Protein AF-A0A538UDP9-F1 (afdb_monomer)

Organism: Eiseniibacteriota bacterium (NCBI:txid2212470)

Solvent-accessible surface area (backbone atoms only — not comparable to full-atom values): 21640 Å² total; per-residue (Å²): 136,89,91,62,64,68,68,59,42,50,49,54,20,50,38,19,46,53,28,27,52,46,38,51,58,52,48,55,60,61,65,73,40,82,54,79,54,72,43,54,51,26,48,47,52,33,45,49,43,52,31,53,30,26,50,36,42,22,50,22,53,76,67,64,45,66,67,33,50,34,51,27,45,33,38,55,26,47,40,62,50,31,50,50,51,28,50,29,45,70,68,74,43,84,74,59,67,66,60,53,50,51,43,51,52,49,27,52,52,42,30,53,34,14,76,69,57,46,30,88,75,33,88,63,50,37,54,53,48,44,49,51,55,50,52,50,50,50,54,53,41,45,55,54,64,71,50,76,66,85,86,42,55,79,62,54,43,34,28,47,42,18,41,26,51,33,51,57,67,23,49,66,26,47,47,26,38,44,40,34,74,69,68,45,97,50,68,68,38,31,48,43,29,55,40,46,43,51,42,21,55,58,40,36,66,39,86,76,36,44,35,66,59,47,51,54,49,53,51,48,38,52,53,52,11,46,50,52,6,44,52,50,15,56,76,74,70,41,80,48,68,65,47,21,52,53,38,13,42,45,44,31,38,53,52,49,41,52,53,42,49,54,50,54,48,52,53,50,55,61,72,66,43,63,61,59,57,53,48,59,72,69,42,62,64,87,38,70,67,52,38,50,52,52,50,72,70,40,79,86,40,69,41,52,47,80,38,44,56,82,77,33,68,92,51,78,51,90,52,51,59,51,68,32,59,82,62,81,33,66,61,48,42,45,69,57,39,56,57,53,72,72,44,82,87,51,97,59,44,66,61,44,49,53,51,37,49,51,28,59,75,70,63,29,41,32,43,30,63,56,41,74,83,74,39,28,39,41,32,31,45,68,90,45,68,52,48,42,67,62,48,51,51,49,51,49,49,56,28,54,52,44,49,50,45,53,54,56,61,77,76,107

Foldseek 3Di:
DDPDDLVLLLLLLLLLVLLLVLLVLLLVVLVLFPDDDQLSVLSNVLSVLSNQLSVLSSCCSVVVDLVSVLSNQLSVLCNLVSLQSNLCSLLVDDDPPVLVCLSVVSSVVSNVCSVVSNQLPPLPNVLVNLVSSLVSLVVSLCCLQVDDPVSDFPLSNFLSLLLSLLSVVLSVLSVQLSCVSNVHPGRRLSSLSSLLNSLSNLLSLDSPRGNVVSNVLLVVLQVVLLVQQCVVCVVVVHNDPNSSVSSSSSSSSVSSSVSSVVSSVVVVVLLVPPQLVVLCVVFPLLDLVSLVVSVCVGPNCSFKDKAFPVNCVVDPQLCLVVVCVVVVHQKDFLVNLVVVCPDDDDPCNRVSVVVNVVCSVSVFTMWGFQDNVRTMIMTGHPSGPSSVVVVSVSSVVSNVSSVVSVVVVVVD

Radius of gyration: 25.78 Å; Cα contacts (8 Å, |Δi|>4): 517; chains: 1; bounding box: 64×38×85 Å

Structure (mmCIF, N/CA/C/O backbone):
data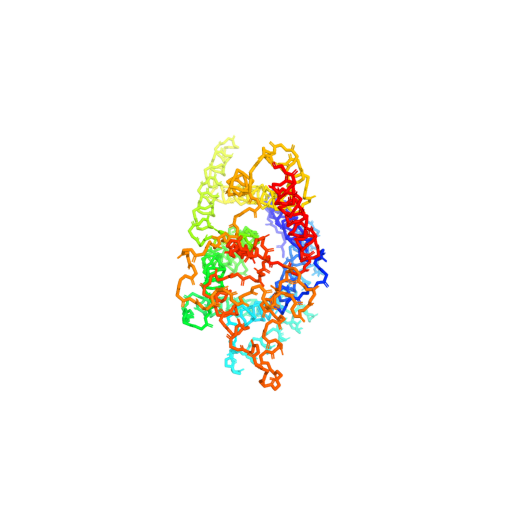_AF-A0A538UDP9-F1
#
_entry.id   AF-A0A538UDP9-F1
#
loop_
_atom_site.group_PDB
_atom_site.id
_atom_site.type_symbol
_atom_site.label_atom_id
_atom_site.label_alt_id
_atom_site.label_comp_id
_atom_site.label_asym_id
_atom_site.label_entity_id
_atom_site.label_seq_id
_atom_site.pdbx_PDB_ins_code
_atom_site.Cartn_x
_atom_site.Cartn_y
_atom_site.Cartn_z
_atom_site.occupancy
_atom_site.B_iso_or_equiv
_atom_site.auth_seq_id
_atom_site.auth_comp_id
_atom_site.auth_asym_id
_atom_site.auth_atom_id
_atom_site.pdbx_PDB_model_num
ATOM 1 N N . MET A 1 1 ? 18.503 -4.674 -22.414 1.00 38.19 1 MET A N 1
ATOM 2 C CA . MET A 1 1 ? 19.867 -4.126 -22.584 1.00 38.19 1 MET A CA 1
ATOM 3 C C . MET A 1 1 ? 20.167 -3.204 -21.410 1.00 38.19 1 MET A C 1
ATOM 5 O O . MET A 1 1 ? 19.435 -2.230 -21.273 1.00 38.19 1 MET A O 1
ATOM 9 N N . PRO A 1 2 ? 21.197 -3.448 -20.584 1.00 38.19 2 PRO A N 1
ATOM 10 C CA . PRO A 1 2 ? 21.795 -2.391 -19.789 1.00 38.19 2 PRO A CA 1
ATOM 11 C C . PRO A 1 2 ? 23.003 -1.814 -20.548 1.00 38.19 2 PRO A C 1
ATOM 13 O O . PRO A 1 2 ? 24.062 -2.432 -20.569 1.00 38.19 2 PRO A O 1
ATOM 16 N N . PRO A 1 3 ? 22.883 -0.621 -21.152 1.00 42.12 3 PRO A N 1
ATOM 17 C CA . PRO A 1 3 ? 24.003 0.284 -21.306 1.00 42.12 3 PRO A CA 1
ATOM 18 C C . PRO A 1 3 ? 23.587 1.573 -20.595 1.00 42.12 3 PRO A C 1
ATOM 20 O O . PRO A 1 3 ? 23.246 2.580 -21.209 1.00 42.12 3 PRO A O 1
ATOM 23 N N . GLY A 1 4 ? 23.458 1.480 -19.275 1.00 55.09 4 GLY A N 1
ATOM 24 C CA . GLY A 1 4 ? 23.165 2.608 -18.406 1.00 55.09 4 GLY A CA 1
ATOM 25 C C . GLY A 1 4 ? 24.388 2.879 -17.551 1.00 55.09 4 GLY A C 1
ATOM 26 O O . GLY A 1 4 ? 25.032 1.935 -17.104 1.00 55.09 4 GLY A O 1
ATOM 27 N N . ASP A 1 5 ? 24.696 4.158 -17.349 1.00 66.81 5 ASP A N 1
ATOM 28 C CA . ASP A 1 5 ? 25.641 4.651 -16.345 1.00 66.81 5 ASP A CA 1
ATOM 29 C C . ASP A 1 5 ? 25.662 3.725 -15.104 1.00 66.81 5 ASP A C 1
ATOM 31 O O . ASP A 1 5 ? 24.623 3.590 -14.443 1.00 66.81 5 ASP A O 1
ATOM 35 N N . PRO A 1 6 ? 26.797 3.062 -14.791 1.00 70.69 6 PRO A N 1
ATOM 36 C CA . PRO A 1 6 ? 26.872 2.048 -13.736 1.00 70.69 6 PRO A CA 1
ATOM 37 C C . PRO A 1 6 ? 26.436 2.593 -12.370 1.00 70.69 6 PRO A C 1
ATOM 39 O O . PRO A 1 6 ? 25.937 1.846 -11.528 1.00 70.69 6 PRO A O 1
ATOM 42 N N . ARG A 1 7 ? 26.552 3.911 -12.163 1.00 73.00 7 ARG A N 1
ATOM 43 C CA . ARG A 1 7 ? 26.085 4.590 -10.948 1.00 73.00 7 ARG A CA 1
ATOM 44 C C . ARG A 1 7 ? 24.559 4.613 -10.851 1.00 73.00 7 ARG A C 1
ATOM 46 O O . ARG A 1 7 ? 24.016 4.434 -9.765 1.00 73.00 7 ARG A O 1
ATOM 53 N N . GLY A 1 8 ? 23.865 4.788 -11.976 1.00 78.19 8 GLY A N 1
ATOM 54 C CA . GLY A 1 8 ? 22.403 4.757 -12.040 1.00 78.19 8 GLY A CA 1
ATOM 55 C C . GLY A 1 8 ? 21.837 3.370 -11.742 1.00 78.19 8 GLY A C 1
ATOM 56 O O . GLY A 1 8 ? 20.902 3.247 -10.956 1.00 78.19 8 GLY A O 1
ATOM 57 N N . VAL A 1 9 ? 22.462 2.328 -12.296 1.00 83.69 9 VAL A N 1
ATOM 58 C CA . VAL A 1 9 ? 22.063 0.929 -12.068 1.00 83.69 9 VAL A CA 1
ATOM 59 C C . VAL A 1 9 ? 22.186 0.550 -10.590 1.00 83.69 9 VAL A C 1
ATOM 61 O O . VAL A 1 9 ? 21.263 -0.026 -10.013 1.00 83.69 9 VAL A O 1
ATOM 64 N N . LEU A 1 10 ? 23.301 0.922 -9.952 1.00 86.00 10 LEU A N 1
ATOM 65 C CA . LEU A 1 10 ? 23.509 0.666 -8.527 1.00 86.00 10 LEU A CA 1
ATOM 66 C C . LEU A 1 10 ? 22.491 1.418 -7.657 1.00 86.00 10 LEU A C 1
ATOM 68 O O . LEU A 1 10 ? 21.955 0.841 -6.713 1.00 86.00 10 LEU A O 1
ATOM 72 N N . ALA A 1 11 ? 22.198 2.682 -7.977 1.00 85.94 11 ALA A N 1
ATOM 73 C CA . ALA A 1 11 ? 21.221 3.475 -7.234 1.00 85.94 11 ALA A CA 1
ATOM 74 C C . ALA A 1 11 ? 19.815 2.850 -7.284 1.00 85.94 11 ALA A C 1
ATOM 76 O O . ALA A 1 11 ? 19.174 2.705 -6.245 1.00 85.94 11 ALA A O 1
ATOM 77 N N . GLU A 1 12 ? 19.355 2.411 -8.459 1.00 85.69 12 GLU A N 1
ATOM 78 C CA . GLU A 1 12 ? 18.045 1.760 -8.621 1.00 85.69 12 GLU A CA 1
ATOM 79 C C . GLU A 1 12 ? 17.958 0.414 -7.875 1.00 85.69 12 GLU A C 1
ATOM 81 O O . GLU A 1 12 ? 16.922 0.086 -7.276 1.00 85.69 12 GLU A O 1
ATOM 86 N N . ALA A 1 13 ? 19.055 -0.350 -7.851 1.00 89.00 13 ALA A N 1
ATOM 87 C CA . ALA A 1 13 ? 19.148 -1.588 -7.081 1.00 89.00 13 ALA A CA 1
ATOM 88 C C . ALA A 1 13 ? 19.089 -1.327 -5.566 1.00 89.00 13 ALA A C 1
ATOM 90 O O . ALA A 1 13 ? 18.281 -1.943 -4.868 1.00 89.00 13 ALA A O 1
ATOM 91 N N . LEU A 1 14 ? 19.876 -0.366 -5.065 1.00 91.12 14 LEU A N 1
ATOM 92 C CA . LEU A 1 14 ? 19.887 0.024 -3.650 1.00 91.12 14 LEU A CA 1
ATOM 93 C C . LEU A 1 14 ? 18.515 0.516 -3.188 1.00 91.12 14 LEU A C 1
ATOM 95 O O . LEU A 1 14 ? 18.021 0.081 -2.151 1.00 91.12 14 LEU A O 1
ATOM 99 N N . VAL A 1 15 ? 17.874 1.376 -3.979 1.00 91.69 15 VAL A N 1
ATOM 100 C CA . VAL A 1 15 ? 16.521 1.873 -3.712 1.00 91.69 15 VAL A CA 1
ATOM 101 C C . VAL A 1 15 ? 15.516 0.714 -3.650 1.00 91.69 15 VAL A C 1
ATOM 103 O O . VAL A 1 15 ? 14.686 0.669 -2.742 1.00 91.69 15 VAL A O 1
ATOM 106 N N . SER A 1 16 ? 15.616 -0.271 -4.550 1.00 92.81 16 SER A N 1
ATOM 107 C CA . SER A 1 16 ? 14.743 -1.456 -4.524 1.00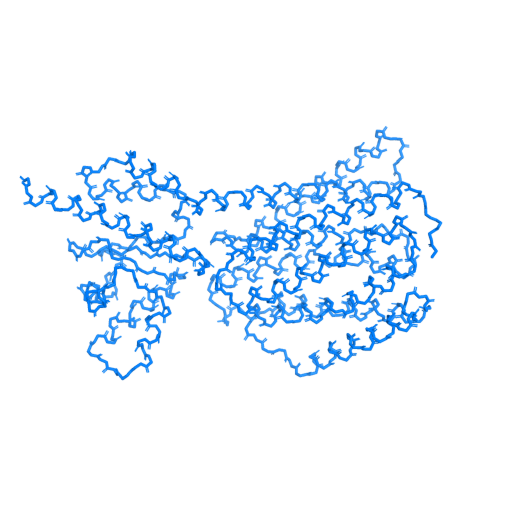 92.81 16 SER A CA 1
ATOM 108 C C . SER A 1 16 ? 14.934 -2.297 -3.256 1.00 92.81 16 SER A C 1
ATOM 110 O O . SER A 1 16 ? 13.953 -2.717 -2.641 1.00 92.81 16 SER A O 1
ATOM 112 N N . TRP A 1 17 ? 16.176 -2.506 -2.816 1.00 94.19 17 TRP A N 1
ATOM 113 C CA . TRP A 1 17 ? 16.473 -3.273 -1.603 1.00 94.19 17 TRP A CA 1
ATOM 114 C C . TRP A 1 17 ? 16.127 -2.539 -0.306 1.00 94.19 17 TRP A C 1
ATOM 116 O O . TRP A 1 17 ? 15.652 -3.165 0.643 1.00 94.19 17 TRP A O 1
ATOM 126 N N . LEU A 1 18 ? 16.304 -1.218 -0.259 1.00 94.06 18 LEU A N 1
ATOM 127 C CA . LEU A 1 18 ? 15.843 -0.408 0.869 1.00 94.06 18 LEU A CA 1
ATOM 128 C C . LEU A 1 18 ? 14.318 -0.486 0.996 1.00 94.06 18 LEU A C 1
ATOM 130 O O . LEU A 1 18 ? 13.804 -0.745 2.085 1.00 94.06 18 LEU A O 1
ATOM 134 N N . SER A 1 19 ? 13.588 -0.358 -0.115 1.00 93.75 19 SER A N 1
ATOM 135 C CA . SER A 1 19 ? 12.134 -0.537 -0.099 1.00 93.75 19 SER A CA 1
ATOM 136 C C . SER A 1 19 ? 11.731 -1.959 0.304 1.00 93.75 19 SER A C 1
ATOM 138 O O . SER A 1 19 ? 10.790 -2.124 1.080 1.00 93.75 19 SER A O 1
ATOM 140 N N . LEU A 1 20 ? 12.470 -2.985 -0.140 1.00 95.62 20 LEU A N 1
ATOM 141 C CA . LEU A 1 20 ? 12.244 -4.374 0.271 1.00 95.62 20 LEU A CA 1
ATOM 142 C C . LEU A 1 20 ? 12.366 -4.538 1.789 1.00 95.62 20 LEU A C 1
ATOM 144 O O . LEU A 1 20 ? 11.521 -5.184 2.405 1.00 95.62 20 LEU A O 1
ATOM 148 N N . TYR A 1 21 ? 13.383 -3.934 2.406 1.00 94.44 21 TYR A N 1
ATOM 149 C CA . TYR A 1 21 ? 13.548 -3.979 3.858 1.00 94.44 21 TYR A CA 1
ATOM 150 C C . TYR A 1 21 ? 12.327 -3.395 4.589 1.00 94.44 21 TYR A C 1
ATOM 152 O O . TYR A 1 21 ? 11.862 -3.972 5.575 1.00 94.44 21 TYR A O 1
ATOM 160 N N . GLY A 1 22 ? 11.750 -2.305 4.076 1.00 91.25 22 GLY A N 1
ATOM 161 C CA . GLY A 1 22 ? 10.522 -1.718 4.616 1.00 91.25 22 GLY A CA 1
ATOM 162 C C . GLY A 1 22 ? 9.303 -2.629 4.472 1.00 91.25 22 GLY A C 1
ATOM 163 O O . GLY A 1 22 ? 8.554 -2.812 5.433 1.00 91.25 22 GLY A O 1
ATOM 164 N N . VAL A 1 23 ? 9.145 -3.266 3.309 1.00 93.62 23 VAL A N 1
ATOM 165 C CA . VAL A 1 23 ? 8.089 -4.264 3.067 1.00 93.62 23 VAL A CA 1
ATOM 166 C C . VAL A 1 23 ? 8.226 -5.451 4.026 1.00 93.62 23 VAL A C 1
ATOM 168 O O . VAL A 1 23 ? 7.244 -5.841 4.653 1.00 93.62 23 VAL A O 1
ATOM 171 N N . ILE A 1 24 ? 9.437 -5.986 4.218 1.00 93.19 24 ILE A N 1
ATOM 172 C CA . ILE A 1 24 ? 9.705 -7.082 5.166 1.00 93.19 24 ILE A CA 1
ATOM 173 C C . ILE A 1 24 ? 9.381 -6.656 6.602 1.00 93.19 24 ILE A C 1
ATOM 175 O O . ILE A 1 24 ? 8.793 -7.429 7.363 1.00 93.19 24 ILE A O 1
ATOM 179 N N . ALA A 1 25 ? 9.743 -5.429 6.991 1.00 87.81 25 ALA A N 1
ATOM 180 C CA . ALA A 1 25 ? 9.435 -4.904 8.317 1.00 87.81 25 ALA A CA 1
ATOM 181 C C . ALA A 1 25 ? 7.920 -4.873 8.574 1.00 87.81 25 ALA A C 1
ATOM 183 O O . ALA A 1 25 ? 7.488 -5.287 9.653 1.00 87.81 25 ALA A O 1
ATOM 184 N N . ALA A 1 26 ? 7.126 -4.456 7.583 1.00 85.94 26 ALA A N 1
ATOM 185 C CA . ALA A 1 26 ? 5.668 -4.452 7.664 1.00 85.94 26 ALA A CA 1
ATOM 186 C C . ALA A 1 26 ? 5.071 -5.867 7.626 1.00 85.94 26 ALA A C 1
ATOM 188 O O . ALA A 1 26 ? 4.262 -6.200 8.488 1.00 85.94 26 ALA A O 1
ATOM 189 N N . LEU A 1 27 ? 5.528 -6.741 6.722 1.00 88.69 27 LEU A N 1
ATOM 190 C CA . LEU A 1 27 ? 5.116 -8.152 6.675 1.00 88.69 27 LEU A CA 1
ATOM 191 C C . LEU A 1 27 ? 5.314 -8.844 8.019 1.00 88.69 27 LEU A C 1
ATOM 193 O O . LEU A 1 27 ? 4.438 -9.567 8.484 1.00 88.69 27 LEU A O 1
ATOM 197 N N . ARG A 1 28 ? 6.437 -8.578 8.691 1.00 85.88 28 ARG A N 1
ATOM 198 C CA . ARG A 1 28 ? 6.724 -9.143 10.011 1.00 85.88 28 ARG A CA 1
ATOM 199 C C . ARG A 1 28 ? 5.704 -8.720 11.070 1.00 85.88 28 ARG A C 1
ATOM 201 O O . ARG A 1 28 ? 5.492 -9.480 12.009 1.00 85.88 28 ARG A O 1
ATOM 208 N N . VAL A 1 29 ? 5.099 -7.535 10.959 1.00 78.81 29 VAL A N 1
ATOM 209 C CA . VAL A 1 29 ? 4.033 -7.094 11.876 1.00 78.81 29 VAL A CA 1
ATOM 210 C C . VAL A 1 29 ? 2.790 -7.966 11.700 1.00 78.81 29 VAL A C 1
ATOM 212 O O . VAL A 1 29 ? 2.277 -8.471 12.695 1.00 78.81 29 VAL A O 1
ATOM 215 N N . TYR A 1 30 ? 2.370 -8.216 10.458 1.00 78.75 30 TYR A N 1
ATOM 216 C CA . TYR A 1 30 ? 1.208 -9.061 10.156 1.00 78.75 30 TYR A CA 1
ATOM 217 C C . TYR A 1 30 ? 1.470 -10.554 10.405 1.00 78.75 30 TYR A C 1
ATOM 219 O O . TYR A 1 30 ? 0.597 -11.281 10.871 1.00 78.75 30 TYR A O 1
ATOM 227 N N . TRP A 1 31 ? 2.695 -11.030 10.163 1.00 81.12 31 TRP A N 1
ATOM 228 C CA . TRP A 1 31 ? 3.034 -12.447 10.320 1.00 81.12 31 TRP A CA 1
ATOM 229 C C . TRP A 1 31 ? 2.915 -12.935 11.767 1.00 81.12 31 TRP A C 1
ATOM 231 O O . TRP A 1 31 ? 2.523 -14.076 12.001 1.00 81.12 31 TRP A O 1
ATOM 241 N N . ILE A 1 32 ? 3.242 -12.069 12.732 1.00 71.75 32 ILE A N 1
ATOM 242 C CA . ILE A 1 32 ? 3.238 -12.387 14.169 1.00 71.75 32 ILE A CA 1
ATOM 243 C C . ILE A 1 32 ? 1.804 -12.521 14.728 1.00 71.75 32 ILE A C 1
ATOM 245 O O . ILE A 1 32 ? 1.622 -13.025 15.832 1.00 71.75 32 ILE A O 1
ATOM 249 N N . GLN A 1 33 ? 0.775 -12.117 13.979 1.00 64.56 33 GLN A N 1
ATOM 250 C CA . GLN A 1 33 ? -0.619 -12.196 14.417 1.00 64.56 33 GLN A CA 1
ATOM 251 C C . GLN A 1 33 ? -1.162 -13.636 14.324 1.00 64.56 33 GLN A C 1
ATOM 253 O O . GLN A 1 33 ? -0.983 -14.315 13.310 1.00 64.56 33 GLN A O 1
ATOM 258 N N . THR A 1 34 ? -1.833 -14.094 15.386 1.00 53.53 34 THR A N 1
ATOM 259 C CA . THR A 1 34 ? -2.376 -15.461 15.542 1.00 53.53 34 THR A CA 1
ATOM 260 C C . THR A 1 34 ? -3.717 -15.675 14.839 1.00 53.53 34 THR A C 1
ATOM 262 O O . THR A 1 34 ? -4.041 -16.795 14.451 1.00 53.53 34 THR A O 1
ATOM 265 N N . THR A 1 35 ? -4.481 -14.610 14.629 1.00 56.66 35 THR A N 1
ATOM 266 C CA . THR A 1 35 ? -5.790 -14.606 13.968 1.00 56.66 35 THR A CA 1
ATOM 267 C C . THR A 1 35 ? -5.783 -13.498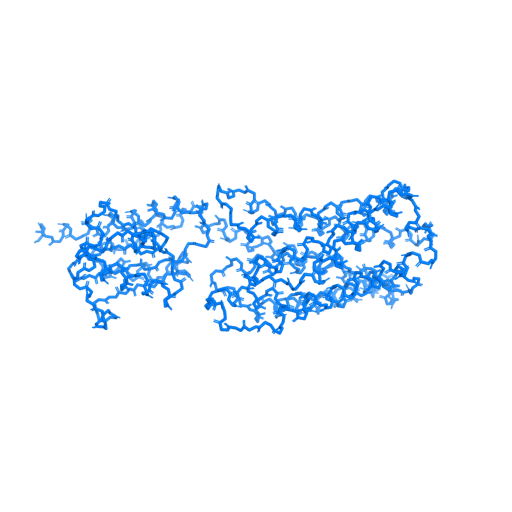 12.924 1.00 56.66 35 THR A C 1
ATOM 269 O O . THR A 1 35 ? -5.415 -12.365 13.223 1.00 56.66 35 THR A O 1
ATOM 272 N N . ARG A 1 36 ? -6.122 -13.847 11.678 1.00 72.00 36 ARG A N 1
ATOM 273 C CA . ARG A 1 36 ? -6.003 -12.948 10.524 1.00 72.00 36 ARG A CA 1
ATOM 274 C C . ARG A 1 36 ? -7.367 -12.700 9.911 1.00 72.00 36 ARG A C 1
ATOM 276 O O . ARG A 1 36 ? -8.080 -13.635 9.548 1.00 72.00 36 ARG A O 1
ATOM 283 N N . THR A 1 37 ? -7.717 -11.434 9.779 1.00 80.00 37 THR A N 1
ATOM 284 C CA . THR A 1 37 ? -8.881 -10.990 9.022 1.00 80.00 37 THR A CA 1
ATOM 285 C C . THR A 1 37 ? -8.642 -11.165 7.520 1.00 80.00 37 THR A C 1
ATOM 287 O O . THR A 1 37 ? -7.506 -11.249 7.045 1.00 80.00 37 THR A O 1
ATOM 290 N N . ARG A 1 38 ? -9.724 -11.183 6.730 1.00 85.38 38 ARG A N 1
ATOM 291 C CA . ARG A 1 38 ? -9.627 -11.237 5.260 1.00 85.38 38 ARG A CA 1
ATOM 292 C C . ARG A 1 38 ? -8.800 -10.073 4.697 1.00 85.38 38 ARG A C 1
ATOM 294 O O . ARG A 1 38 ? -8.037 -10.280 3.761 1.00 85.38 38 ARG A O 1
ATOM 301 N N . LEU A 1 39 ? -8.932 -8.877 5.277 1.00 85.50 39 LEU A N 1
ATOM 302 C CA . LEU A 1 39 ? -8.158 -7.701 4.879 1.00 85.50 39 LEU A CA 1
ATOM 303 C C . LEU A 1 39 ? -6.661 -7.902 5.124 1.00 85.50 39 LEU A C 1
ATOM 305 O O . LEU A 1 39 ? -5.873 -7.665 4.215 1.00 85.50 39 LEU A O 1
ATOM 309 N N . GLU A 1 40 ? -6.273 -8.387 6.305 1.00 85.56 40 GLU A N 1
ATOM 310 C CA . GLU A 1 40 ? -4.866 -8.647 6.638 1.00 85.56 40 GLU A CA 1
ATOM 311 C C . GLU A 1 40 ? -4.245 -9.691 5.707 1.00 85.56 40 GLU A C 1
ATOM 313 O O . GLU A 1 40 ? -3.129 -9.491 5.236 1.00 85.56 40 GLU A O 1
ATOM 318 N N . LEU A 1 41 ? -4.975 -10.757 5.357 1.00 89.56 41 LEU A N 1
ATOM 319 C CA . LEU A 1 41 ? -4.508 -11.739 4.372 1.00 89.56 41 LEU A CA 1
ATOM 320 C C . LEU A 1 41 ? -4.279 -11.108 2.992 1.00 89.56 41 LEU A C 1
ATOM 322 O O . LEU A 1 41 ? -3.265 -11.380 2.353 1.00 89.56 41 LEU A O 1
ATOM 326 N N . CYS A 1 42 ? -5.188 -10.242 2.536 1.00 92.12 42 CYS A N 1
ATOM 327 C CA . CYS A 1 42 ? -5.018 -9.536 1.267 1.00 92.12 42 CYS A CA 1
ATOM 328 C C . CYS A 1 42 ? -3.852 -8.534 1.308 1.00 92.12 42 CYS A C 1
ATOM 330 O O . CYS A 1 42 ? -3.110 -8.433 0.333 1.00 92.12 42 CYS A O 1
ATOM 332 N N . VAL A 1 43 ? -3.654 -7.828 2.428 1.00 91.12 43 VAL A N 1
ATOM 333 C CA . VAL A 1 43 ? -2.493 -6.946 2.638 1.00 91.12 43 VAL A CA 1
ATOM 334 C C . VAL A 1 43 ? -1.198 -7.750 2.610 1.00 91.12 43 VAL A C 1
ATOM 336 O O . VAL A 1 43 ? -0.268 -7.357 1.915 1.00 91.12 43 VAL A O 1
ATOM 339 N N . MET A 1 44 ? -1.134 -8.883 3.314 1.00 92.31 44 MET A N 1
ATOM 340 C CA . MET A 1 44 ? 0.031 -9.769 3.302 1.00 92.31 44 MET A CA 1
ATOM 341 C C . MET A 1 44 ? 0.340 -10.251 1.888 1.00 92.31 44 MET A C 1
ATOM 343 O O . MET A 1 44 ? 1.468 -10.093 1.440 1.00 92.31 44 MET A O 1
ATOM 347 N N . PHE A 1 45 ? -0.664 -10.743 1.159 1.00 95.19 45 PHE A N 1
ATOM 348 C CA . PHE A 1 45 ? -0.490 -11.193 -0.220 1.00 95.19 45 PHE A CA 1
ATOM 349 C C . PHE A 1 45 ? 0.029 -10.075 -1.140 1.00 95.19 45 PHE A C 1
ATOM 351 O O . PHE A 1 45 ? 0.944 -10.289 -1.937 1.00 95.19 45 PHE A O 1
ATOM 358 N N . LEU A 1 46 ? -0.506 -8.857 -1.003 1.00 95.12 46 LEU A N 1
ATOM 359 C CA . LEU A 1 46 ? -0.027 -7.692 -1.747 1.00 95.12 46 LEU A CA 1
ATOM 360 C C . LEU A 1 46 ? 1.420 -7.337 -1.376 1.00 95.12 46 LEU A C 1
ATOM 362 O O . LEU A 1 46 ? 2.247 -7.137 -2.264 1.00 95.12 46 LEU A O 1
ATOM 366 N N . LEU A 1 47 ? 1.747 -7.292 -0.084 1.00 94.31 47 LEU A N 1
ATOM 367 C CA . LEU A 1 47 ? 3.101 -7.016 0.395 1.00 94.31 47 LEU A CA 1
ATOM 368 C C . LEU A 1 47 ? 4.099 -8.104 -0.027 1.00 94.31 47 LEU A C 1
ATOM 370 O O . LEU A 1 47 ? 5.232 -7.778 -0.360 1.00 94.31 47 LEU A O 1
ATOM 374 N N . GLU A 1 48 ? 3.697 -9.372 -0.066 1.00 95.62 48 GLU A N 1
ATOM 375 C CA . GLU A 1 48 ? 4.511 -10.476 -0.583 1.00 95.62 48 GLU A CA 1
ATOM 376 C C . GLU A 1 48 ? 4.802 -10.287 -2.073 1.00 95.62 48 GLU A C 1
ATOM 378 O O . GLU A 1 48 ? 5.966 -10.334 -2.471 1.00 95.62 48 GLU A O 1
ATOM 383 N N . CYS A 1 49 ? 3.788 -9.974 -2.888 1.00 96.06 49 CYS A N 1
ATOM 384 C CA . CYS A 1 49 ? 3.985 -9.676 -4.310 1.00 96.06 49 CYS A CA 1
ATOM 385 C C . CYS A 1 49 ? 4.945 -8.491 -4.512 1.00 96.06 49 CYS A C 1
ATOM 387 O O . CYS A 1 49 ? 5.871 -8.568 -5.320 1.00 96.06 49 CYS A O 1
ATOM 389 N N . LEU A 1 50 ? 4.768 -7.408 -3.747 1.00 95.69 50 LEU A N 1
ATOM 390 C CA . LEU A 1 50 ? 5.646 -6.234 -3.795 1.00 95.69 50 LEU A CA 1
ATOM 391 C C . LEU A 1 50 ? 7.070 -6.557 -3.318 1.00 95.69 50 LEU A C 1
ATOM 393 O O . LEU A 1 50 ? 8.039 -6.092 -3.914 1.00 95.69 50 LEU A O 1
ATOM 397 N N . GLY A 1 51 ? 7.211 -7.380 -2.278 1.00 96.00 51 GLY A N 1
ATOM 398 C CA . GLY A 1 51 ? 8.498 -7.836 -1.763 1.00 96.00 51 GLY A CA 1
ATOM 399 C C . GLY A 1 51 ? 9.255 -8.683 -2.783 1.00 96.00 51 GLY A C 1
ATOM 400 O O . GLY A 1 51 ? 10.416 -8.402 -3.077 1.00 96.00 51 GLY A O 1
ATOM 401 N N . VAL A 1 52 ? 8.593 -9.671 -3.392 1.00 96.31 52 VAL A N 1
ATOM 402 C CA . VAL A 1 52 ? 9.200 -10.496 -4.447 1.00 96.31 52 VAL A CA 1
ATOM 403 C C . VAL A 1 52 ? 9.581 -9.632 -5.651 1.00 96.31 52 VAL A C 1
ATOM 405 O O . VAL A 1 52 ? 10.692 -9.777 -6.163 1.00 96.31 52 VAL A O 1
ATOM 408 N N . LEU A 1 53 ? 8.726 -8.687 -6.064 1.00 95.31 53 LEU A N 1
ATOM 409 C CA . LEU A 1 53 ? 9.039 -7.756 -7.152 1.00 95.31 53 LEU A CA 1
ATOM 410 C C . LEU A 1 53 ? 10.321 -6.970 -6.849 1.00 95.31 53 LEU A C 1
ATOM 412 O O . LEU A 1 53 ? 11.235 -6.954 -7.669 1.00 95.31 53 LEU A O 1
ATOM 416 N N . LEU A 1 54 ? 10.401 -6.332 -5.678 1.00 94.56 54 LEU A N 1
ATOM 417 C CA . LEU A 1 54 ? 11.548 -5.513 -5.279 1.00 94.56 54 LEU A CA 1
ATOM 418 C C . LEU A 1 54 ? 12.838 -6.332 -5.155 1.00 94.56 54 LEU A C 1
ATOM 420 O O . LEU A 1 54 ? 13.902 -5.865 -5.565 1.00 94.56 54 LEU A O 1
ATOM 424 N N . PHE A 1 55 ? 12.740 -7.557 -4.634 1.00 95.31 55 PHE A N 1
ATOM 425 C CA . PHE A 1 55 ? 13.860 -8.487 -4.528 1.00 95.31 55 PHE A CA 1
ATOM 426 C C . PHE A 1 55 ? 14.414 -8.853 -5.907 1.00 95.31 55 PHE A C 1
ATOM 428 O O . PHE A 1 55 ? 15.580 -8.585 -6.203 1.00 95.31 55 PHE A O 1
ATOM 435 N N . VAL A 1 56 ? 13.564 -9.412 -6.773 1.00 94.06 56 VAL A N 1
ATOM 436 C CA . VAL A 1 56 ? 13.945 -9.875 -8.114 1.00 94.06 56 VAL A CA 1
ATOM 437 C C . VAL A 1 56 ? 14.448 -8.709 -8.963 1.00 94.06 56 VAL A C 1
ATOM 439 O O . VAL A 1 56 ? 15.478 -8.832 -9.624 1.00 94.06 56 VAL A O 1
ATOM 442 N N . ARG A 1 57 ? 13.772 -7.557 -8.894 1.00 89.81 57 ARG A N 1
ATOM 443 C CA . ARG A 1 57 ? 14.160 -6.346 -9.621 1.00 89.81 57 ARG A CA 1
ATOM 444 C C . ARG A 1 57 ? 15.537 -5.838 -9.198 1.00 89.81 57 ARG A C 1
ATOM 446 O O . ARG A 1 57 ? 16.345 -5.513 -10.061 1.00 89.81 57 ARG A O 1
ATOM 453 N N . GLY A 1 58 ? 15.838 -5.809 -7.897 1.00 89.56 58 GLY A N 1
ATOM 454 C CA . GLY A 1 58 ? 17.162 -5.411 -7.407 1.00 89.56 58 GLY A CA 1
ATOM 455 C C . GLY A 1 58 ? 18.286 -6.295 -7.962 1.00 89.56 58 GLY A C 1
ATOM 456 O O . GLY A 1 58 ? 19.306 -5.783 -8.423 1.00 89.56 58 GLY A O 1
ATOM 457 N N . PHE A 1 59 ? 18.074 -7.616 -8.010 1.00 91.00 59 PHE A N 1
ATOM 458 C CA . PHE A 1 59 ? 19.036 -8.553 -8.605 1.00 91.00 59 PHE A CA 1
ATOM 459 C C . PHE A 1 59 ? 19.128 -8.452 -10.128 1.00 91.00 59 PHE A C 1
ATOM 461 O O . PHE A 1 59 ? 20.226 -8.589 -10.673 1.00 91.00 59 PHE A O 1
ATOM 468 N N . TYR A 1 60 ? 18.015 -8.196 -10.819 1.00 88.69 60 TYR A N 1
ATOM 469 C CA . TYR A 1 60 ? 18.010 -7.988 -12.267 1.00 88.69 60 TYR A CA 1
ATOM 470 C C . TYR A 1 60 ? 18.947 -6.849 -12.670 1.00 88.69 60 TYR A C 1
ATOM 472 O O . TYR A 1 60 ? 19.731 -7.010 -13.601 1.00 88.69 60 TYR A O 1
ATOM 480 N N . TRP A 1 61 ? 18.920 -5.733 -11.939 1.00 84.69 61 TRP A N 1
ATOM 481 C CA . TRP A 1 61 ? 19.749 -4.573 -12.261 1.00 84.69 61 TRP A CA 1
ATOM 482 C C . TRP A 1 61 ? 21.245 -4.853 -12.153 1.00 84.69 61 TRP A C 1
ATOM 484 O O . TRP A 1 61 ? 22.007 -4.434 -13.017 1.00 84.69 61 TRP A O 1
ATOM 494 N N . ILE A 1 62 ? 21.664 -5.598 -11.134 1.00 86.81 62 ILE A N 1
ATOM 495 C CA . ILE A 1 62 ? 23.087 -5.876 -10.905 1.00 86.81 62 ILE A CA 1
ATOM 496 C C . ILE A 1 62 ? 23.596 -6.987 -11.819 1.00 86.81 62 ILE A C 1
ATOM 498 O O . ILE A 1 62 ? 24.687 -6.887 -12.369 1.00 86.81 62 ILE A O 1
ATOM 502 N N . SER A 1 63 ? 22.821 -8.061 -11.960 1.00 87.06 63 SER A N 1
ATOM 503 C CA . SER A 1 63 ? 23.262 -9.253 -12.691 1.00 87.06 63 SER A CA 1
ATOM 504 C C . SER A 1 63 ? 23.001 -9.174 -14.194 1.00 87.06 63 SER A C 1
ATOM 506 O O . SER A 1 63 ? 23.670 -9.856 -14.965 1.00 87.06 63 SER A O 1
ATOM 508 N N . GLY A 1 64 ? 21.999 -8.399 -14.622 1.00 82.81 64 GLY A N 1
ATOM 509 C CA . GLY A 1 64 ? 21.542 -8.345 -16.010 1.00 82.81 64 GLY A CA 1
ATOM 510 C C . GLY A 1 64 ? 20.973 -9.665 -16.544 1.00 82.81 64 GLY A C 1
ATOM 511 O O . GLY A 1 64 ? 20.716 -9.765 -17.745 1.00 82.81 64 GLY A O 1
ATOM 512 N N . LEU A 1 65 ? 20.782 -10.687 -15.697 1.00 86.75 65 LEU A N 1
ATOM 513 C CA . LEU A 1 65 ? 20.366 -12.012 -16.153 1.00 86.75 65 LEU A CA 1
ATOM 514 C C . LEU A 1 65 ? 18.905 -11.988 -16.645 1.00 86.75 65 LEU A C 1
ATOM 516 O O . LEU A 1 65 ? 18.021 -11.537 -15.907 1.00 86.75 65 LEU A O 1
ATOM 520 N N . PRO A 1 66 ? 18.608 -12.542 -17.840 1.00 85.44 66 PRO A N 1
ATOM 521 C CA . PRO A 1 66 ? 17.258 -12.533 -18.414 1.00 85.44 66 PRO A CA 1
ATOM 522 C C . PRO A 1 66 ? 16.198 -13.182 -17.518 1.00 85.44 66 PRO A C 1
ATOM 524 O O . PRO A 1 66 ? 15.051 -12.741 -17.503 1.00 85.44 66 PRO A O 1
ATOM 527 N N . VAL A 1 67 ? 16.591 -14.193 -16.735 1.00 88.75 67 VAL A N 1
ATOM 528 C CA . VAL A 1 67 ? 15.705 -14.899 -15.798 1.00 88.75 67 VAL A CA 1
ATOM 529 C C . VAL A 1 67 ? 15.087 -13.931 -14.787 1.00 88.75 67 VAL A C 1
ATOM 531 O O . VAL A 1 67 ? 13.879 -13.969 -14.578 1.00 88.75 67 VAL A O 1
ATOM 534 N N . PHE A 1 68 ? 15.864 -13.008 -14.210 1.00 89.00 68 PHE A N 1
ATOM 535 C CA . PHE A 1 68 ? 15.307 -12.021 -13.281 1.00 89.00 68 PHE A CA 1
ATOM 536 C C . PHE A 1 68 ? 14.402 -11.008 -13.989 1.00 89.00 68 PHE A C 1
ATOM 538 O O . PHE A 1 68 ? 13.426 -10.552 -13.399 1.00 89.00 68 PHE A O 1
ATOM 545 N N . GLY A 1 69 ? 14.667 -10.693 -15.260 1.00 86.38 69 GLY A N 1
ATOM 546 C CA . GLY A 1 69 ? 13.777 -9.862 -16.073 1.00 86.38 69 GLY A CA 1
ATOM 547 C C . GLY A 1 69 ? 12.411 -10.525 -16.260 1.00 86.38 69 GLY A C 1
ATOM 548 O O . GLY A 1 69 ? 11.386 -9.924 -15.944 1.00 86.38 69 GLY A O 1
ATOM 549 N N . ILE A 1 70 ? 12.397 -11.793 -16.683 1.00 90.06 70 ILE A N 1
ATOM 550 C CA . ILE A 1 70 ? 11.173 -12.599 -16.831 1.00 90.06 70 ILE A CA 1
ATOM 551 C C . ILE A 1 70 ? 10.402 -12.662 -15.510 1.00 90.06 70 ILE A C 1
ATOM 553 O O . ILE A 1 70 ? 9.211 -12.354 -15.476 1.00 90.06 70 ILE A O 1
ATOM 557 N N . THR A 1 71 ? 11.086 -12.988 -14.412 1.00 92.00 71 THR A N 1
ATOM 558 C CA . THR A 1 71 ? 10.462 -13.087 -13.088 1.00 92.00 71 THR A CA 1
ATOM 559 C C . THR A 1 71 ? 9.926 -11.736 -12.600 1.00 92.00 71 THR A C 1
ATOM 561 O O . THR A 1 71 ? 8.870 -11.696 -11.975 1.00 92.00 71 THR A O 1
ATOM 564 N N . THR A 1 72 ? 10.588 -10.618 -12.919 1.00 91.75 72 THR A N 1
ATOM 565 C CA . THR A 1 72 ? 10.104 -9.269 -12.564 1.00 91.75 72 THR A CA 1
ATOM 566 C C . THR A 1 72 ? 8.732 -9.011 -13.184 1.00 91.75 72 THR A C 1
ATOM 568 O O . THR A 1 72 ? 7.798 -8.636 -12.478 1.00 91.75 72 THR A O 1
ATOM 571 N N . TYR A 1 73 ? 8.582 -9.268 -14.486 1.00 91.88 73 TYR A N 1
ATOM 572 C CA . TYR A 1 73 ? 7.306 -9.075 -15.177 1.00 91.88 73 TYR A CA 1
ATOM 573 C C . TYR A 1 73 ? 6.249 -10.110 -14.784 1.00 91.88 73 TYR A C 1
ATOM 575 O O . TYR A 1 73 ? 5.070 -9.773 -14.714 1.00 91.88 73 TYR A O 1
ATOM 583 N N . LEU A 1 74 ? 6.661 -11.345 -14.478 1.00 94.19 74 LEU A N 1
ATOM 584 C CA . LEU A 1 74 ? 5.771 -12.380 -13.957 1.00 94.19 74 LEU A CA 1
ATOM 585 C C . LEU A 1 74 ? 5.089 -11.914 -12.665 1.00 94.19 74 LEU A C 1
ATOM 587 O O . LEU A 1 74 ? 3.868 -11.967 -12.550 1.00 94.19 74 LEU A O 1
ATOM 591 N N . VAL A 1 75 ? 5.878 -11.412 -11.714 1.00 94.62 75 VAL A N 1
ATOM 592 C CA . VAL A 1 75 ? 5.365 -10.909 -10.434 1.00 94.62 75 VAL A CA 1
ATOM 593 C C . VAL A 1 75 ? 4.554 -9.634 -10.651 1.00 94.62 75 VAL A C 1
ATOM 595 O O . VAL A 1 75 ? 3.463 -9.500 -10.099 1.00 94.62 75 VAL A O 1
ATOM 598 N N . ALA A 1 76 ? 5.027 -8.725 -11.510 1.00 93.06 76 ALA A N 1
ATOM 599 C CA . ALA A 1 76 ? 4.305 -7.499 -11.839 1.00 93.06 76 ALA A CA 1
ATOM 600 C C . ALA A 1 76 ? 2.915 -7.768 -12.445 1.00 93.06 76 ALA A C 1
ATOM 602 O O . ALA A 1 76 ? 1.977 -7.029 -12.159 1.00 93.06 76 ALA A O 1
ATOM 603 N N . ALA A 1 77 ? 2.746 -8.845 -13.219 1.00 94.62 77 ALA A N 1
ATOM 604 C CA . ALA A 1 77 ? 1.453 -9.241 -13.776 1.00 94.62 77 ALA A CA 1
ATOM 605 C C . ALA A 1 77 ? 0.455 -9.751 -12.718 1.00 94.62 77 ALA A C 1
ATOM 607 O O . ALA A 1 77 ? -0.756 -9.648 -12.922 1.00 94.62 77 ALA A O 1
ATOM 608 N N . VAL A 1 78 ? 0.936 -10.248 -11.574 1.00 95.94 78 VAL A N 1
ATOM 609 C CA . VAL A 1 78 ? 0.099 -10.707 -10.449 1.00 95.94 78 VAL A CA 1
ATOM 610 C C . VAL A 1 78 ? -0.333 -9.546 -9.543 1.00 95.94 78 VAL A C 1
ATOM 612 O O . VAL A 1 78 ? -1.397 -9.609 -8.927 1.00 95.94 78 VAL A O 1
ATOM 615 N N . ILE A 1 79 ? 0.432 -8.449 -9.493 1.00 94.88 79 ILE A N 1
ATOM 616 C CA . ILE A 1 79 ? 0.148 -7.301 -8.613 1.00 94.88 79 ILE A CA 1
ATOM 617 C C . ILE A 1 79 ? -1.261 -6.710 -8.811 1.00 94.88 79 ILE A C 1
ATOM 619 O O . ILE A 1 79 ? -1.936 -6.513 -7.801 1.00 94.88 79 ILE A O 1
ATOM 623 N N . PRO A 1 80 ? -1.774 -6.467 -10.036 1.00 95.00 80 PRO A N 1
ATOM 624 C CA . PRO A 1 80 ? -3.134 -5.954 -10.223 1.00 95.00 80 PRO A CA 1
ATOM 625 C C . PRO A 1 80 ? -4.213 -6.824 -9.566 1.00 95.00 80 PRO A C 1
ATOM 627 O O . PRO A 1 80 ? -5.166 -6.294 -8.993 1.00 95.00 80 PRO A O 1
ATOM 630 N N . LEU A 1 81 ? -4.039 -8.150 -9.584 1.00 95.56 81 LEU A N 1
ATOM 631 C CA . LEU A 1 81 ? -4.931 -9.081 -8.896 1.00 95.56 81 LEU A CA 1
ATOM 632 C C . LEU A 1 81 ? -4.830 -8.926 -7.372 1.00 95.56 81 LEU A C 1
ATOM 634 O O . LEU A 1 81 ? -5.855 -8.872 -6.694 1.00 95.56 81 LEU A O 1
ATOM 638 N N . ALA A 1 82 ? -3.614 -8.808 -6.833 1.00 95.69 82 ALA A N 1
ATOM 639 C CA . ALA A 1 82 ? -3.401 -8.577 -5.406 1.00 95.69 82 ALA A CA 1
ATOM 640 C C . ALA A 1 82 ? -4.032 -7.255 -4.933 1.00 95.69 82 ALA A C 1
ATOM 642 O O . ALA A 1 82 ? -4.696 -7.228 -3.896 1.00 95.69 82 ALA A O 1
ATOM 643 N N . ILE A 1 83 ? -3.893 -6.180 -5.719 1.00 94.50 83 ILE A N 1
ATOM 644 C CA . ILE A 1 83 ? -4.522 -4.885 -5.428 1.00 94.50 83 ILE A CA 1
ATOM 645 C C . ILE A 1 83 ? -6.048 -5.013 -5.495 1.00 94.50 83 ILE A C 1
ATOM 647 O O . ILE A 1 83 ? -6.719 -4.543 -4.583 1.00 94.50 83 ILE A O 1
ATOM 651 N N . LEU A 1 84 ? -6.616 -5.680 -6.507 1.00 95.19 84 LEU A N 1
ATOM 652 C CA . LEU A 1 84 ? -8.067 -5.890 -6.593 1.00 95.19 84 LEU A CA 1
ATOM 653 C C . LEU A 1 84 ? -8.612 -6.592 -5.339 1.00 95.19 84 LEU A C 1
ATOM 655 O O . LEU A 1 84 ? -9.587 -6.126 -4.750 1.00 95.19 84 LEU A O 1
ATOM 659 N N . LEU A 1 85 ? -7.970 -7.685 -4.909 1.00 94.62 85 LEU A N 1
ATOM 660 C CA . LEU A 1 85 ? -8.359 -8.421 -3.701 1.00 94.62 85 LEU A CA 1
ATOM 661 C C . LEU A 1 85 ? -8.256 -7.549 -2.445 1.00 94.62 85 LEU A C 1
ATOM 663 O O . LEU A 1 85 ? -9.155 -7.572 -1.604 1.00 94.62 85 LEU A O 1
ATOM 667 N N . PHE A 1 86 ? -7.188 -6.757 -2.340 1.00 93.50 86 PHE A N 1
ATOM 668 C CA . PHE A 1 86 ? -7.007 -5.796 -1.259 1.00 93.50 86 PHE A CA 1
ATOM 669 C C . PHE A 1 86 ? -8.118 -4.741 -1.232 1.00 93.50 86 PHE A C 1
ATOM 671 O O . PHE A 1 86 ? -8.699 -4.511 -0.175 1.00 93.50 86 PHE A O 1
ATOM 678 N N . VAL A 1 87 ? -8.470 -4.146 -2.375 1.00 92.50 87 VAL A N 1
ATOM 679 C CA . VAL A 1 87 ? -9.522 -3.120 -2.440 1.00 92.50 87 VAL A CA 1
ATOM 680 C C . VAL A 1 87 ? -10.900 -3.702 -2.128 1.00 92.50 87 VAL A C 1
ATOM 682 O O . VAL A 1 87 ? -11.664 -3.073 -1.400 1.00 92.50 87 VAL A O 1
ATOM 685 N N . GLU A 1 88 ? -11.214 -4.916 -2.593 1.00 92.19 88 GLU A N 1
ATOM 686 C CA . GLU A 1 88 ? -12.456 -5.599 -2.198 1.00 92.19 88 GLU A CA 1
ATOM 687 C C . GLU A 1 88 ? -12.537 -5.839 -0.695 1.00 92.19 88 GLU A C 1
ATOM 689 O O . GLU A 1 88 ? -13.582 -5.622 -0.081 1.00 92.19 88 GLU A O 1
ATOM 694 N N . ALA A 1 89 ? -11.440 -6.307 -0.098 1.00 90.00 89 ALA A N 1
ATOM 695 C CA . ALA A 1 89 ? -11.394 -6.558 1.332 1.00 90.00 89 ALA A CA 1
ATOM 696 C C . ALA A 1 89 ? -11.485 -5.252 2.137 1.00 90.00 89 ALA A C 1
ATOM 698 O O . ALA A 1 89 ? -12.136 -5.233 3.180 1.00 90.00 89 ALA A O 1
ATOM 699 N N . LEU A 1 90 ? -10.875 -4.172 1.637 1.00 88.25 90 LEU A N 1
ATOM 700 C CA . LEU A 1 90 ? -10.870 -2.857 2.274 1.00 88.25 90 LEU A CA 1
ATOM 701 C C . LEU A 1 90 ? -12.254 -2.204 2.247 1.00 88.25 90 LEU A C 1
ATOM 703 O O . LEU A 1 90 ? -12.709 -1.697 3.266 1.00 88.25 90 LEU A O 1
ATOM 707 N N . LEU A 1 91 ? -12.922 -2.221 1.092 1.00 87.62 91 LEU A N 1
ATOM 708 C CA . LEU A 1 91 ? -14.222 -1.570 0.908 1.00 87.62 91 LEU A CA 1
ATOM 709 C C . LEU A 1 91 ? -15.407 -2.468 1.280 1.00 87.62 91 LEU A C 1
ATOM 711 O O . LEU A 1 91 ? -16.545 -2.020 1.199 1.00 87.62 91 LEU A O 1
ATOM 715 N N . ARG A 1 92 ? -15.168 -3.746 1.620 1.00 83.81 92 ARG A N 1
ATOM 716 C CA . ARG A 1 92 ? -16.202 -4.782 1.846 1.00 83.81 92 ARG A CA 1
ATOM 717 C C . ARG A 1 92 ? -17.218 -4.913 0.709 1.00 83.81 92 ARG A C 1
ATOM 719 O O . ARG A 1 92 ? -18.289 -5.492 0.878 1.00 83.81 92 ARG A O 1
ATOM 726 N N . ARG A 1 93 ? -16.860 -4.411 -0.469 1.00 83.50 93 ARG A N 1
ATOM 727 C CA . ARG A 1 93 ? -17.714 -4.344 -1.644 1.00 83.50 93 ARG A CA 1
ATOM 728 C C . ARG A 1 93 ? -17.127 -5.216 -2.732 1.00 83.50 93 ARG A C 1
ATOM 730 O O . ARG A 1 93 ? -15.929 -5.184 -3.004 1.00 83.50 93 ARG A O 1
ATOM 737 N N . HIS A 1 94 ? -17.996 -5.975 -3.382 1.00 85.81 94 HIS A N 1
ATOM 738 C CA . HIS A 1 94 ? -17.613 -6.723 -4.564 1.00 85.81 94 HIS A CA 1
ATOM 739 C C . HIS A 1 94 ? -17.605 -5.810 -5.788 1.00 85.81 94 HIS A C 1
ATOM 741 O O . HIS A 1 94 ? -18.593 -5.129 -6.073 1.00 85.81 94 HIS A O 1
ATOM 747 N N . PHE A 1 95 ? -16.499 -5.821 -6.531 1.00 86.38 95 PHE A N 1
ATOM 748 C CA . PHE A 1 95 ? -16.456 -5.188 -7.845 1.00 86.38 95 PHE A CA 1
ATOM 749 C C . PHE A 1 95 ? -17.379 -5.925 -8.823 1.00 86.38 95 PHE A C 1
ATOM 751 O O . PHE A 1 95 ? -17.586 -7.139 -8.682 1.00 86.38 95 PHE A O 1
ATOM 758 N N . PRO A 1 96 ? -17.917 -5.224 -9.839 1.00 90.81 96 PRO A N 1
ATOM 759 C CA . PRO A 1 96 ? -18.695 -5.863 -10.888 1.00 90.81 96 PRO A CA 1
ATOM 760 C C . PRO A 1 96 ? -17.873 -6.958 -11.574 1.00 90.81 96 PRO A C 1
ATOM 762 O O . PRO A 1 96 ? -16.654 -6.839 -11.735 1.00 90.81 96 PRO A O 1
ATOM 765 N N . LEU A 1 97 ? -18.559 -8.016 -12.015 1.00 91.56 97 LEU A N 1
ATOM 766 C CA . LEU A 1 97 ? -17.936 -9.191 -12.630 1.00 91.56 97 LEU A CA 1
ATOM 767 C C . LEU A 1 97 ? -17.013 -8.815 -13.800 1.00 91.56 97 LEU A C 1
ATOM 769 O O . LEU A 1 97 ? -15.949 -9.407 -13.946 1.00 91.56 97 LEU A O 1
ATOM 773 N N . GLY A 1 98 ? -17.380 -7.791 -14.578 1.00 91.81 98 GLY A N 1
ATOM 774 C CA . GLY A 1 98 ? -16.569 -7.296 -15.692 1.00 91.81 98 GLY A CA 1
ATOM 775 C C . GLY A 1 98 ? -15.173 -6.829 -15.270 1.00 91.81 98 GLY A C 1
ATOM 776 O O . GLY A 1 98 ? -14.196 -7.206 -15.907 1.00 91.81 98 GLY A O 1
ATOM 777 N N . VAL A 1 99 ? -15.051 -6.090 -14.160 1.00 92.25 99 VAL A N 1
ATOM 778 C CA . VAL A 1 99 ? -13.744 -5.634 -13.646 1.00 92.25 99 VAL A CA 1
ATOM 779 C C . VAL A 1 99 ? -12.920 -6.823 -13.157 1.00 92.25 99 VAL A C 1
ATOM 781 O O . VAL A 1 99 ? -11.735 -6.913 -13.460 1.00 92.25 99 VAL A O 1
ATOM 784 N N . LYS A 1 100 ? -13.545 -7.782 -12.464 1.00 94.25 100 LYS A N 1
ATOM 785 C CA . LYS A 1 100 ? -12.865 -9.006 -12.004 1.00 94.25 100 LYS A CA 1
ATOM 786 C C . LYS A 1 100 ? -12.326 -9.828 -13.159 1.00 94.25 100 LYS A C 1
ATOM 788 O O . LYS A 1 100 ? -11.177 -10.255 -13.121 1.00 94.25 100 LYS A O 1
ATOM 793 N N . LEU A 1 101 ? -13.161 -10.044 -14.173 1.00 94.88 101 LEU A N 1
ATOM 794 C CA . LEU A 1 101 ? -12.797 -10.828 -15.341 1.00 94.88 101 LEU A CA 1
ATOM 795 C C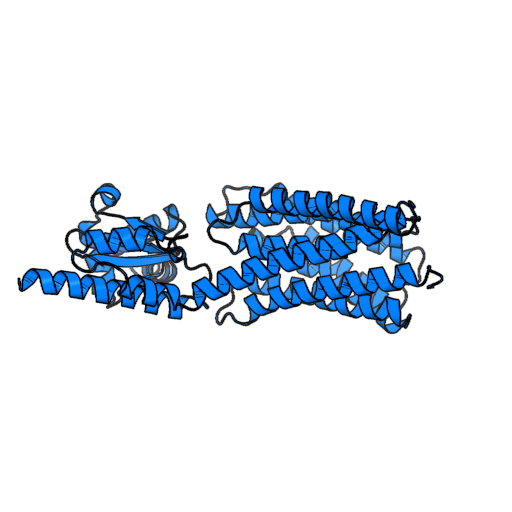 . LEU A 1 101 ? -11.709 -10.120 -16.144 1.00 94.88 101 LEU A C 1
ATOM 797 O O . LEU A 1 101 ? -10.766 -10.773 -16.571 1.00 94.88 101 LEU A O 1
ATOM 801 N N . PHE A 1 102 ? -11.794 -8.796 -16.286 1.00 94.56 102 PHE A N 1
ATOM 802 C CA . PHE A 1 102 ? -10.763 -7.998 -16.941 1.00 94.56 102 PHE A CA 1
ATOM 803 C C . PHE A 1 102 ? -9.410 -8.107 -16.225 1.00 94.56 102 PHE A C 1
ATOM 805 O O . PHE A 1 102 ? -8.405 -8.390 -16.873 1.00 94.56 102 PHE A O 1
ATOM 812 N N . VAL A 1 103 ? -9.384 -7.965 -14.894 1.00 95.31 103 VAL A N 1
ATOM 813 C CA . VAL A 1 103 ? -8.156 -8.123 -14.096 1.00 95.31 103 VAL A CA 1
ATOM 814 C C . VAL A 1 103 ? -7.613 -9.540 -14.189 1.00 95.31 103 VAL A C 1
ATOM 816 O O . VAL A 1 103 ? -6.428 -9.741 -14.429 1.00 95.31 103 VAL A O 1
ATOM 819 N N . LEU A 1 104 ? -8.470 -10.545 -14.023 1.00 95.94 104 LEU A N 1
ATOM 820 C CA . LEU A 1 104 ? -8.044 -11.938 -14.053 1.00 95.94 104 LEU A CA 1
ATOM 821 C C . LEU A 1 104 ? -7.506 -12.330 -15.435 1.00 95.94 104 LEU A C 1
ATOM 823 O O . LEU A 1 104 ? -6.426 -12.909 -15.526 1.00 95.94 104 LEU A O 1
ATOM 827 N N . ALA A 1 105 ? -8.233 -11.994 -16.502 1.00 95.88 105 ALA A N 1
ATOM 828 C CA . ALA A 1 105 ? -7.841 -12.299 -17.873 1.00 95.88 105 ALA A CA 1
ATOM 829 C C . ALA A 1 105 ? -6.571 -11.541 -18.277 1.00 95.88 105 ALA A C 1
ATOM 831 O O . ALA A 1 105 ? -5.674 -12.141 -18.863 1.00 95.88 105 ALA A O 1
ATOM 832 N N . GLY A 1 106 ? -6.464 -10.255 -17.923 1.00 95.31 106 GLY A N 1
ATOM 833 C CA . GLY A 1 106 ? -5.270 -9.450 -18.169 1.00 95.31 106 GLY A CA 1
ATOM 834 C C . GLY A 1 106 ? -4.051 -10.008 -17.438 1.00 95.31 106 GLY A C 1
ATOM 835 O O . GLY A 1 106 ? -3.034 -10.297 -18.065 1.00 95.31 106 GLY A O 1
ATOM 836 N N . SER A 1 107 ? -4.164 -10.248 -16.130 1.00 95.56 107 SER A N 1
ATOM 837 C CA . SER A 1 107 ? -3.090 -10.854 -15.338 1.00 95.56 107 SER A CA 1
ATOM 838 C C . SER A 1 107 ? -2.681 -12.226 -15.876 1.00 95.56 107 SER A C 1
ATOM 840 O O . SER A 1 107 ? -1.489 -12.471 -16.036 1.00 95.56 107 SER A O 1
ATOM 842 N N . LEU A 1 108 ? -3.632 -13.097 -16.233 1.00 96.75 108 LEU A N 1
ATOM 843 C CA . LEU A 1 108 ? -3.330 -14.412 -16.805 1.00 96.75 108 LEU A CA 1
ATOM 844 C C . LEU A 1 108 ? -2.615 -14.302 -18.159 1.00 96.75 108 LEU A C 1
ATOM 846 O O . LEU A 1 108 ? -1.597 -14.961 -18.371 1.00 96.75 108 LEU A O 1
ATOM 850 N N . LEU A 1 109 ? -3.109 -13.445 -19.057 1.00 96.25 109 LEU A N 1
ATOM 851 C CA . LEU A 1 109 ? -2.499 -13.199 -20.363 1.00 96.25 109 LEU A CA 1
ATOM 852 C C . LEU A 1 109 ? -1.045 -12.734 -20.214 1.00 96.25 109 LEU A C 1
ATOM 854 O O . LEU A 1 109 ? -0.147 -13.296 -20.842 1.00 96.25 109 LEU A O 1
ATOM 858 N N . PHE A 1 110 ? -0.795 -11.741 -19.359 1.00 95.94 110 PHE A N 1
ATOM 859 C CA . PHE A 1 110 ? 0.550 -11.199 -19.168 1.00 95.94 110 PHE A CA 1
ATOM 860 C C . PHE A 1 110 ? 1.477 -12.142 -18.399 1.00 95.94 110 PHE A C 1
ATOM 862 O O . PHE A 1 110 ? 2.666 -12.173 -18.704 1.00 95.94 110 PHE A O 1
ATOM 869 N N . VAL A 1 111 ? 0.957 -12.976 -17.493 1.00 95.62 111 VAL A N 1
ATOM 870 C CA . VAL A 1 111 ? 1.719 -14.078 -16.881 1.00 95.62 111 VAL A CA 1
ATOM 871 C C . VAL A 1 111 ? 2.194 -15.065 -17.950 1.00 95.62 111 VAL A C 1
ATOM 873 O O . VAL A 1 111 ? 3.381 -15.383 -18.003 1.00 95.62 111 VAL A O 1
ATOM 876 N N . VAL A 1 112 ? 1.306 -15.506 -18.847 1.00 95.75 112 VAL A N 1
ATOM 877 C CA . VAL A 1 112 ? 1.665 -16.430 -19.938 1.00 95.75 112 VAL A CA 1
ATOM 878 C C . VAL A 1 112 ? 2.691 -15.790 -20.880 1.00 95.75 112 VAL A C 1
ATOM 880 O O . VAL A 1 112 ? 3.679 -16.427 -21.246 1.00 95.75 112 VAL A O 1
ATOM 883 N N . LEU A 1 113 ? 2.512 -14.514 -21.232 1.00 93.31 113 LEU A N 1
ATOM 884 C CA . LEU A 1 113 ? 3.462 -13.777 -22.073 1.00 93.31 113 LEU A CA 1
ATOM 885 C C . LEU A 1 113 ? 4.820 -13.551 -21.390 1.00 93.31 113 LEU A C 1
ATOM 887 O O . LEU A 1 113 ? 5.850 -13.569 -22.073 1.00 93.31 113 LEU A O 1
ATOM 891 N N . ALA A 1 114 ? 4.836 -13.342 -20.070 1.00 91.81 114 ALA A N 1
ATOM 892 C CA . ALA A 1 114 ? 6.058 -13.236 -19.280 1.00 91.81 114 ALA A CA 1
ATOM 893 C C . ALA A 1 114 ? 6.819 -14.566 -19.284 1.00 91.81 114 ALA A C 1
ATOM 895 O O . ALA A 1 114 ? 7.996 -14.578 -19.638 1.00 91.81 114 ALA A O 1
ATOM 896 N N . LEU A 1 115 ? 6.140 -15.683 -18.989 1.00 92.44 115 LEU A N 1
ATOM 897 C CA . LEU A 1 115 ? 6.727 -17.031 -19.002 1.00 92.44 115 LEU A CA 1
ATOM 898 C C . LEU A 1 115 ? 7.259 -17.427 -20.381 1.00 92.44 115 LEU A C 1
ATOM 900 O O . LEU A 1 115 ? 8.321 -18.032 -20.483 1.00 92.44 115 LEU A O 1
ATOM 904 N N . ALA A 1 116 ? 6.565 -17.027 -21.448 1.00 91.12 116 ALA A N 1
ATOM 905 C CA . ALA A 1 116 ? 7.028 -17.221 -22.819 1.00 91.12 116 ALA A CA 1
ATOM 906 C C . ALA A 1 116 ? 8.233 -16.331 -23.194 1.00 91.12 116 ALA A C 1
ATOM 908 O O . ALA A 1 116 ? 8.694 -16.375 -24.334 1.00 91.12 116 ALA A O 1
ATOM 909 N N . GLY A 1 117 ? 8.704 -15.463 -22.290 1.00 84.8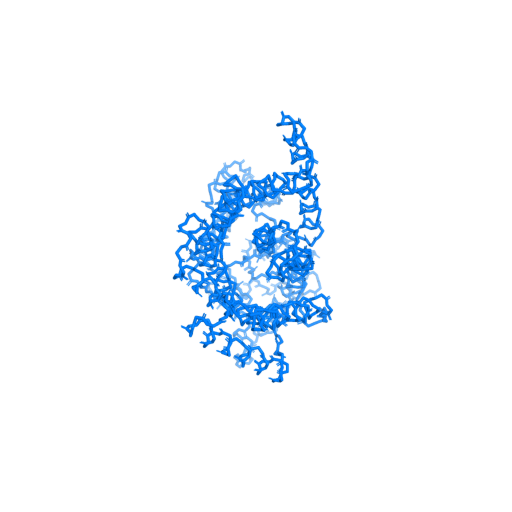1 117 GLY A N 1
ATOM 910 C CA . GLY A 1 117 ? 9.796 -14.523 -22.535 1.00 84.81 117 GLY A CA 1
ATOM 911 C C . GLY A 1 117 ? 9.449 -13.412 -23.530 1.00 84.81 117 GLY A C 1
ATOM 912 O O . GLY A 1 117 ? 10.320 -12.636 -23.906 1.00 84.81 117 GLY A O 1
ATOM 913 N N . ARG A 1 118 ? 8.189 -13.289 -23.957 1.00 87.00 118 ARG A N 1
ATOM 914 C CA . ARG A 1 118 ? 7.773 -12.327 -24.991 1.00 87.00 118 ARG A CA 1
ATOM 915 C C . ARG A 1 118 ? 7.477 -10.943 -24.434 1.00 87.00 118 ARG A C 1
ATOM 917 O O . ARG A 1 118 ? 7.560 -9.968 -25.172 1.00 87.00 118 ARG A O 1
ATOM 924 N N . LEU A 1 119 ? 7.154 -10.851 -23.146 1.00 84.19 119 LEU A N 1
ATOM 925 C CA . LEU A 1 119 ? 6.725 -9.594 -22.542 1.00 84.19 119 LEU A CA 1
ATOM 926 C C . LEU A 1 119 ? 7.860 -8.567 -22.418 1.00 84.19 119 LEU A C 1
ATOM 928 O O . LEU A 1 119 ? 7.683 -7.412 -22.781 1.00 84.19 119 LEU A O 1
ATOM 932 N N . HIS A 1 120 ? 9.041 -8.998 -21.968 1.00 75.56 120 HIS A N 1
ATOM 933 C CA . HIS A 1 120 ? 10.156 -8.093 -21.659 1.00 75.56 120 HIS A CA 1
ATOM 934 C C . HIS A 1 120 ? 10.867 -7.497 -22.889 1.00 75.56 120 HIS A C 1
ATOM 936 O O . HIS A 1 120 ? 11.573 -6.501 -22.757 1.00 75.56 120 HIS A O 1
ATOM 942 N N . ALA A 1 121 ? 10.723 -8.120 -24.063 1.00 74.31 121 ALA A N 1
ATOM 943 C CA . ALA A 1 121 ? 11.474 -7.769 -25.272 1.00 74.31 121 ALA A CA 1
ATOM 944 C C . ALA A 1 121 ? 10.586 -7.345 -26.452 1.00 74.31 121 ALA A C 1
ATOM 946 O O . ALA A 1 121 ? 11.101 -6.912 -27.481 1.00 74.31 121 ALA A O 1
ATOM 947 N N . SER A 1 122 ? 9.260 -7.480 -26.339 1.00 84.69 122 SER A N 1
ATOM 948 C CA . SER A 1 122 ? 8.363 -7.143 -27.441 1.00 84.69 122 SER A CA 1
ATOM 949 C C . SER A 1 122 ? 7.993 -5.656 -27.433 1.00 84.69 122 SER A C 1
ATOM 951 O O . SER A 1 122 ? 7.437 -5.179 -26.441 1.00 84.69 122 SER A O 1
ATOM 953 N N . PRO A 1 123 ? 8.182 -4.943 -28.558 1.00 85.00 123 PRO A N 1
ATOM 954 C CA . PRO A 1 123 ? 7.801 -3.537 -28.684 1.00 85.00 123 PRO A CA 1
ATOM 955 C C . PRO A 1 123 ? 6.283 -3.310 -28.640 1.00 85.00 123 PRO A C 1
ATOM 957 O O . PRO A 1 123 ? 5.848 -2.185 -28.435 1.00 85.00 123 PRO A O 1
ATOM 960 N N . PHE A 1 124 ? 5.473 -4.358 -28.817 1.00 89.69 124 PHE A N 1
ATOM 961 C CA . PHE A 1 124 ? 4.014 -4.271 -28.742 1.00 89.69 124 PHE A CA 1
ATOM 962 C C . PHE A 1 124 ? 3.476 -4.668 -27.361 1.00 89.69 124 PHE A C 1
ATOM 964 O O . PHE A 1 124 ? 2.668 -3.948 -26.774 1.00 89.69 124 PHE A O 1
ATOM 971 N N . TRP A 1 125 ? 3.932 -5.803 -26.815 1.00 91.75 125 TRP A N 1
ATOM 972 C CA . TRP A 1 125 ? 3.375 -6.332 -25.565 1.00 91.75 125 TRP A CA 1
ATOM 973 C C . TRP A 1 125 ? 3.775 -5.529 -24.332 1.00 91.75 125 TRP A C 1
ATOM 975 O O . TRP A 1 125 ? 2.984 -5.451 -23.394 1.00 91.75 125 TRP A O 1
ATOM 985 N N . LEU A 1 126 ? 4.962 -4.914 -24.331 1.00 89.19 126 LEU A N 1
ATOM 986 C CA . LEU A 1 126 ? 5.412 -4.101 -23.206 1.00 89.19 126 LEU A CA 1
ATOM 987 C C . LEU A 1 126 ? 4.530 -2.845 -23.023 1.00 89.19 126 LEU A C 1
ATOM 989 O O . LEU A 1 126 ? 3.966 -2.701 -21.939 1.00 89.19 126 LEU A O 1
ATOM 993 N N . PRO A 1 127 ? 4.272 -2.005 -24.052 1.00 91.50 127 PRO A N 1
ATOM 994 C CA . PRO A 1 127 ? 3.306 -0.911 -23.933 1.00 91.50 127 PRO A CA 1
ATOM 995 C C . PRO A 1 127 ? 1.888 -1.357 -23.571 1.00 91.50 127 PRO A C 1
ATOM 997 O O . PRO A 1 127 ? 1.229 -0.697 -22.769 1.00 91.50 127 PRO A O 1
ATOM 1000 N N . ALA A 1 128 ? 1.417 -2.483 -24.121 1.00 93.50 128 ALA A N 1
ATOM 1001 C CA . ALA A 1 128 ? 0.098 -3.021 -23.792 1.00 93.50 128 ALA A CA 1
ATOM 1002 C C . ALA A 1 128 ? -0.011 -3.394 -22.303 1.00 93.50 128 ALA A C 1
ATOM 1004 O O . ALA A 1 128 ? -1.011 -3.081 -21.655 1.00 93.50 128 ALA A O 1
ATOM 1005 N N . PHE A 1 129 ? 1.033 -4.010 -21.743 1.00 93.62 129 PHE A N 1
ATOM 1006 C CA . PHE A 1 129 ? 1.123 -4.311 -20.316 1.00 93.62 129 PHE A CA 1
ATOM 1007 C C . PHE A 1 129 ? 1.186 -3.049 -19.462 1.00 93.62 129 PHE A C 1
ATOM 1009 O O . PHE A 1 129 ? 0.445 -2.929 -18.488 1.00 93.62 129 PHE A O 1
ATOM 1016 N N . THR A 1 130 ? 2.014 -2.083 -19.854 1.00 91.94 130 THR A N 1
ATOM 1017 C CA . THR A 1 130 ? 2.112 -0.787 -19.184 1.00 91.94 130 THR A CA 1
ATOM 1018 C C . THR A 1 130 ? 0.759 -0.075 -19.134 1.00 91.94 130 THR A C 1
ATOM 1020 O O . THR A 1 130 ? 0.346 0.385 -18.070 1.00 91.94 130 THR A O 1
ATOM 1023 N N . PHE A 1 131 ? 0.032 -0.031 -20.254 1.00 93.50 131 PHE A N 1
ATOM 1024 C CA . PHE A 1 131 ? -1.305 0.555 -20.310 1.00 93.50 131 PHE A CA 1
ATOM 1025 C C . PHE A 1 131 ? -2.300 -0.207 -19.428 1.00 93.50 131 PHE A C 1
ATOM 1027 O O . PHE A 1 131 ? -3.059 0.418 -18.691 1.00 93.50 131 PHE A O 1
ATOM 1034 N N . TYR A 1 132 ? -2.267 -1.543 -19.450 1.00 94.88 132 TYR A N 1
ATOM 1035 C CA . TYR A 1 132 ? -3.100 -2.380 -18.586 1.00 94.88 132 TYR A CA 1
ATOM 1036 C C . TYR A 1 132 ? -2.867 -2.082 -17.097 1.00 94.88 132 TYR A C 1
ATOM 1038 O O . TYR A 1 132 ? -3.824 -1.811 -16.370 1.00 94.88 132 TYR A O 1
ATOM 1046 N N . VAL A 1 133 ? -1.608 -2.068 -16.647 1.00 93.56 133 VAL A N 1
ATOM 1047 C CA . VAL A 1 133 ? -1.253 -1.762 -15.251 1.00 93.56 133 VAL A CA 1
ATOM 1048 C C . VAL A 1 133 ? -1.682 -0.343 -14.882 1.00 93.56 133 VAL A C 1
ATOM 1050 O O . VAL A 1 133 ? -2.267 -0.143 -13.819 1.00 93.56 133 VAL A O 1
ATOM 1053 N N . PHE A 1 134 ? -1.449 0.634 -15.762 1.00 92.94 134 PHE A N 1
ATOM 1054 C CA . PHE A 1 134 ? -1.839 2.022 -15.524 1.00 92.94 134 PHE A CA 1
ATOM 1055 C C . PHE A 1 134 ? -3.356 2.196 -15.406 1.00 92.94 134 PHE A C 1
ATOM 1057 O O . PHE A 1 134 ? -3.839 2.788 -14.441 1.00 92.94 134 PHE A O 1
ATOM 1064 N N . ALA A 1 135 ? -4.115 1.646 -16.356 1.00 93.50 135 ALA A N 1
ATOM 1065 C CA . ALA A 1 135 ? -5.571 1.697 -16.346 1.00 93.50 135 ALA A CA 1
ATOM 1066 C C . ALA A 1 135 ? -6.130 1.045 -15.075 1.00 93.50 135 ALA A C 1
ATOM 1068 O O . ALA A 1 135 ? -6.998 1.617 -14.415 1.00 93.50 135 ALA A O 1
ATOM 1069 N N . MET A 1 136 ? -5.580 -0.107 -14.680 1.00 93.00 136 MET A N 1
ATOM 1070 C CA . MET A 1 136 ? -5.981 -0.777 -13.447 1.00 93.00 136 MET A CA 1
ATOM 1071 C C . MET A 1 136 ? -5.658 0.040 -12.201 1.00 93.00 136 MET A C 1
ATOM 1073 O O . MET A 1 136 ? -6.507 0.155 -11.317 1.00 93.00 136 MET A O 1
ATOM 1077 N N . GLN A 1 137 ? -4.472 0.647 -12.143 1.00 91.94 137 GLN A N 1
ATOM 1078 C CA . GLN A 1 137 ? -4.105 1.533 -11.046 1.00 91.94 137 GLN A CA 1
ATOM 1079 C C . GLN A 1 137 ? -5.098 2.696 -10.934 1.00 91.94 137 GLN A C 1
ATOM 1081 O O . GLN A 1 137 ? -5.562 2.984 -9.836 1.00 91.94 137 GLN A O 1
ATOM 1086 N N . LEU A 1 138 ? -5.475 3.339 -12.043 1.00 92.81 138 LEU A N 1
ATOM 1087 C CA . LEU A 1 138 ? -6.443 4.439 -12.026 1.00 92.81 138 LEU A CA 1
ATOM 1088 C C . LEU A 1 138 ? -7.835 3.997 -11.567 1.00 92.81 138 LEU A C 1
ATOM 1090 O O . LEU A 1 138 ? -8.428 4.656 -10.714 1.00 92.81 138 LEU A O 1
ATOM 1094 N N . VAL A 1 139 ? -8.345 2.878 -12.090 1.00 92.75 139 VAL A N 1
ATOM 1095 C CA . VAL A 1 139 ? -9.669 2.350 -11.723 1.00 92.75 139 VAL A CA 1
ATOM 1096 C C . VAL A 1 139 ? -9.723 1.996 -10.236 1.00 92.75 139 VAL A C 1
ATOM 1098 O O . VAL A 1 139 ? -10.666 2.383 -9.545 1.00 92.75 139 VAL A O 1
ATOM 1101 N N . LEU A 1 140 ? -8.706 1.299 -9.722 1.00 92.06 140 LEU A N 1
ATOM 1102 C CA . LEU A 1 140 ? -8.664 0.870 -8.323 1.00 92.06 140 LEU A CA 1
ATOM 1103 C C . LEU A 1 140 ? -8.434 2.051 -7.374 1.00 92.06 140 LEU A C 1
ATOM 1105 O O . LEU A 1 140 ? -9.135 2.153 -6.370 1.00 92.06 140 LEU A O 1
ATOM 1109 N N . THR A 1 141 ? -7.540 2.989 -7.708 1.00 92.56 141 THR A N 1
ATOM 1110 C CA . THR A 1 141 ? -7.383 4.244 -6.952 1.00 92.56 141 THR A CA 1
ATOM 1111 C C . THR A 1 141 ? -8.699 5.020 -6.912 1.00 92.56 141 THR A C 1
ATOM 1113 O O . THR A 1 141 ? -9.134 5.437 -5.839 1.00 92.56 141 THR A O 1
ATOM 1116 N N . GLY A 1 142 ? -9.364 5.180 -8.061 1.00 91.75 142 GLY A N 1
ATOM 1117 C CA . GLY A 1 142 ? -10.648 5.869 -8.163 1.00 91.75 142 GLY A CA 1
ATOM 1118 C C . GLY A 1 142 ? -11.717 5.225 -7.284 1.00 91.75 142 GLY A C 1
ATOM 1119 O O . GLY A 1 142 ? -12.407 5.927 -6.552 1.00 91.75 142 GLY A O 1
ATOM 1120 N N . ALA A 1 143 ? -11.796 3.894 -7.268 1.00 91.25 143 ALA A N 1
ATOM 1121 C CA . ALA A 1 143 ? -12.738 3.172 -6.418 1.00 91.25 143 ALA A CA 1
ATOM 1122 C C . ALA A 1 143 ? -12.513 3.417 -4.914 1.00 91.25 143 ALA A C 1
ATOM 1124 O O . ALA A 1 143 ? -13.480 3.521 -4.164 1.00 91.25 143 ALA A O 1
ATOM 1125 N N . ILE A 1 144 ? -11.259 3.540 -4.464 1.00 90.88 144 ILE A N 1
ATOM 1126 C CA . ILE A 1 144 ? -10.943 3.830 -3.055 1.00 90.88 144 ILE A CA 1
ATOM 1127 C C . ILE A 1 144 ? -11.246 5.300 -2.712 1.00 90.88 144 ILE A C 1
ATOM 1129 O O . ILE A 1 144 ? -11.750 5.592 -1.622 1.00 90.88 144 ILE A O 1
ATOM 1133 N N . VAL A 1 145 ? -10.918 6.230 -3.617 1.00 90.69 145 VAL A N 1
ATOM 1134 C CA . VAL A 1 145 ? -11.065 7.683 -3.408 1.00 90.69 145 VAL A CA 1
ATOM 1135 C C . VAL A 1 145 ? -12.531 8.117 -3.451 1.00 90.69 145 VAL A C 1
ATOM 1137 O O . VAL A 1 145 ? -12.962 8.871 -2.582 1.00 90.69 145 VAL A O 1
ATOM 1140 N N . PHE A 1 146 ? -13.300 7.615 -4.419 1.00 89.38 146 PHE A N 1
ATOM 1141 C CA . PHE A 1 146 ? -14.716 7.944 -4.625 1.00 89.38 146 PHE A CA 1
ATOM 1142 C C . PHE A 1 146 ? -15.672 6.958 -3.940 1.00 89.38 146 PHE A C 1
ATOM 1144 O O . PHE A 1 146 ? -16.823 6.819 -4.353 1.00 89.38 146 PHE A O 1
ATOM 1151 N N . ARG A 1 147 ? -15.202 6.243 -2.912 1.00 88.31 147 ARG A N 1
ATOM 1152 C CA . ARG A 1 147 ? -16.044 5.323 -2.141 1.00 88.31 147 ARG A CA 1
ATOM 1153 C C . ARG A 1 147 ? -17.196 6.060 -1.456 1.00 88.31 147 ARG A C 1
ATOM 1155 O O . ARG A 1 147 ? -17.047 7.216 -1.049 1.00 88.31 147 ARG A O 1
ATOM 1162 N N . ASP A 1 148 ? -18.296 5.346 -1.246 1.00 81.94 148 ASP A N 1
ATOM 1163 C CA . ASP A 1 148 ? -19.336 5.801 -0.332 1.00 81.94 148 ASP A CA 1
ATOM 1164 C C . ASP A 1 148 ? -18.846 5.634 1.113 1.00 81.94 148 ASP A C 1
ATOM 1166 O O . ASP A 1 148 ? -18.304 4.591 1.484 1.00 81.94 148 ASP A O 1
ATOM 1170 N N . ARG A 1 149 ? -18.983 6.688 1.918 1.00 81.06 149 ARG A N 1
ATOM 1171 C CA . ARG A 1 149 ? -18.554 6.683 3.323 1.00 81.06 149 ARG A CA 1
ATOM 1172 C C . ARG A 1 149 ? -19.621 6.105 4.247 1.00 81.06 149 ARG A C 1
ATOM 1174 O O . ARG A 1 149 ? -19.290 5.755 5.373 1.00 81.06 149 ARG A O 1
ATOM 1181 N N . ALA A 1 150 ? -20.871 6.011 3.790 1.00 76.56 150 ALA A N 1
ATOM 1182 C CA . ALA A 1 150 ? -21.981 5.512 4.596 1.00 76.56 150 ALA A CA 1
ATOM 1183 C C . ALA A 1 150 ? -21.900 3.996 4.864 1.00 76.56 150 ALA A C 1
ATOM 1185 O O . ALA A 1 150 ? -22.411 3.529 5.878 1.00 76.56 150 ALA A O 1
ATOM 1186 N N . ASP A 1 151 ? -21.220 3.243 3.995 1.00 76.25 151 ASP A N 1
ATOM 1187 C CA . ASP A 1 151 ? -21.123 1.778 4.070 1.00 76.25 151 ASP A CA 1
ATOM 1188 C C . ASP A 1 151 ? -20.094 1.270 5.102 1.00 76.25 151 ASP A C 1
ATOM 1190 O O . ASP A 1 151 ? -20.014 0.068 5.370 1.00 76.25 151 ASP A O 1
ATOM 1194 N N . LEU A 1 152 ? -19.270 2.161 5.665 1.00 75.19 152 LEU A N 1
ATOM 1195 C CA . LEU A 1 152 ? -18.148 1.812 6.539 1.00 75.19 152 LEU A CA 1
ATOM 1196 C C . LEU A 1 152 ? -18.327 2.393 7.940 1.00 75.19 152 LEU A C 1
ATOM 1198 O O . LEU A 1 152 ? -18.850 3.491 8.126 1.00 75.19 152 LEU A O 1
ATOM 1202 N N . THR A 1 153 ? -17.816 1.683 8.948 1.00 74.62 153 THR A N 1
ATOM 1203 C CA . THR A 1 153 ? -17.752 2.252 10.302 1.00 74.62 153 THR A CA 1
ATOM 1204 C C . THR A 1 153 ? -16.779 3.444 10.337 1.00 74.62 153 THR A C 1
ATOM 1206 O O . THR A 1 153 ? -15.838 3.489 9.539 1.00 74.62 153 THR A O 1
ATOM 1209 N N . PRO A 1 154 ? -16.906 4.395 11.283 1.00 74.88 154 PRO A N 1
ATOM 1210 C CA . PRO A 1 154 ? -16.027 5.571 11.342 1.00 74.88 154 PRO A CA 1
ATOM 1211 C C . PRO A 1 154 ? -14.526 5.249 11.443 1.00 74.88 154 PRO A C 1
ATOM 1213 O O . PRO A 1 154 ? -13.683 6.021 10.984 1.00 74.88 154 PRO A O 1
ATOM 1216 N N . VAL A 1 155 ? -14.180 4.112 12.055 1.00 69.00 155 VAL A N 1
ATOM 1217 C CA . VAL A 1 155 ? -12.794 3.630 12.167 1.00 69.00 155 VAL A CA 1
ATOM 1218 C C . VAL A 1 155 ? -12.306 3.078 10.826 1.00 69.00 155 VAL A C 1
ATOM 1220 O O . VAL A 1 155 ? -11.210 3.416 10.377 1.00 69.00 155 VAL A O 1
ATOM 1223 N N . GLU A 1 156 ? -13.137 2.283 10.154 1.00 75.44 156 GLU A N 1
ATOM 1224 C CA . GLU A 1 156 ? -12.836 1.721 8.834 1.00 75.44 156 GLU A CA 1
ATOM 1225 C C . GLU A 1 156 ? -12.730 2.808 7.765 1.00 75.44 156 GLU A C 1
ATOM 1227 O O . GLU A 1 156 ? -11.790 2.784 6.973 1.00 75.44 156 GLU A O 1
ATOM 1232 N N . ASP A 1 157 ? -13.620 3.805 7.775 1.00 83.19 157 ASP A N 1
ATOM 1233 C CA . ASP A 1 157 ? -13.551 4.930 6.840 1.00 83.19 157 ASP A CA 1
ATOM 1234 C C . ASP A 1 157 ? -12.263 5.743 7.028 1.00 83.19 157 ASP A C 1
ATOM 1236 O O . ASP A 1 157 ? -11.650 6.192 6.056 1.00 83.19 157 ASP A O 1
ATOM 1240 N N . ARG A 1 158 ? -11.782 5.881 8.268 1.00 81.94 158 ARG A N 1
ATOM 1241 C CA . ARG A 1 158 ? -10.517 6.569 8.549 1.00 81.94 158 ARG A CA 1
ATOM 1242 C C . ARG A 1 158 ? -9.310 5.787 8.031 1.00 81.94 158 ARG A C 1
ATOM 1244 O O . ARG A 1 158 ? -8.426 6.380 7.402 1.00 81.94 158 ARG A O 1
ATOM 1251 N N . ALA A 1 159 ? -9.277 4.472 8.247 1.00 82.69 159 ALA A N 1
ATOM 1252 C CA . ALA A 1 159 ? -8.235 3.600 7.708 1.00 82.69 159 ALA A CA 1
ATOM 1253 C C . ALA A 1 159 ? -8.257 3.596 6.168 1.00 82.69 159 ALA A C 1
ATOM 1255 O O . ALA A 1 159 ? -7.232 3.841 5.527 1.00 82.69 159 ALA A O 1
ATOM 1256 N N . ALA A 1 160 ? -9.440 3.437 5.568 1.00 86.94 160 ALA A N 1
ATOM 1257 C CA . ALA A 1 160 ? -9.642 3.505 4.125 1.00 86.94 160 ALA A CA 1
ATOM 1258 C C . ALA A 1 160 ? -9.259 4.878 3.556 1.00 86.94 160 ALA A C 1
ATOM 1260 O O . ALA A 1 160 ? -8.637 4.952 2.503 1.00 86.94 160 ALA A O 1
ATOM 1261 N N . GLY A 1 161 ? -9.557 5.975 4.258 1.00 88.88 161 GLY A N 1
ATOM 1262 C CA . GLY A 1 161 ? -9.161 7.330 3.867 1.00 88.88 161 GLY A CA 1
ATOM 1263 C C . GLY A 1 161 ? -7.651 7.538 3.897 1.00 88.88 161 GLY A C 1
ATOM 1264 O O . GLY A 1 161 ? -7.099 8.176 3.003 1.00 88.88 161 GLY A O 1
ATOM 1265 N N . THR A 1 162 ? -6.980 6.950 4.884 1.00 89.50 162 THR A N 1
ATOM 1266 C CA . THR A 1 162 ? -5.519 6.970 5.000 1.00 89.50 162 THR A CA 1
ATOM 1267 C C . THR A 1 162 ? -4.865 6.233 3.830 1.00 89.50 162 THR A C 1
ATOM 1269 O O . THR A 1 162 ? -3.955 6.759 3.190 1.00 89.50 162 THR A O 1
ATOM 1272 N N . ILE A 1 163 ? -5.392 5.056 3.486 1.00 91.44 163 ILE A N 1
ATOM 1273 C CA . ILE A 1 163 ? -4.952 4.280 2.321 1.00 91.44 163 ILE A CA 1
ATOM 1274 C C . ILE A 1 163 ? -5.277 5.012 1.009 1.00 91.44 163 ILE A C 1
ATOM 1276 O O . ILE A 1 163 ? -4.439 5.038 0.112 1.00 91.44 163 ILE A O 1
ATOM 1280 N N . ALA A 1 164 ? -6.450 5.645 0.896 1.00 92.12 164 ALA A N 1
ATOM 1281 C CA . ALA A 1 164 ? -6.876 6.385 -0.296 1.00 92.12 164 ALA A CA 1
ATOM 1282 C C . ALA A 1 164 ? -5.887 7.492 -0.668 1.00 92.12 164 ALA A C 1
ATOM 1284 O O . ALA A 1 164 ? -5.489 7.610 -1.825 1.00 92.12 164 ALA A O 1
ATOM 1285 N N . VAL A 1 165 ? -5.475 8.280 0.329 1.00 92.56 165 VAL A N 1
ATOM 1286 C CA . VAL A 1 165 ? -4.492 9.354 0.154 1.00 92.56 165 VAL A CA 1
ATOM 1287 C C . VAL A 1 165 ? -3.161 8.799 -0.334 1.00 92.56 165 VAL A C 1
ATOM 1289 O O . VAL A 1 165 ? -2.606 9.321 -1.298 1.00 92.56 165 VAL A O 1
ATOM 1292 N N . ALA A 1 166 ? -2.668 7.732 0.292 1.00 92.38 166 ALA A N 1
ATOM 1293 C CA . ALA A 1 166 ? -1.398 7.134 -0.091 1.00 92.38 166 ALA A CA 1
ATOM 1294 C C . ALA A 1 166 ? -1.442 6.588 -1.518 1.00 92.38 166 ALA A C 1
ATOM 1296 O O . ALA A 1 166 ? -0.592 6.917 -2.336 1.00 92.38 166 ALA A O 1
ATOM 1297 N N . VAL A 1 167 ? -2.475 5.814 -1.855 1.00 92.44 167 VAL A N 1
ATOM 1298 C CA . VAL A 1 167 ? -2.638 5.238 -3.194 1.00 92.44 167 VAL A CA 1
ATOM 1299 C C . VAL A 1 167 ? -2.752 6.333 -4.261 1.00 92.44 167 VAL A C 1
ATOM 1301 O O . VAL A 1 167 ? -2.124 6.210 -5.310 1.00 92.44 167 VAL A O 1
ATOM 1304 N N . ALA A 1 168 ? -3.464 7.431 -3.985 1.00 93.56 168 ALA A N 1
ATOM 1305 C CA . ALA A 1 168 ? -3.518 8.585 -4.883 1.00 93.56 168 ALA A CA 1
ATOM 1306 C C . ALA A 1 168 ? -2.141 9.246 -5.069 1.00 93.56 168 ALA A C 1
ATOM 1308 O O . ALA A 1 168 ? -1.756 9.565 -6.194 1.00 93.56 168 ALA A O 1
ATOM 1309 N N . LEU A 1 169 ? -1.376 9.404 -3.985 1.00 93.50 169 LEU A N 1
ATOM 1310 C CA . LEU A 1 169 ? -0.046 10.012 -4.009 1.00 93.50 169 LEU A CA 1
ATOM 1311 C C . LEU A 1 169 ? 1.002 9.136 -4.717 1.00 93.50 169 LEU A C 1
ATOM 1313 O O . LEU A 1 169 ? 1.979 9.655 -5.248 1.00 93.50 169 LEU A O 1
ATOM 1317 N N . ILE A 1 170 ? 0.787 7.821 -4.775 1.00 93.44 170 ILE A N 1
ATOM 1318 C CA . ILE A 1 170 ? 1.690 6.853 -5.417 1.00 93.44 170 ILE A CA 1
ATOM 1319 C C . ILE A 1 170 ? 1.529 6.815 -6.941 1.00 93.44 170 ILE A C 1
ATOM 1321 O O . ILE A 1 170 ? 2.488 6.483 -7.638 1.00 93.44 170 ILE A O 1
ATOM 1325 N N . VAL A 1 171 ? 0.362 7.187 -7.482 1.00 92.62 171 VAL A N 1
ATOM 1326 C CA . VAL A 1 171 ? 0.102 7.218 -8.936 1.00 92.62 171 VAL A CA 1
ATOM 1327 C C . VAL A 1 171 ? 1.224 7.902 -9.737 1.00 92.62 171 VAL A C 1
ATOM 1329 O O . VAL A 1 171 ? 1.727 7.262 -10.661 1.00 92.62 171 VAL A O 1
ATOM 1332 N N . PRO A 1 172 ? 1.688 9.129 -9.411 1.00 92.62 172 PRO A N 1
ATOM 1333 C CA . PRO A 1 172 ? 2.792 9.755 -10.144 1.00 92.62 172 PRO A CA 1
ATOM 1334 C C . PRO A 1 172 ? 4.093 8.941 -10.103 1.00 92.62 172 PRO A C 1
ATOM 1336 O O . PRO A 1 172 ? 4.784 8.860 -11.114 1.00 92.62 172 PRO A O 1
ATOM 1339 N N . PHE A 1 173 ? 4.410 8.268 -8.992 1.00 92.69 173 PHE A N 1
ATOM 1340 C CA . PHE A 1 173 ? 5.597 7.409 -8.894 1.00 92.69 173 PHE A CA 1
ATOM 1341 C C . PHE A 1 173 ? 5.470 6.166 -9.777 1.00 92.69 173 PHE A C 1
ATOM 1343 O O . PHE A 1 173 ? 6.427 5.790 -10.450 1.00 92.69 173 PHE A O 1
ATOM 1350 N N . VAL A 1 174 ? 4.285 5.555 -9.838 1.00 90.50 174 VAL A N 1
ATOM 1351 C CA . VAL A 1 174 ? 4.018 4.432 -10.752 1.00 90.50 174 VAL A CA 1
ATOM 1352 C C . VAL A 1 174 ? 4.156 4.882 -12.206 1.00 90.50 174 VAL A C 1
ATOM 1354 O O . VAL A 1 174 ? 4.774 4.178 -13.001 1.00 90.50 174 VAL A O 1
ATOM 1357 N N . ILE A 1 175 ? 3.661 6.078 -12.546 1.00 90.88 175 ILE A N 1
ATOM 1358 C CA . ILE A 1 175 ? 3.822 6.655 -13.887 1.00 90.88 175 ILE A CA 1
ATOM 1359 C C . ILE A 1 175 ? 5.304 6.758 -14.263 1.00 90.88 175 ILE A C 1
ATOM 1361 O O . ILE A 1 175 ? 5.634 6.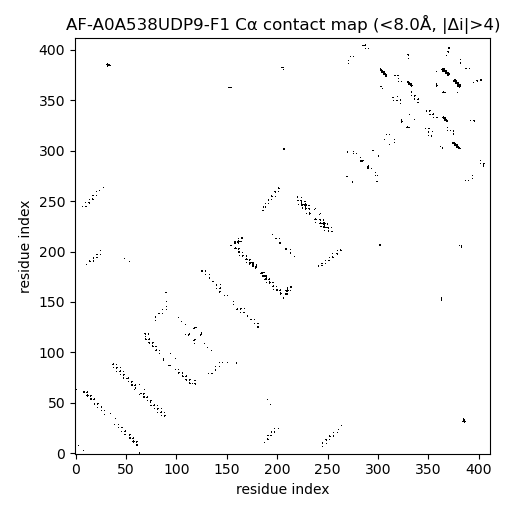459 -15.405 1.00 90.88 175 ILE A O 1
ATOM 1365 N N . THR A 1 176 ? 6.206 7.113 -13.340 1.00 91.50 176 THR A N 1
ATOM 1366 C CA . THR A 1 176 ? 7.648 7.180 -13.660 1.00 91.50 176 THR A CA 1
ATOM 1367 C C . THR A 1 176 ? 8.246 5.828 -14.060 1.00 91.50 176 THR A C 1
ATOM 1369 O O . THR A 1 176 ? 8.998 5.760 -15.035 1.00 91.50 176 THR A O 1
ATOM 1372 N N . ASP A 1 177 ? 7.874 4.741 -13.373 1.00 87.88 177 ASP A N 1
ATOM 1373 C CA . ASP A 1 177 ? 8.344 3.387 -13.695 1.00 87.88 177 ASP A CA 1
ATOM 1374 C C . ASP A 1 177 ? 7.821 2.955 -15.073 1.00 87.88 177 ASP A C 1
ATOM 1376 O O . ASP A 1 177 ? 8.588 2.500 -15.924 1.00 87.88 177 ASP A O 1
ATOM 1380 N N . LEU A 1 178 ? 6.529 3.189 -15.317 1.00 86.69 178 LEU A N 1
ATOM 1381 C CA . LEU A 1 178 ? 5.851 2.864 -16.570 1.00 86.69 178 LEU A CA 1
ATOM 1382 C C . LEU A 1 178 ? 6.359 3.698 -17.756 1.00 86.69 178 LEU A C 1
ATOM 1384 O O . LEU A 1 178 ? 6.574 3.168 -18.844 1.00 86.69 178 LEU A O 1
ATOM 1388 N N . ALA A 1 179 ? 6.604 4.993 -17.554 1.00 87.31 179 ALA A N 1
ATOM 1389 C CA . ALA A 1 179 ? 7.166 5.888 -18.561 1.00 87.31 179 ALA A CA 1
ATOM 1390 C C . ALA A 1 179 ? 8.543 5.402 -19.021 1.00 87.31 179 ALA A C 1
ATOM 1392 O O . ALA A 1 179 ? 8.846 5.408 -20.217 1.00 87.31 179 ALA A O 1
ATOM 1393 N N . ARG A 1 180 ? 9.369 4.927 -18.082 1.00 85.50 180 ARG A N 1
ATOM 1394 C CA . ARG A 1 180 ? 10.684 4.379 -18.406 1.00 85.50 180 ARG A CA 1
ATOM 1395 C C . ARG A 1 180 ? 10.597 3.060 -19.174 1.00 85.50 180 ARG A C 1
ATOM 1397 O O . ARG A 1 180 ? 11.457 2.818 -20.019 1.00 85.50 180 ARG A O 1
ATOM 1404 N N . ASP A 1 181 ? 9.590 2.228 -18.914 1.00 83.00 181 ASP A N 1
ATOM 1405 C CA . ASP A 1 181 ? 9.327 1.015 -19.706 1.00 83.00 181 ASP A CA 1
ATOM 1406 C C . ASP A 1 181 ? 8.904 1.344 -21.149 1.00 83.00 181 ASP A C 1
ATOM 1408 O O . ASP A 1 181 ? 9.275 0.629 -22.076 1.00 83.00 181 ASP A O 1
ATOM 1412 N N . LEU A 1 182 ? 8.228 2.478 -21.367 1.00 83.81 182 LEU A N 1
ATOM 1413 C CA . LEU A 1 182 ? 7.888 2.999 -22.700 1.00 83.81 182 LEU A CA 1
ATOM 1414 C C . LEU A 1 182 ? 9.068 3.672 -23.430 1.00 83.81 182 LEU A C 1
ATOM 1416 O O . LEU A 1 182 ? 8.895 4.203 -24.525 1.00 83.81 182 LEU A O 1
ATOM 1420 N N . GLY A 1 183 ? 10.267 3.672 -22.841 1.00 82.00 183 GLY A N 1
ATOM 1421 C CA . GLY A 1 183 ? 11.469 4.270 -23.428 1.00 82.00 183 GLY A CA 1
ATOM 1422 C C . GLY A 1 183 ? 11.657 5.762 -23.133 1.00 82.00 183 GLY A C 1
ATOM 1423 O O . GLY A 1 183 ? 12.637 6.350 -23.596 1.00 82.00 183 GLY A O 1
ATOM 1424 N N . LEU A 1 184 ? 10.787 6.381 -22.327 1.00 84.00 184 LEU A N 1
ATOM 1425 C CA . LEU A 1 184 ? 10.955 7.777 -21.918 1.00 84.00 184 LEU A CA 1
ATOM 1426 C C . LEU A 1 184 ? 12.135 7.924 -20.946 1.00 84.00 184 LEU A C 1
ATOM 1428 O O . LEU A 1 184 ? 12.439 7.047 -20.132 1.00 84.00 184 LEU A O 1
ATOM 1432 N N . HIS A 1 185 ? 12.828 9.058 -21.018 1.00 81.38 185 HIS A N 1
ATOM 1433 C CA . HIS A 1 185 ? 14.020 9.332 -20.213 1.00 81.38 185 HIS A CA 1
ATOM 1434 C C . HIS A 1 185 ? 13.687 9.846 -18.803 1.00 81.38 185 HIS A C 1
ATOM 1436 O O . HIS A 1 185 ? 14.168 10.894 -18.394 1.00 81.38 185 HIS A O 1
ATOM 1442 N N . VAL A 1 186 ? 12.882 9.086 -18.057 1.00 84.94 186 VAL A N 1
ATOM 1443 C CA . VAL A 1 186 ? 12.492 9.385 -16.666 1.00 84.94 186 VAL A CA 1
ATOM 1444 C C . VAL A 1 186 ? 13.224 8.440 -15.707 1.00 84.94 186 VAL A C 1
ATOM 1446 O O . VAL A 1 186 ? 13.470 7.280 -16.058 1.00 84.94 186 VAL A O 1
ATOM 1449 N N . VAL A 1 187 ? 13.616 8.912 -14.521 1.00 85.69 187 VAL A N 1
ATOM 1450 C CA . VAL A 1 187 ? 14.176 8.043 -13.472 1.00 85.69 187 VAL A CA 1
ATOM 1451 C C . VAL A 1 187 ? 13.063 7.215 -12.830 1.00 85.69 187 VAL A C 1
ATOM 1453 O O . VAL A 1 187 ? 11.997 7.729 -12.501 1.00 85.69 187 VAL A O 1
ATOM 1456 N N . ARG A 1 188 ? 13.320 5.918 -12.631 1.00 86.12 188 ARG A N 1
ATOM 1457 C CA . ARG A 1 188 ? 12.385 4.996 -11.974 1.00 86.12 188 ARG A CA 1
ATOM 1458 C C . ARG A 1 188 ? 12.354 5.260 -10.474 1.00 86.12 188 ARG A C 1
ATOM 1460 O O . ARG A 1 188 ? 13.310 4.933 -9.770 1.00 86.12 188 ARG A O 1
ATOM 1467 N N . VAL A 1 189 ? 11.262 5.833 -9.981 1.00 89.00 189 VAL A N 1
ATOM 1468 C CA . VAL A 1 189 ? 11.073 6.115 -8.548 1.00 89.00 189 VAL A CA 1
ATOM 1469 C C . VAL A 1 189 ? 9.902 5.343 -7.934 1.00 89.00 189 VAL A C 1
ATOM 1471 O O . VAL A 1 189 ? 9.543 5.575 -6.780 1.00 89.00 189 VAL A O 1
ATOM 1474 N N . GLY A 1 190 ? 9.342 4.351 -8.634 1.00 88.56 190 GLY A N 1
ATOM 1475 C CA . GLY A 1 190 ? 8.204 3.556 -8.157 1.00 88.56 190 GLY A CA 1
ATOM 1476 C C . GLY A 1 190 ? 8.459 2.785 -6.855 1.00 88.56 190 GLY A C 1
ATOM 1477 O O . GLY A 1 190 ? 7.527 2.576 -6.078 1.00 88.56 190 GLY A O 1
ATOM 1478 N N . SER A 1 191 ? 9.715 2.431 -6.540 1.00 91.75 191 SER A N 1
ATOM 1479 C CA . SER A 1 191 ? 10.083 1.837 -5.236 1.00 91.75 191 SER A CA 1
ATOM 1480 C C . SER A 1 191 ? 9.720 2.732 -4.048 1.00 91.75 191 SER A C 1
ATOM 1482 O O . SER A 1 191 ? 9.402 2.216 -2.974 1.00 91.75 191 SER A O 1
ATOM 1484 N N . VAL A 1 192 ? 9.798 4.057 -4.226 1.00 94.00 192 VAL A N 1
ATOM 1485 C CA . VAL A 1 192 ? 9.440 5.038 -3.194 1.00 94.00 192 VAL A CA 1
ATOM 1486 C C . VAL A 1 192 ? 7.937 4.978 -2.954 1.00 94.00 192 VAL A C 1
ATOM 1488 O O . VAL A 1 192 ? 7.511 4.863 -1.810 1.00 94.00 192 VAL A O 1
ATOM 1491 N N . GLY A 1 193 ? 7.142 4.925 -4.028 1.00 93.50 193 GLY A N 1
ATOM 1492 C CA . GLY A 1 193 ? 5.690 4.775 -3.941 1.00 93.50 193 GLY A CA 1
ATOM 1493 C C . GLY A 1 193 ? 5.263 3.517 -3.173 1.00 93.50 193 GLY A C 1
ATOM 1494 O O . GLY A 1 193 ? 4.398 3.581 -2.304 1.00 93.50 193 GLY A O 1
ATOM 1495 N N . ILE A 1 194 ? 5.930 2.380 -3.397 1.00 94.25 194 ILE A N 1
ATOM 1496 C CA . ILE A 1 194 ? 5.676 1.156 -2.615 1.00 94.25 194 ILE A CA 1
ATOM 1497 C C . ILE A 1 194 ? 5.912 1.396 -1.119 1.00 94.25 194 ILE A C 1
ATOM 1499 O O . ILE A 1 194 ? 5.129 0.953 -0.281 1.00 94.25 194 ILE A O 1
ATOM 1503 N N . LEU A 1 195 ? 6.970 2.119 -0.764 1.00 94.38 195 LEU A N 1
ATOM 1504 C CA . LEU A 1 195 ? 7.300 2.380 0.630 1.00 94.38 195 LEU A CA 1
ATOM 1505 C C . LEU A 1 195 ? 6.340 3.389 1.283 1.00 94.38 195 LEU A C 1
ATOM 1507 O O . LEU A 1 195 ? 6.033 3.257 2.466 1.00 94.38 195 LEU A O 1
ATOM 1511 N N . MET A 1 196 ? 5.801 4.336 0.512 1.00 94.69 196 MET A N 1
ATOM 1512 C CA . MET A 1 196 ? 4.712 5.219 0.950 1.00 94.69 196 MET A CA 1
ATOM 1513 C C . MET A 1 196 ? 3.434 4.423 1.228 1.00 94.69 196 MET A C 1
ATOM 1515 O O . MET A 1 196 ? 2.787 4.635 2.251 1.00 94.69 196 MET A O 1
ATOM 1519 N N . PHE A 1 197 ? 3.108 3.431 0.387 1.00 93.75 197 PHE A N 1
ATOM 1520 C CA . PHE A 1 197 ? 1.998 2.514 0.663 1.00 93.75 197 PHE A CA 1
ATOM 1521 C C . PHE A 1 197 ? 2.229 1.766 1.975 1.00 93.75 197 PHE A C 1
ATOM 1523 O O . PHE A 1 197 ? 1.348 1.728 2.831 1.00 93.75 197 PHE A O 1
ATOM 1530 N N . VAL A 1 198 ? 3.434 1.225 2.173 1.00 92.75 198 VAL A N 1
ATOM 1531 C CA . VAL A 1 198 ? 3.798 0.548 3.422 1.00 92.75 198 VAL A CA 1
ATOM 1532 C C . VAL A 1 198 ? 3.641 1.490 4.620 1.00 92.75 198 VAL A C 1
ATOM 1534 O O . VAL A 1 198 ? 2.991 1.117 5.596 1.00 92.75 198 VAL A O 1
ATOM 1537 N N . HIS A 1 199 ? 4.160 2.718 4.545 1.00 92.38 199 HIS A N 1
ATOM 1538 C CA . HIS A 1 199 ? 3.990 3.726 5.594 1.00 92.38 199 HIS A CA 1
ATOM 1539 C C . HIS A 1 199 ? 2.509 3.973 5.906 1.00 92.38 199 HIS A C 1
ATOM 1541 O O . HIS A 1 199 ? 2.107 3.919 7.069 1.00 92.38 199 HIS A O 1
ATOM 1547 N N . ALA A 1 200 ? 1.677 4.136 4.880 1.00 90.81 200 ALA A N 1
ATOM 1548 C CA . ALA A 1 200 ? 0.248 4.341 5.045 1.00 90.81 200 ALA A CA 1
ATOM 1549 C C . ALA A 1 200 ? -0.471 3.137 5.663 1.00 90.81 200 ALA A C 1
ATOM 1551 O O . ALA A 1 200 ? -1.338 3.338 6.507 1.00 90.81 200 ALA A O 1
ATOM 1552 N N . THR A 1 201 ? -0.104 1.898 5.314 1.00 87.81 201 THR A N 1
ATOM 1553 C CA . THR A 1 201 ? -0.684 0.701 5.955 1.00 87.81 201 THR A CA 1
ATOM 1554 C C . THR A 1 201 ? -0.332 0.612 7.441 1.00 87.81 201 THR A C 1
ATOM 1556 O O . THR A 1 201 ? -1.177 0.236 8.253 1.00 87.81 201 THR A O 1
ATOM 1559 N N . VAL A 1 202 ? 0.886 1.016 7.820 1.00 85.06 202 VAL A N 1
ATOM 1560 C CA . VAL A 1 202 ? 1.301 1.086 9.229 1.00 85.06 202 VAL A CA 1
ATOM 1561 C C . VAL A 1 202 ? 0.506 2.162 9.966 1.00 85.06 202 VAL A C 1
ATOM 1563 O O . VAL A 1 202 ? -0.015 1.886 11.042 1.00 85.06 202 VAL A O 1
ATOM 1566 N N . VAL A 1 203 ? 0.340 3.354 9.381 1.00 83.94 203 VAL A N 1
ATOM 1567 C CA . VAL A 1 203 ? -0.449 4.438 9.998 1.00 83.94 203 VAL A CA 1
ATOM 1568 C C . VAL A 1 203 ? -1.938 4.100 10.060 1.00 83.94 203 VAL A C 1
ATOM 1570 O O . VAL A 1 203 ? -2.584 4.395 11.058 1.00 83.94 203 VAL A O 1
ATOM 1573 N N . ALA A 1 204 ? -2.492 3.447 9.039 1.00 81.62 204 ALA A N 1
ATOM 1574 C CA . ALA A 1 204 ? -3.888 3.013 9.023 1.00 81.62 204 ALA A CA 1
ATOM 1575 C C . ALA A 1 204 ? -4.193 1.962 10.104 1.00 81.62 204 ALA A C 1
ATOM 1577 O O . ALA A 1 204 ? -5.340 1.837 10.520 1.00 81.62 204 ALA A O 1
ATOM 1578 N N . SER A 1 205 ? -3.170 1.244 10.578 1.00 74.81 205 SER A N 1
ATOM 1579 C CA . SER A 1 205 ? -3.281 0.292 11.689 1.00 74.81 205 SER A CA 1
ATOM 1580 C C . SER A 1 205 ? -3.241 0.971 13.071 1.00 74.81 205 SER A C 1
ATOM 1582 O O . SER A 1 205 ? -3.459 0.316 14.090 1.00 74.81 205 SER A O 1
ATOM 1584 N N . GLU A 1 206 ? -2.943 2.274 13.148 1.00 72.31 206 GLU A N 1
ATOM 1585 C CA . GLU A 1 206 ? -2.932 3.030 14.405 1.00 72.31 206 GLU A CA 1
ATOM 1586 C C . GLU A 1 206 ? -4.353 3.522 14.767 1.00 72.31 206 GLU A C 1
ATOM 1588 O O . GLU A 1 206 ? -5.034 4.091 13.912 1.00 72.31 206 GLU A O 1
ATOM 1593 N N . PRO A 1 207 ? -4.795 3.447 16.044 1.00 61.59 207 PRO A N 1
ATOM 1594 C CA . PRO A 1 207 ? -6.137 3.898 16.458 1.00 61.59 207 PRO A CA 1
ATOM 1595 C C . PRO A 1 207 ? -6.439 5.375 16.142 1.00 61.59 207 PRO A C 1
ATOM 1597 O O . PRO A 1 207 ? -7.585 5.777 15.925 1.00 61.59 207 PRO A O 1
ATOM 1600 N N . ARG A 1 208 ? -5.388 6.205 16.115 1.00 63.19 208 ARG A N 1
ATOM 1601 C CA . ARG A 1 208 ? -5.441 7.644 15.810 1.00 63.19 208 ARG A CA 1
ATOM 1602 C C . ARG A 1 208 ? -4.863 7.986 14.434 1.00 63.19 208 ARG A C 1
ATOM 1604 O O . ARG A 1 208 ? -4.651 9.165 14.147 1.00 63.19 208 ARG A O 1
ATOM 1611 N N . GLY A 1 209 ? -4.610 6.984 13.590 1.00 67.56 209 GLY A N 1
ATOM 1612 C CA . GLY A 1 209 ? -4.145 7.190 12.223 1.00 67.56 209 GLY A CA 1
ATOM 1613 C C . GLY A 1 209 ? -5.123 8.075 11.457 1.00 67.56 209 GLY A C 1
ATOM 1614 O O . GLY A 1 209 ? -6.329 7.855 11.511 1.00 67.56 209 GLY A O 1
ATOM 1615 N N . ASN A 1 210 ? -4.629 9.112 10.782 1.00 79.44 210 ASN A N 1
ATOM 1616 C CA . ASN A 1 210 ? -5.459 10.038 10.017 1.00 79.44 210 ASN A CA 1
ATOM 1617 C C . ASN A 1 210 ? -4.846 10.249 8.631 1.00 79.44 210 ASN A C 1
ATOM 1619 O O . ASN A 1 210 ? -3.636 10.386 8.482 1.00 79.44 210 ASN A O 1
ATOM 1623 N N . ALA A 1 211 ? -5.688 10.375 7.612 1.00 86.31 211 ALA A N 1
ATOM 1624 C CA . ALA A 1 211 ? -5.262 10.644 6.246 1.00 86.31 211 ALA A CA 1
ATOM 1625 C C . ALA A 1 211 ? -4.394 11.912 6.135 1.00 86.31 211 ALA A C 1
ATOM 1627 O O . ALA A 1 211 ? -3.436 11.946 5.366 1.00 86.31 211 ALA A O 1
ATOM 1628 N N . ARG A 1 212 ? -4.671 12.938 6.956 1.00 87.19 212 ARG A N 1
ATOM 1629 C CA . ARG A 1 212 ? -3.860 14.168 7.000 1.00 87.19 212 ARG A CA 1
ATOM 1630 C C . ARG A 1 212 ? -2.431 13.933 7.489 1.00 87.19 212 ARG A C 1
ATOM 1632 O O . ARG A 1 212 ? -1.528 14.600 7.000 1.00 87.19 212 ARG A O 1
ATOM 1639 N N . THR A 1 213 ? -2.215 13.022 8.443 1.00 85.62 213 THR A N 1
ATOM 1640 C CA . THR A 1 213 ? -0.866 12.762 8.970 1.00 85.62 213 THR A CA 1
ATOM 1641 C C . THR A 1 213 ? -0.022 11.991 7.966 1.00 85.62 213 THR A C 1
ATOM 1643 O O . THR A 1 213 ? 1.162 12.291 7.834 1.00 85.62 213 THR A O 1
ATOM 1646 N N . VAL A 1 214 ? -0.629 11.070 7.209 1.00 89.25 214 VAL A N 1
ATOM 1647 C CA . VAL A 1 214 ? 0.036 10.417 6.070 1.00 89.25 214 VAL A CA 1
ATOM 1648 C C . VAL A 1 214 ? 0.343 11.426 4.976 1.00 89.25 214 VAL A C 1
ATOM 1650 O O . VAL A 1 214 ? 1.498 11.526 4.588 1.00 89.25 214 VAL A O 1
ATOM 1653 N N . LEU A 1 215 ? -0.631 12.241 4.555 1.00 93.06 215 LEU A N 1
ATOM 1654 C CA . LEU A 1 215 ? -0.406 13.257 3.523 1.00 93.06 215 LEU A CA 1
ATOM 1655 C C . LEU A 1 215 ? 0.737 14.208 3.894 1.00 93.06 215 LEU A C 1
ATOM 1657 O O . LEU A 1 215 ? 1.648 14.416 3.102 1.00 93.06 215 LEU A O 1
ATOM 1661 N N . ALA A 1 216 ? 0.696 14.784 5.098 1.00 92.88 216 ALA A N 1
ATOM 1662 C CA . ALA A 1 216 ? 1.709 15.733 5.544 1.00 92.88 216 ALA A CA 1
ATOM 1663 C C . ALA A 1 216 ? 3.086 15.071 5.689 1.00 92.88 216 ALA A C 1
ATOM 1665 O O . ALA A 1 216 ? 4.085 15.656 5.279 1.00 92.88 216 ALA A O 1
ATOM 1666 N N . GLY A 1 217 ? 3.139 13.854 6.242 1.00 91.44 217 GLY A N 1
ATOM 1667 C CA . GLY A 1 217 ? 4.380 13.097 6.389 1.00 91.44 217 GLY A CA 1
ATOM 1668 C C . GLY A 1 217 ? 5.003 12.743 5.042 1.00 91.44 217 GLY A C 1
ATOM 1669 O O . GLY A 1 217 ? 6.176 13.023 4.818 1.00 91.44 217 GLY A O 1
ATOM 1670 N N . ASP A 1 218 ? 4.210 12.202 4.124 1.00 93.31 218 ASP A N 1
ATOM 1671 C CA . ASP A 1 218 ? 4.665 11.791 2.800 1.00 93.31 218 ASP A CA 1
ATOM 1672 C C . ASP A 1 218 ? 5.078 12.997 1.936 1.00 93.31 218 ASP A C 1
ATOM 1674 O O . ASP A 1 218 ? 6.118 12.956 1.280 1.00 93.31 218 ASP A O 1
ATOM 1678 N N . LEU A 1 219 ? 4.338 14.114 1.981 1.00 95.38 219 LEU A N 1
ATOM 1679 C CA . LEU A 1 219 ? 4.742 15.358 1.311 1.00 95.38 219 LEU A CA 1
ATOM 1680 C C . LEU A 1 219 ? 6.024 15.950 1.912 1.00 95.38 219 LEU A C 1
ATOM 1682 O O . LEU A 1 219 ? 6.880 16.428 1.167 1.00 95.38 219 LEU A O 1
ATOM 1686 N N . ALA A 1 220 ? 6.187 15.895 3.238 1.00 95.50 220 ALA A N 1
ATOM 1687 C CA . ALA A 1 220 ? 7.416 16.332 3.896 1.00 95.50 220 ALA A CA 1
ATOM 1688 C C . ALA A 1 220 ? 8.611 15.460 3.489 1.00 95.50 220 ALA A C 1
ATOM 1690 O O . ALA A 1 220 ? 9.685 15.996 3.224 1.00 95.50 220 ALA A O 1
ATOM 1691 N N . VAL A 1 221 ? 8.422 14.139 3.373 1.00 95.75 221 VAL A N 1
ATOM 1692 C CA . VAL A 1 221 ? 9.440 13.227 2.833 1.00 95.75 221 VAL A CA 1
ATOM 1693 C C . VAL A 1 221 ? 9.811 13.633 1.414 1.00 95.75 221 VAL A C 1
ATOM 1695 O O . VAL A 1 221 ? 10.996 13.777 1.143 1.00 95.75 221 VAL A O 1
ATOM 1698 N N . ILE A 1 222 ? 8.835 13.840 0.525 1.00 95.25 222 ILE A N 1
ATOM 1699 C CA . ILE A 1 222 ? 9.098 14.225 -0.870 1.00 95.25 222 ILE A CA 1
ATOM 1700 C C . ILE A 1 222 ? 9.893 15.534 -0.927 1.00 95.25 222 ILE A C 1
ATOM 1702 O O . ILE A 1 222 ? 10.917 15.598 -1.607 1.00 95.25 222 ILE A O 1
ATOM 1706 N N . GLY A 1 223 ? 9.464 16.559 -0.186 1.00 96.25 223 GLY A N 1
ATOM 1707 C CA . GLY A 1 223 ? 10.137 17.858 -0.156 1.00 96.25 223 GLY A CA 1
ATOM 1708 C C . GLY A 1 223 ? 11.558 17.780 0.406 1.00 96.25 223 GLY A C 1
ATOM 1709 O O . GLY A 1 223 ? 12.497 18.291 -0.204 1.00 96.25 223 GLY A O 1
ATOM 1710 N N . LEU A 1 224 ? 11.740 17.095 1.539 1.00 97.00 224 LEU A N 1
ATOM 1711 C CA . LEU A 1 224 ? 13.047 16.940 2.179 1.00 97.00 224 LEU A CA 1
ATOM 1712 C C . LEU A 1 224 ? 13.991 16.085 1.326 1.00 97.00 224 LEU A C 1
ATOM 1714 O O . LEU A 1 224 ? 15.166 16.409 1.187 1.00 97.00 224 LEU A O 1
ATOM 1718 N N . ALA A 1 225 ? 13.480 15.020 0.717 1.00 95.69 225 ALA A N 1
ATOM 1719 C CA . ALA A 1 225 ? 14.238 14.172 -0.187 1.00 95.69 225 ALA A CA 1
ATOM 1720 C C . ALA A 1 225 ? 14.685 14.928 -1.445 1.00 95.69 225 ALA A C 1
ATOM 1722 O O . ALA A 1 225 ? 15.850 14.827 -1.824 1.00 95.69 225 ALA A O 1
ATOM 1723 N N . ALA A 1 226 ? 13.804 15.727 -2.056 1.00 95.19 226 ALA A N 1
ATOM 1724 C CA . ALA A 1 226 ? 14.156 16.580 -3.190 1.00 95.19 226 ALA A CA 1
ATOM 1725 C C . ALA A 1 226 ? 15.240 17.606 -2.818 1.00 95.19 226 ALA A C 1
ATOM 1727 O O . ALA A 1 226 ? 16.192 17.805 -3.578 1.00 95.19 226 ALA A O 1
ATOM 1728 N N . LEU A 1 227 ? 15.146 18.202 -1.623 1.00 96.81 227 LEU A N 1
ATOM 1729 C CA . LEU A 1 227 ? 16.164 19.112 -1.098 1.00 96.81 227 LEU A CA 1
ATOM 1730 C C . LEU A 1 227 ? 17.520 18.407 -0.949 1.00 96.81 227 LEU A C 1
ATOM 1732 O O . LEU A 1 227 ? 18.515 18.879 -1.495 1.00 96.81 227 LEU A O 1
ATOM 1736 N N . TRP A 1 228 ? 17.568 17.256 -0.271 1.00 96.81 228 TRP A N 1
ATOM 1737 C CA . TRP A 1 228 ? 18.816 16.506 -0.084 1.00 96.81 228 TRP A CA 1
ATOM 1738 C C . TRP A 1 228 ? 19.393 15.964 -1.392 1.00 96.81 228 TRP A C 1
ATOM 1740 O O . TRP A 1 228 ? 20.608 16.008 -1.575 1.00 96.81 228 TRP A O 1
ATOM 1750 N N . GLY A 1 229 ? 18.548 15.518 -2.324 1.00 94.06 229 GLY A N 1
ATOM 1751 C CA . GLY A 1 229 ? 18.973 15.123 -3.668 1.00 94.06 229 GLY A CA 1
ATOM 1752 C C . GLY A 1 229 ? 19.613 16.283 -4.434 1.00 94.06 229 GLY A C 1
ATOM 1753 O O . GLY A 1 229 ? 20.641 16.103 -5.084 1.00 94.06 229 GLY A O 1
ATOM 1754 N N . THR A 1 230 ? 19.065 17.493 -4.295 1.00 94.44 230 THR A N 1
ATOM 1755 C CA . THR A 1 230 ? 19.620 18.712 -4.907 1.00 94.44 230 THR A CA 1
ATOM 1756 C C . THR A 1 230 ? 20.955 19.103 -4.274 1.00 94.44 230 THR A C 1
ATOM 1758 O O . THR A 1 230 ? 21.916 19.385 -4.987 1.00 94.44 230 THR A O 1
ATOM 1761 N N . VAL A 1 231 ? 21.051 19.065 -2.940 1.00 95.94 231 VAL A N 1
ATOM 1762 C CA . VAL A 1 231 ? 22.306 19.328 -2.214 1.00 95.94 231 VAL A CA 1
ATOM 1763 C C . VAL A 1 231 ? 23.382 18.317 -2.614 1.00 95.94 231 VAL A C 1
ATOM 1765 O O . VAL A 1 231 ? 24.511 18.704 -2.902 1.00 95.94 231 VAL A O 1
ATOM 1768 N N . GLN A 1 232 ? 23.036 17.031 -2.692 1.00 94.06 232 GLN A N 1
ATOM 1769 C CA . GLN A 1 232 ? 23.954 15.984 -3.135 1.00 94.06 232 GLN A CA 1
ATOM 1770 C C . GLN A 1 232 ? 24.454 16.238 -4.564 1.00 94.06 232 GLN A C 1
ATOM 1772 O O . GLN A 1 232 ? 25.657 16.168 -4.809 1.00 94.06 232 GLN A O 1
ATOM 1777 N N . ALA A 1 233 ? 23.548 16.545 -5.495 1.00 93.06 233 ALA A N 1
ATOM 1778 C CA . ALA A 1 233 ? 23.883 16.857 -6.883 1.00 93.06 233 ALA A CA 1
ATOM 1779 C C . ALA A 1 233 ? 24.827 18.067 -6.989 1.00 93.06 233 ALA A C 1
ATOM 1781 O O . ALA A 1 233 ? 25.811 18.022 -7.729 1.00 93.06 233 ALA A O 1
ATOM 1782 N N . TYR A 1 234 ? 24.579 19.110 -6.192 1.00 94.81 234 TYR A N 1
ATOM 1783 C CA . TYR A 1 234 ? 25.445 20.285 -6.098 1.00 94.81 234 TYR A CA 1
ATOM 1784 C C . TYR A 1 234 ? 26.851 19.937 -5.583 1.00 94.81 234 TYR A C 1
ATOM 1786 O O . TYR A 1 234 ? 27.837 20.323 -6.202 1.00 94.81 234 TYR A O 1
ATOM 1794 N N . VAL A 1 235 ? 26.956 19.155 -4.501 1.00 93.88 235 VAL A N 1
ATOM 1795 C CA . VAL A 1 235 ? 28.246 18.746 -3.905 1.00 93.88 235 VAL A CA 1
ATOM 1796 C C . VAL A 1 235 ? 29.069 17.869 -4.852 1.00 93.88 235 VAL A C 1
ATOM 1798 O O . VAL A 1 235 ? 30.289 17.996 -4.908 1.00 93.88 235 VAL A O 1
ATOM 1801 N N . ILE A 1 236 ? 28.416 16.986 -5.610 1.00 90.56 236 ILE A N 1
ATOM 1802 C CA . ILE A 1 236 ? 29.076 16.116 -6.598 1.00 90.56 236 ILE A CA 1
ATOM 1803 C C . ILE A 1 236 ? 29.454 16.896 -7.874 1.00 90.56 236 ILE A C 1
ATOM 1805 O O . ILE A 1 236 ? 30.255 16.414 -8.674 1.00 90.56 236 ILE A O 1
ATOM 1809 N N . GLY A 1 237 ? 28.912 18.104 -8.060 1.00 91.00 237 GLY A N 1
ATOM 1810 C CA . GLY A 1 237 ? 29.127 18.923 -9.252 1.00 91.00 237 GLY A CA 1
ATOM 1811 C C . GLY A 1 237 ? 28.329 18.460 -10.476 1.00 91.00 237 GLY A C 1
ATOM 1812 O O . GLY A 1 237 ? 28.687 18.806 -11.597 1.00 91.00 237 GLY A O 1
ATOM 1813 N N . ASP A 1 238 ? 27.256 17.684 -10.283 1.00 89.25 238 ASP A N 1
ATOM 1814 C CA . ASP A 1 238 ? 26.398 17.160 -11.353 1.00 89.25 238 ASP A CA 1
ATOM 1815 C C . ASP A 1 238 ? 24.925 17.520 -11.108 1.00 89.25 238 ASP A C 1
ATOM 1817 O O . ASP A 1 238 ? 24.158 16.748 -10.536 1.00 89.25 238 ASP A O 1
ATOM 1821 N N . LEU A 1 239 ? 24.521 18.709 -11.568 1.00 89.25 239 LEU A N 1
ATOM 1822 C CA . LEU A 1 239 ? 23.166 19.267 -11.427 1.00 89.25 239 LEU A CA 1
ATOM 1823 C C . LEU A 1 239 ? 22.154 18.713 -12.449 1.00 89.25 239 LEU A C 1
ATOM 1825 O O . LEU A 1 239 ? 21.096 19.304 -12.675 1.00 89.25 239 LEU A O 1
ATOM 1829 N N . ARG A 1 240 ? 22.451 17.581 -13.095 1.00 89.38 240 ARG A N 1
ATOM 1830 C CA . ARG A 1 240 ? 21.494 16.923 -13.991 1.00 89.38 240 ARG A CA 1
ATOM 1831 C C . ARG A 1 240 ? 20.268 16.467 -13.205 1.00 89.38 240 ARG A C 1
ATOM 1833 O O . ARG A 1 240 ? 20.390 15.864 -12.140 1.00 89.38 240 ARG A O 1
ATOM 1840 N N . LEU A 1 241 ? 19.086 16.666 -13.791 1.00 87.88 241 LEU A N 1
ATOM 1841 C CA . LEU A 1 241 ? 17.810 16.296 -13.170 1.00 87.88 241 LEU A CA 1
ATOM 1842 C C . LEU A 1 241 ? 17.782 14.819 -12.740 1.00 87.88 241 LEU A C 1
ATOM 1844 O O . LEU A 1 241 ? 17.374 14.509 -11.628 1.00 87.88 241 LEU A O 1
ATOM 1848 N N . ALA A 1 242 ? 18.333 13.920 -13.559 1.00 86.81 242 ALA A N 1
ATOM 1849 C CA . ALA A 1 242 ? 18.416 12.497 -13.233 1.00 86.81 242 ALA A CA 1
ATOM 1850 C C . ALA A 1 242 ? 19.252 12.201 -11.970 1.00 86.81 242 ALA A C 1
ATOM 1852 O O . ALA A 1 242 ? 18.957 11.255 -11.242 1.00 86.81 242 ALA A O 1
ATOM 1853 N N . THR A 1 243 ? 20.298 12.986 -11.700 1.00 88.50 243 THR A N 1
ATOM 1854 C CA . THR A 1 243 ? 21.150 12.825 -10.511 1.00 88.50 243 THR A CA 1
ATOM 1855 C C . THR A 1 243 ? 20.408 13.295 -9.261 1.00 88.50 243 THR A C 1
ATOM 1857 O O . THR A 1 243 ? 20.405 12.588 -8.252 1.00 88.50 243 THR A O 1
ATOM 1860 N N . VAL A 1 244 ? 19.685 14.417 -9.363 1.00 91.88 244 VAL A N 1
ATOM 1861 C CA . VAL A 1 244 ? 18.796 14.921 -8.304 1.00 91.88 244 VAL A CA 1
ATOM 1862 C C . VAL A 1 244 ? 17.685 13.918 -7.992 1.00 91.88 244 VAL A C 1
ATOM 1864 O O . VAL A 1 244 ? 17.481 13.585 -6.829 1.00 91.88 244 VAL A O 1
ATOM 1867 N N . GLU A 1 245 ? 17.000 13.391 -9.011 1.00 90.81 245 GLU A N 1
ATOM 1868 C CA . GLU A 1 245 ? 15.902 12.425 -8.859 1.00 90.81 245 GLU A CA 1
ATOM 1869 C C . GLU A 1 245 ? 16.362 11.125 -8.186 1.00 90.81 245 GLU A C 1
ATOM 1871 O O . GLU A 1 245 ? 15.698 10.633 -7.273 1.00 90.81 245 GLU A O 1
ATOM 1876 N N . ARG A 1 246 ? 17.522 10.581 -8.581 1.00 90.31 246 ARG A N 1
ATOM 1877 C CA . ARG A 1 246 ? 18.102 9.377 -7.955 1.00 90.31 246 ARG A CA 1
ATOM 1878 C C . ARG A 1 246 ? 18.491 9.621 -6.500 1.00 90.31 246 ARG A C 1
ATOM 1880 O O . ARG A 1 246 ? 18.198 8.784 -5.646 1.00 90.31 246 ARG A O 1
ATOM 1887 N N . GLY A 1 247 ? 19.136 10.756 -6.222 1.00 91.31 247 GLY A N 1
ATOM 1888 C CA . GLY A 1 247 ? 19.484 11.162 -4.862 1.00 91.31 247 GLY A CA 1
ATOM 1889 C C . GLY A 1 247 ? 18.237 11.315 -3.995 1.00 91.31 247 GLY A C 1
ATOM 1890 O O . GLY A 1 247 ? 18.143 10.721 -2.922 1.00 91.31 247 GLY A O 1
ATOM 1891 N N . ALA A 1 248 ? 17.229 12.021 -4.507 1.00 94.06 248 ALA A N 1
ATOM 1892 C CA . ALA A 1 248 ? 15.947 12.190 -3.841 1.00 94.06 248 ALA A CA 1
ATOM 1893 C C . ALA A 1 248 ? 15.263 10.843 -3.570 1.00 94.06 248 ALA A C 1
ATOM 1895 O O . ALA A 1 248 ? 14.834 10.598 -2.448 1.00 94.06 248 ALA A O 1
ATOM 1896 N N . ALA A 1 249 ? 15.223 9.923 -4.534 1.00 93.56 249 ALA A N 1
ATOM 1897 C CA . ALA A 1 249 ? 14.643 8.598 -4.320 1.00 93.56 249 ALA A CA 1
ATOM 1898 C C . ALA A 1 249 ? 15.340 7.828 -3.185 1.00 93.56 249 ALA A C 1
ATOM 1900 O O . ALA A 1 249 ? 14.672 7.246 -2.329 1.00 93.56 249 ALA A O 1
ATOM 1901 N N . LEU A 1 250 ? 16.676 7.877 -3.131 1.00 93.94 250 LEU A N 1
ATOM 1902 C CA . LEU A 1 250 ? 17.459 7.256 -2.063 1.00 93.94 250 LEU A CA 1
ATOM 1903 C C . LEU A 1 250 ? 17.124 7.860 -0.691 1.00 93.94 250 LEU A C 1
ATOM 1905 O O . LEU A 1 250 ? 16.823 7.120 0.249 1.00 93.94 250 LEU A O 1
ATOM 1909 N N . PHE A 1 251 ? 17.133 9.190 -0.571 1.00 95.25 251 PHE A N 1
ATOM 1910 C CA . PHE A 1 251 ? 16.806 9.867 0.687 1.00 95.25 251 PHE A CA 1
ATOM 1911 C C . PHE A 1 251 ? 15.350 9.643 1.104 1.00 95.25 251 PHE A C 1
ATOM 1913 O O . PHE A 1 251 ? 15.096 9.400 2.283 1.00 95.25 251 PHE A O 1
ATOM 1920 N N . ALA A 1 252 ? 14.404 9.643 0.162 1.00 95.75 252 ALA A N 1
ATOM 1921 C CA . ALA A 1 252 ? 13.003 9.334 0.434 1.00 95.75 252 ALA A CA 1
ATOM 1922 C C . ALA A 1 252 ? 12.849 7.923 1.019 1.00 95.75 252 ALA A C 1
ATOM 1924 O O . ALA A 1 252 ? 12.170 7.752 2.033 1.00 95.75 252 ALA A O 1
ATOM 1925 N N . CYS A 1 253 ? 13.538 6.928 0.445 1.00 94.69 253 CYS A N 1
ATOM 1926 C CA . CYS A 1 253 ? 13.563 5.569 0.982 1.00 94.69 253 CYS A CA 1
ATOM 1927 C C . CYS A 1 253 ? 14.095 5.528 2.419 1.00 94.69 253 CYS A C 1
ATOM 1929 O O . CYS A 1 253 ? 13.473 4.915 3.283 1.00 94.69 253 CYS A O 1
ATOM 1931 N N . VAL A 1 254 ? 15.214 6.201 2.701 1.00 95.19 254 VAL A N 1
ATOM 1932 C CA . VAL A 1 254 ? 15.791 6.242 4.055 1.00 95.19 254 VAL A CA 1
ATOM 1933 C C . VAL A 1 254 ? 14.840 6.912 5.051 1.00 95.19 254 VAL A C 1
ATOM 1935 O O . VAL A 1 254 ? 14.601 6.366 6.127 1.00 95.19 254 VAL A O 1
ATOM 1938 N N . LEU A 1 255 ? 14.260 8.061 4.699 1.00 96.06 255 LEU A N 1
ATOM 1939 C CA . LEU A 1 255 ? 13.334 8.792 5.567 1.00 96.06 255 LEU A CA 1
ATOM 1940 C C . LEU A 1 255 ? 12.074 7.973 5.871 1.00 96.06 255 LEU A C 1
ATOM 1942 O O . LEU A 1 255 ? 11.705 7.827 7.037 1.00 96.06 255 LEU A O 1
ATOM 1946 N N . LEU A 1 256 ? 11.458 7.370 4.850 1.00 94.81 256 LEU A N 1
ATOM 1947 C CA . LEU A 1 256 ? 10.292 6.502 5.029 1.00 94.81 256 LEU A CA 1
ATOM 1948 C C . LEU A 1 256 ? 10.626 5.270 5.868 1.00 94.81 256 LEU A C 1
ATOM 1950 O O . LEU A 1 256 ? 9.842 4.903 6.738 1.00 94.81 256 LEU A O 1
ATOM 1954 N N . LEU A 1 257 ? 11.796 4.654 5.675 1.00 94.00 257 LEU A N 1
ATOM 1955 C CA . LEU A 1 257 ? 12.245 3.542 6.514 1.00 94.00 257 LEU A CA 1
ATOM 1956 C C . LEU A 1 257 ? 12.368 3.946 7.982 1.00 94.00 257 LEU A C 1
ATOM 1958 O O . LEU A 1 257 ? 11.910 3.211 8.859 1.00 94.00 257 LEU A O 1
ATOM 1962 N N . VAL A 1 258 ? 12.956 5.111 8.260 1.00 93.75 258 VAL A N 1
ATOM 1963 C CA . VAL A 1 258 ? 13.064 5.642 9.625 1.00 93.75 258 VAL A CA 1
ATOM 1964 C C . VAL A 1 258 ? 11.677 5.891 10.219 1.00 93.75 258 VAL A C 1
ATOM 1966 O O . VAL A 1 258 ? 11.438 5.506 11.364 1.00 93.75 258 VAL A O 1
ATOM 1969 N N . MET A 1 259 ? 10.746 6.465 9.451 1.00 92.06 259 MET A N 1
ATOM 1970 C CA . MET A 1 259 ? 9.361 6.697 9.883 1.00 92.06 259 MET A CA 1
ATOM 1971 C C . MET A 1 259 ? 8.595 5.394 10.143 1.00 92.06 259 MET A C 1
ATOM 1973 O O . MET A 1 259 ? 7.937 5.257 11.171 1.00 92.06 259 MET A O 1
ATOM 1977 N N . ILE A 1 260 ? 8.702 4.410 9.250 1.00 89.88 260 ILE A N 1
ATOM 1978 C CA . ILE A 1 260 ? 8.080 3.092 9.421 1.00 89.88 260 ILE A CA 1
ATOM 1979 C C . ILE A 1 260 ? 8.651 2.412 10.667 1.00 89.88 260 ILE A C 1
ATOM 1981 O O . ILE A 1 260 ? 7.907 1.913 11.509 1.00 89.88 260 ILE A O 1
ATOM 1985 N N . HIS A 1 261 ? 9.974 2.416 10.829 1.00 88.19 261 HIS A N 1
ATOM 1986 C CA . HIS A 1 261 ? 10.629 1.735 11.942 1.00 88.19 261 HIS A CA 1
ATOM 1987 C C . HIS A 1 261 ? 10.354 2.399 13.289 1.00 88.19 261 HIS A C 1
ATOM 1989 O O . HIS A 1 261 ? 10.155 1.694 14.279 1.00 88.19 261 HIS A O 1
ATOM 1995 N N . SER A 1 262 ? 10.319 3.733 13.346 1.00 86.88 262 SER A N 1
ATOM 1996 C CA . SER A 1 262 ? 9.979 4.464 14.571 1.00 86.88 262 SER A CA 1
ATOM 1997 C C . SER A 1 262 ? 8.550 4.148 15.017 1.00 86.88 262 SER A C 1
ATOM 1999 O O . SER A 1 262 ? 8.342 3.823 16.187 1.00 86.88 262 SER A O 1
ATOM 2001 N N . ARG A 1 263 ? 7.595 4.104 14.079 1.00 82.88 263 ARG A N 1
ATOM 2002 C CA . ARG A 1 263 ? 6.200 3.717 14.340 1.00 82.88 263 ARG A CA 1
ATOM 2003 C C . ARG A 1 263 ? 6.065 2.261 14.770 1.00 82.88 263 ARG A C 1
ATOM 2005 O O . ARG A 1 263 ? 5.458 1.980 15.800 1.00 82.88 263 ARG A O 1
ATOM 2012 N N . VAL A 1 264 ? 6.695 1.327 14.056 1.00 78.44 264 VAL A N 1
ATOM 2013 C CA . VAL A 1 264 ? 6.670 -0.102 14.416 1.00 78.44 264 VAL A CA 1
ATOM 2014 C C . VAL A 1 264 ? 7.311 -0.340 15.787 1.00 78.44 264 VAL A C 1
ATOM 2016 O O . VAL A 1 264 ? 6.809 -1.145 16.576 1.00 78.44 264 VAL A O 1
ATOM 2019 N N . ARG A 1 265 ? 8.407 0.360 16.115 1.00 79.19 265 ARG A N 1
ATOM 2020 C CA . ARG A 1 265 ? 9.025 0.292 17.449 1.00 79.19 265 ARG A CA 1
ATOM 2021 C C . ARG A 1 265 ? 8.108 0.847 18.530 1.00 79.19 265 ARG A C 1
ATOM 2023 O O . ARG A 1 265 ? 7.943 0.167 19.541 1.00 79.19 265 ARG A O 1
ATOM 2030 N N . ALA A 1 266 ? 7.498 2.010 18.310 1.00 70.88 266 ALA A N 1
ATOM 2031 C CA . ALA A 1 266 ? 6.535 2.589 19.242 1.00 70.88 266 ALA A CA 1
ATOM 2032 C C . ALA A 1 266 ? 5.366 1.621 19.492 1.00 70.88 266 ALA A C 1
ATOM 2034 O O . ALA A 1 266 ? 5.035 1.328 20.639 1.00 70.88 266 ALA A O 1
ATOM 2035 N N . HIS A 1 267 ? 4.829 1.010 18.432 1.00 65.25 267 HIS A N 1
ATOM 2036 C CA . HIS A 1 267 ? 3.749 0.030 18.536 1.00 65.25 267 HIS A CA 1
ATOM 2037 C C . HIS A 1 267 ? 4.156 -1.212 19.349 1.00 65.25 267 HIS A C 1
ATOM 2039 O O . HIS A 1 267 ? 3.422 -1.665 20.227 1.00 65.25 267 HIS A O 1
ATOM 2045 N N . ARG A 1 268 ? 5.373 -1.733 19.139 1.00 65.38 268 ARG A N 1
ATOM 2046 C CA . ARG A 1 268 ? 5.909 -2.858 19.928 1.00 65.38 268 ARG A CA 1
ATOM 2047 C C . ARG A 1 268 ? 6.162 -2.506 21.392 1.00 65.38 268 ARG A C 1
ATOM 2049 O O . ARG A 1 268 ? 6.044 -3.383 22.243 1.00 65.38 268 ARG A O 1
ATOM 2056 N N . GLN A 1 269 ? 6.552 -1.269 21.689 1.00 59.41 269 GLN A N 1
ATOM 2057 C CA . GLN A 1 269 ? 6.766 -0.813 23.064 1.00 59.41 269 GLN A CA 1
ATOM 2058 C C . GLN A 1 269 ? 5.447 -0.723 23.834 1.00 59.41 269 GLN A C 1
ATOM 2060 O O . GLN A 1 269 ? 5.395 -1.150 24.985 1.00 59.41 269 GLN A O 1
ATOM 2065 N N . ILE A 1 270 ? 4.386 -0.257 23.172 1.00 54.38 270 ILE A N 1
ATOM 2066 C CA . ILE A 1 270 ? 3.022 -0.231 23.714 1.00 54.38 270 ILE A CA 1
ATOM 2067 C C . ILE A 1 270 ? 2.528 -1.666 23.963 1.00 54.38 270 ILE A C 1
ATOM 2069 O O . ILE A 1 270 ? 2.099 -1.990 25.067 1.00 54.38 270 ILE A O 1
ATOM 2073 N N . ALA A 1 271 ? 2.679 -2.560 22.981 1.00 50.56 271 ALA A N 1
ATOM 2074 C CA . ALA A 1 271 ? 2.215 -3.947 23.074 1.00 50.56 271 ALA A CA 1
ATOM 2075 C C . ALA A 1 271 ? 2.933 -4.797 24.141 1.00 50.56 271 ALA A C 1
ATOM 2077 O O . ALA A 1 271 ? 2.343 -5.721 24.693 1.00 50.56 271 ALA A O 1
ATOM 2078 N N . ARG A 1 272 ? 4.211 -4.528 24.441 1.00 51.38 272 ARG A N 1
ATOM 2079 C CA . ARG A 1 272 ? 5.013 -5.389 25.332 1.00 51.38 272 ARG A CA 1
ATOM 2080 C C . ARG A 1 272 ? 4.745 -5.201 26.827 1.00 51.38 272 ARG A C 1
ATOM 2082 O O . ARG A 1 272 ? 5.329 -5.930 27.622 1.00 51.38 272 ARG A O 1
ATOM 2089 N N . GLY A 1 273 ? 3.924 -4.232 27.235 1.00 47.88 273 GLY A N 1
ATOM 2090 C CA . GLY A 1 273 ? 3.413 -4.154 28.606 1.00 47.88 273 GLY A CA 1
ATOM 2091 C C . GLY A 1 273 ? 4.333 -3.722 29.768 1.00 47.88 273 GLY A C 1
ATOM 2092 O O . GLY A 1 273 ? 3.773 -3.595 30.859 1.00 47.88 273 GLY A O 1
ATOM 2093 N N . PRO A 1 274 ? 5.652 -3.401 29.671 1.00 50.97 274 PRO A N 1
ATOM 2094 C CA . PRO A 1 274 ? 6.388 -2.998 30.875 1.00 50.97 274 PRO A CA 1
ATOM 2095 C C . PRO A 1 274 ? 5.975 -1.592 31.324 1.00 50.97 274 PRO A C 1
ATOM 2097 O O . PRO A 1 274 ? 6.105 -1.264 32.496 1.00 50.97 274 PRO A O 1
ATOM 2100 N N . GLY A 1 275 ? 5.461 -0.771 30.399 1.00 52.16 275 GLY A N 1
ATOM 2101 C CA . GLY A 1 275 ? 4.932 0.557 30.689 1.00 52.16 275 GLY A CA 1
ATOM 2102 C C . GLY A 1 275 ? 3.672 0.496 31.543 1.00 52.16 275 GLY A C 1
ATOM 2103 O O . GLY A 1 275 ? 3.612 1.187 32.544 1.00 52.16 275 GLY A O 1
ATOM 2104 N N . LEU A 1 276 ? 2.713 -0.381 31.222 1.00 55.34 276 LEU A N 1
ATOM 2105 C CA . LEU A 1 276 ? 1.475 -0.501 31.998 1.00 55.34 276 LEU A CA 1
ATOM 2106 C C . LEU A 1 276 ? 1.754 -0.970 33.430 1.00 55.34 276 LEU A C 1
ATOM 2108 O O . LEU A 1 276 ? 1.305 -0.337 34.372 1.00 55.34 276 LEU A O 1
ATOM 2112 N N . VAL A 1 277 ? 2.547 -2.033 33.600 1.00 57.16 277 VAL A N 1
ATOM 2113 C CA . VAL A 1 277 ? 2.885 -2.562 34.933 1.00 57.16 277 VAL A CA 1
ATOM 2114 C C . VAL A 1 277 ? 3.706 -1.549 35.734 1.00 57.16 277 VAL A C 1
ATOM 2116 O O . VAL A 1 277 ? 3.426 -1.335 36.908 1.00 57.16 277 VAL A O 1
ATOM 2119 N N . ARG A 1 278 ? 4.679 -0.871 35.107 1.00 56.59 278 ARG A N 1
ATOM 2120 C CA . ARG A 1 278 ? 5.484 0.170 35.767 1.00 56.59 278 ARG A CA 1
ATOM 2121 C C . ARG A 1 278 ? 4.658 1.413 36.111 1.00 56.59 278 ARG A C 1
ATOM 2123 O O . ARG A 1 278 ? 4.909 2.023 37.140 1.00 56.59 278 ARG A O 1
ATOM 2130 N N . SER A 1 279 ? 3.679 1.773 35.288 1.00 57.31 279 SER A N 1
ATOM 2131 C CA . SER A 1 279 ? 2.781 2.899 35.546 1.00 57.31 279 SER A CA 1
ATOM 2132 C C . SER A 1 279 ? 1.703 2.576 36.574 1.00 57.31 279 SER A C 1
ATOM 2134 O O . SER A 1 279 ? 1.403 3.440 37.382 1.00 57.31 279 SER A O 1
ATOM 2136 N N . ILE A 1 280 ? 1.183 1.345 36.611 1.00 60.88 280 ILE A N 1
ATOM 2137 C CA . ILE A 1 280 ? 0.317 0.856 37.696 1.00 60.88 280 ILE A CA 1
ATOM 2138 C C . ILE A 1 280 ? 1.104 0.824 39.012 1.00 60.88 280 ILE A C 1
ATOM 2140 O O . ILE A 1 280 ? 0.596 1.268 40.032 1.00 60.88 280 ILE A O 1
ATOM 2144 N N . ALA A 1 281 ? 2.362 0.371 38.987 1.00 60.00 281 ALA A N 1
ATOM 2145 C CA . ALA A 1 281 ? 3.233 0.367 40.164 1.00 60.00 281 ALA A CA 1
ATOM 2146 C C . ALA A 1 281 ? 3.637 1.776 40.641 1.00 60.00 281 ALA A C 1
ATOM 2148 O O . ALA A 1 281 ? 3.998 1.941 41.802 1.00 60.00 281 ALA A O 1
ATOM 2149 N N . ALA A 1 282 ? 3.602 2.777 39.757 1.00 58.62 282 ALA A N 1
ATOM 2150 C CA . ALA A 1 282 ? 3.881 4.177 40.081 1.00 58.62 282 ALA A CA 1
ATOM 2151 C C . ALA A 1 282 ? 2.611 5.001 40.373 1.00 58.62 282 ALA A C 1
ATOM 2153 O O . ALA A 1 282 ? 2.726 6.157 40.777 1.00 58.62 282 ALA A O 1
ATOM 2154 N N . ALA A 1 283 ? 1.419 4.442 40.142 1.00 59.09 283 ALA A N 1
ATOM 2155 C CA . ALA A 1 283 ? 0.150 5.116 40.383 1.00 59.09 283 ALA A CA 1
ATOM 2156 C C . ALA A 1 283 ? -0.149 5.161 41.885 1.00 59.09 283 ALA A C 1
ATOM 2158 O O . ALA A 1 283 ? 0.015 4.163 42.586 1.00 59.09 283 ALA A O 1
ATOM 2159 N N . ASP A 1 284 ? -0.637 6.301 42.377 1.00 59.16 284 ASP A N 1
ATOM 2160 C CA . ASP A 1 284 ? -1.137 6.394 43.747 1.00 59.16 284 ASP A CA 1
ATOM 2161 C C . ASP A 1 284 ? -2.477 5.642 43.852 1.00 59.16 284 ASP A C 1
ATOM 2163 O O . ASP A 1 284 ? -3.532 6.133 43.436 1.00 59.16 284 ASP A O 1
ATOM 2167 N N . THR A 1 285 ? -2.426 4.413 44.372 1.00 63.84 285 THR A N 1
ATOM 2168 C CA . THR A 1 285 ? -3.569 3.493 44.504 1.00 63.84 285 THR A CA 1
ATOM 2169 C C . THR A 1 285 ? -4.462 3.797 45.709 1.00 63.84 285 THR A C 1
ATOM 2171 O O . THR A 1 285 ? -5.271 2.962 46.104 1.00 63.84 285 THR A O 1
ATOM 2174 N N . ARG A 1 286 ? -4.326 4.973 46.333 1.00 62.75 286 ARG A N 1
ATOM 2175 C CA . ARG A 1 286 ? -5.130 5.361 47.503 1.00 62.75 286 ARG A CA 1
ATOM 2176 C C . ARG A 1 286 ? -6.614 5.574 47.196 1.00 62.75 286 ARG A C 1
ATOM 2178 O O . ARG A 1 286 ? -7.428 5.490 48.110 1.00 62.75 286 ARG A O 1
ATOM 2185 N N . SER A 1 287 ? -6.985 5.846 45.943 1.00 65.19 287 SER A N 1
ATOM 2186 C CA . SER A 1 287 ? -8.387 5.988 45.539 1.00 65.19 287 SER A CA 1
ATOM 2187 C C . SER A 1 287 ? -8.643 5.464 44.125 1.00 65.19 287 SER A C 1
ATOM 2189 O O . SER A 1 287 ? -7.777 5.534 43.253 1.00 65.19 287 SER A O 1
ATOM 2191 N N . THR A 1 288 ? -9.856 4.967 43.873 1.00 65.81 288 THR A N 1
ATOM 2192 C CA . THR A 1 288 ? -10.278 4.537 42.532 1.00 65.81 288 THR A CA 1
ATOM 2193 C C . THR A 1 288 ? -10.233 5.703 41.538 1.00 65.81 288 THR A C 1
ATOM 2195 O O . THR A 1 288 ? -9.814 5.517 40.404 1.00 65.81 288 THR A O 1
ATOM 2198 N N . GLU A 1 289 ? -10.567 6.928 41.961 1.00 67.88 289 GLU A N 1
ATOM 2199 C CA . GLU A 1 289 ? -10.476 8.123 41.106 1.00 67.88 289 GLU A CA 1
ATOM 2200 C C . GLU A 1 289 ? -9.036 8.496 40.739 1.00 67.88 289 GLU A C 1
ATOM 2202 O O . GLU A 1 289 ? -8.775 8.792 39.575 1.00 67.88 289 GLU A O 1
ATOM 2207 N N . SER A 1 290 ? -8.088 8.442 41.682 1.00 67.31 290 SER A N 1
ATOM 2208 C CA . SER A 1 290 ? -6.670 8.706 41.389 1.00 67.31 290 SER A CA 1
ATOM 2209 C C . SER A 1 290 ? -6.086 7.644 40.460 1.00 67.31 290 SER A C 1
ATOM 2211 O O . SER A 1 290 ? -5.339 7.967 39.536 1.00 67.31 290 SER A O 1
ATOM 2213 N N . PHE A 1 291 ? -6.488 6.384 40.638 1.00 70.62 291 PHE A N 1
ATOM 2214 C CA . PHE A 1 291 ? -6.129 5.302 39.727 1.00 70.62 291 PHE A CA 1
ATOM 2215 C C . PHE A 1 291 ? -6.721 5.511 38.323 1.00 70.62 291 PHE A C 1
ATOM 2217 O O . PHE A 1 291 ? -6.006 5.359 37.333 1.00 70.62 291 PHE A O 1
ATOM 2224 N N . LEU A 1 292 ? -7.990 5.923 38.225 1.00 69.00 292 LEU A N 1
ATOM 2225 C CA . LEU A 1 292 ? -8.653 6.229 36.955 1.00 69.00 292 LEU A CA 1
ATOM 2226 C C . LEU A 1 292 ? -8.044 7.455 36.251 1.00 69.00 292 LEU A C 1
ATOM 2228 O O . LEU A 1 292 ? -7.883 7.425 35.036 1.00 69.00 292 LEU A O 1
ATOM 2232 N N . GLN A 1 293 ? -7.622 8.489 36.985 1.00 70.50 293 GLN A N 1
ATOM 2233 C CA . GLN A 1 293 ? -6.902 9.639 36.418 1.00 70.50 293 GLN A CA 1
ATOM 2234 C C . GLN A 1 293 ? -5.522 9.254 35.871 1.00 70.50 293 GLN A C 1
ATOM 2236 O O . GLN A 1 293 ? -5.130 9.701 34.794 1.00 70.50 293 GLN A O 1
ATOM 2241 N N . VAL A 1 294 ? -4.775 8.400 36.578 1.00 66.19 294 VAL A N 1
ATOM 2242 C CA . VAL A 1 294 ? -3.486 7.890 36.076 1.00 66.19 294 VAL A CA 1
ATOM 2243 C C . VAL A 1 294 ? -3.699 6.977 34.876 1.00 66.19 294 VAL A C 1
ATOM 2245 O O . VAL A 1 294 ? -2.927 7.033 33.917 1.00 66.19 294 VAL A O 1
ATOM 2248 N N . LEU A 1 295 ? -4.771 6.182 34.893 1.00 66.25 295 LEU A N 1
ATOM 2249 C CA . LEU A 1 295 ? -5.210 5.461 33.714 1.00 66.25 295 LEU A CA 1
ATOM 2250 C C . LEU A 1 295 ? -5.456 6.435 32.572 1.00 66.25 295 LEU A C 1
ATOM 2252 O O . LEU A 1 295 ? -4.914 6.158 31.515 1.00 66.25 295 LEU A O 1
ATOM 2256 N N . GLU A 1 296 ? -6.191 7.543 32.731 1.00 63.09 296 GLU A N 1
ATOM 2257 C CA . GLU A 1 296 ? -6.483 8.530 31.660 1.00 63.09 296 GLU A CA 1
ATOM 2258 C C . GLU A 1 296 ? -5.213 9.115 31.011 1.00 63.09 296 GLU A C 1
ATOM 2260 O O . GLU A 1 296 ? -5.219 9.474 29.831 1.00 63.09 296 GLU A O 1
ATOM 2265 N N . LEU A 1 297 ? -4.097 9.131 31.743 1.00 59.28 297 LEU A N 1
ATOM 2266 C CA . LEU A 1 297 ? -2.811 9.693 31.318 1.00 59.28 297 LEU A CA 1
ATOM 2267 C C . LEU A 1 297 ? -1.886 8.704 30.581 1.00 59.28 297 LEU A C 1
ATOM 2269 O O . LEU A 1 297 ? -0.856 9.113 30.037 1.00 59.28 297 LEU A O 1
ATOM 2273 N N . LEU A 1 298 ? -2.203 7.406 30.545 1.00 56.44 298 LEU A N 1
ATOM 2274 C CA . LEU A 1 298 ? -1.324 6.402 29.934 1.00 56.44 298 LEU A CA 1
ATOM 2275 C C . LEU A 1 298 ? -1.298 6.463 28.380 1.00 56.44 298 LEU A C 1
ATOM 2277 O O . LEU A 1 298 ? -2.290 6.727 27.723 1.00 56.44 298 LEU A O 1
ATOM 2281 N N . PRO A 1 299 ? -0.188 6.161 27.688 1.00 47.06 299 PRO A N 1
ATOM 2282 C CA . PRO A 1 299 ? -0.186 6.125 26.214 1.00 47.06 299 PRO A CA 1
ATOM 2283 C C . PRO A 1 299 ? -0.922 4.914 25.607 1.00 47.06 299 PRO A C 1
ATOM 2285 O O . PRO A 1 299 ? -1.388 4.981 24.470 1.00 47.06 299 PRO A O 1
ATOM 2288 N N . ILE A 1 300 ? -1.075 3.820 26.370 1.00 48.62 300 ILE A N 1
ATOM 2289 C CA . ILE A 1 300 ? -1.914 2.651 26.012 1.00 48.62 300 ILE A CA 1
ATOM 2290 C C . ILE A 1 300 ? -3.405 3.038 25.881 1.00 48.62 300 ILE A C 1
ATOM 2292 O O . ILE A 1 300 ? -4.181 2.349 25.226 1.00 48.62 300 ILE A O 1
ATOM 2296 N N . VAL A 1 301 ? -3.780 4.201 26.418 1.00 49.53 301 VAL A N 1
ATOM 2297 C CA . VAL A 1 301 ? -5.125 4.802 26.445 1.00 49.53 301 VAL A CA 1
ATOM 2298 C C . VAL A 1 301 ? -5.553 5.376 25.107 1.00 49.53 301 VAL A C 1
ATOM 2300 O O . VAL A 1 301 ? -6.680 5.836 24.943 1.00 49.53 301 VAL A O 1
ATOM 2303 N N . ALA A 1 302 ? -4.663 5.379 24.113 1.00 44.06 302 ALA A N 1
ATOM 2304 C CA . ALA A 1 302 ? -4.900 6.072 22.859 1.00 44.06 302 ALA A CA 1
ATOM 2305 C C . ALA A 1 302 ? -6.114 5.570 22.045 1.00 44.06 302 ALA A C 1
ATOM 2307 O O . ALA A 1 302 ? -6.468 6.197 21.045 1.00 44.06 302 ALA A O 1
ATOM 2308 N N . GLY A 1 303 ? -6.771 4.496 22.489 1.00 54.22 303 GLY A N 1
ATOM 2309 C CA . GLY A 1 303 ? -8.025 3.985 21.949 1.00 54.22 303 GLY A CA 1
ATOM 2310 C C . GLY A 1 303 ? -8.963 3.413 23.010 1.00 54.22 303 GLY A C 1
ATOM 2311 O O . GLY A 1 303 ? -9.600 2.404 22.725 1.00 54.22 303 GLY A O 1
ATOM 2312 N N . TYR A 1 304 ? -9.043 3.996 24.213 1.00 66.38 304 TYR A N 1
ATOM 2313 C CA . TYR A 1 304 ? -10.135 3.673 25.135 1.00 66.38 304 TYR A CA 1
ATOM 2314 C C . TYR A 1 304 ? -11.028 4.868 25.438 1.00 66.38 304 TYR A C 1
ATOM 2316 O O . TYR A 1 304 ? -10.607 6.021 25.347 1.00 66.38 304 TYR A O 1
ATOM 2324 N N . ARG A 1 305 ? -12.258 4.573 25.855 1.00 69.69 305 ARG A N 1
ATOM 2325 C CA . ARG A 1 305 ? -13.184 5.537 26.440 1.00 69.69 305 ARG A CA 1
ATOM 2326 C C . ARG A 1 305 ? -13.642 5.017 27.797 1.00 69.69 305 ARG A C 1
ATOM 2328 O O . ARG A 1 305 ? -14.212 3.931 27.886 1.00 69.69 305 ARG A O 1
ATOM 2335 N N . LEU A 1 306 ? -13.341 5.779 28.844 1.00 75.25 306 LEU A N 1
ATOM 2336 C CA . LEU A 1 306 ? -13.898 5.548 30.168 1.00 75.25 306 LEU A CA 1
ATOM 2337 C C . LEU A 1 306 ? -15.296 6.167 30.183 1.00 75.25 306 LEU A C 1
ATOM 2339 O O . LEU A 1 306 ? -15.440 7.348 29.880 1.00 75.25 306 LEU A O 1
ATOM 2343 N N . LEU A 1 307 ? -16.312 5.367 30.482 1.00 79.38 307 LEU A N 1
ATOM 2344 C CA . LEU A 1 307 ? -17.692 5.817 30.609 1.00 79.38 307 LEU A CA 1
ATOM 2345 C C . LEU A 1 307 ? -18.120 5.662 32.061 1.00 79.38 307 LEU A C 1
ATOM 2347 O O . LEU A 1 307 ? -18.102 4.556 32.612 1.00 79.38 307 LEU A O 1
ATOM 2351 N N . ARG A 1 308 ? -18.478 6.787 32.676 1.00 82.25 308 ARG A N 1
ATOM 2352 C CA . ARG A 1 308 ? -18.999 6.843 34.044 1.00 82.25 308 ARG A CA 1
ATOM 2353 C C . ARG A 1 308 ? -20.524 6.788 34.006 1.00 82.25 308 ARG A C 1
ATOM 2355 O O . ARG A 1 308 ? -21.129 6.962 32.952 1.00 82.25 308 ARG A O 1
ATOM 2362 N N . ALA A 1 309 ? -21.157 6.600 35.162 1.00 78.25 309 ALA A N 1
ATOM 2363 C CA . ALA A 1 309 ? -22.618 6.574 35.269 1.00 78.25 309 ALA A CA 1
ATOM 2364 C C . ALA A 1 309 ? -23.300 7.793 34.605 1.00 78.25 309 ALA A C 1
ATOM 2366 O O . ALA A 1 309 ? -24.294 7.618 33.910 1.00 78.25 309 ALA A O 1
ATOM 2367 N N . ALA A 1 310 ? -22.716 8.992 34.734 1.00 77.81 310 ALA A N 1
ATOM 2368 C CA . ALA A 1 310 ? -23.217 10.214 34.093 1.00 77.81 310 ALA A CA 1
ATOM 2369 C C . ALA A 1 310 ? -23.178 10.155 32.550 1.00 77.81 310 ALA A C 1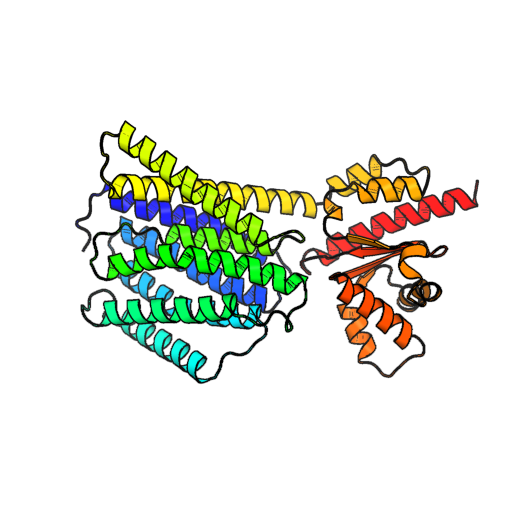
ATOM 2371 O O . ALA A 1 310 ? -24.091 10.627 31.882 1.00 77.81 310 ALA A O 1
ATOM 2372 N N . ASP A 1 311 ? -22.156 9.524 31.964 1.00 76.81 311 ASP A N 1
ATOM 2373 C CA . ASP A 1 311 ? -22.037 9.373 30.504 1.00 76.81 311 ASP A CA 1
ATOM 2374 C C . ASP A 1 311 ? -22.994 8.307 29.945 1.00 76.81 311 ASP A C 1
ATOM 2376 O O . ASP A 1 311 ? -23.211 8.213 28.734 1.00 76.81 311 ASP A O 1
ATOM 2380 N N . LEU A 1 312 ? -23.537 7.469 30.829 1.00 79.75 312 LEU A N 1
ATOM 2381 C CA . LEU A 1 312 ? -24.365 6.321 30.498 1.00 79.75 312 LEU A CA 1
ATOM 2382 C C . LEU A 1 312 ? -25.862 6.571 30.727 1.00 79.75 312 LEU A C 1
ATOM 2384 O O . LEU A 1 312 ? -26.646 5.669 30.449 1.00 79.75 312 LEU A O 1
ATOM 2388 N N . GLU A 1 313 ? -26.272 7.771 31.155 1.00 78.50 313 GLU A N 1
ATOM 2389 C CA . GLU A 1 313 ? -27.667 8.125 31.483 1.00 78.50 313 GLU A CA 1
ATOM 2390 C C . GLU A 1 313 ? -28.679 7.814 30.368 1.00 78.50 313 GLU A C 1
ATOM 2392 O O . GLU A 1 313 ? -29.839 7.518 30.643 1.00 78.50 313 GLU A O 1
ATOM 2397 N N . ALA A 1 314 ? -28.239 7.820 29.107 1.00 76.44 314 ALA A N 1
ATOM 2398 C CA . ALA A 1 314 ? -29.065 7.470 27.951 1.00 76.44 314 ALA A CA 1
ATOM 2399 C C . ALA A 1 314 ? -29.347 5.955 27.797 1.00 76.44 314 ALA A C 1
ATOM 2401 O O . ALA A 1 314 ? -30.099 5.562 26.905 1.00 76.44 314 ALA A O 1
ATOM 2402 N N . TYR A 1 315 ? -28.741 5.099 28.624 1.00 78.62 315 TYR A N 1
ATOM 2403 C CA . TYR A 1 315 ? -28.839 3.636 28.570 1.00 78.62 315 TYR A CA 1
ATOM 2404 C C . TYR A 1 315 ? -29.372 3.063 29.891 1.00 78.62 315 TYR A C 1
ATOM 2406 O O . TYR A 1 315 ? -29.314 3.709 30.932 1.00 78.62 315 TYR A O 1
ATOM 2414 N N . ASN A 1 316 ? -29.823 1.802 29.903 1.00 77.81 316 ASN A N 1
ATOM 2415 C CA . ASN A 1 316 ? -30.170 1.097 31.149 1.00 77.81 316 ASN A CA 1
ATOM 2416 C C . ASN A 1 316 ? -28.903 0.567 31.847 1.00 77.81 316 ASN A C 1
ATOM 2418 O O . ASN A 1 316 ? -28.729 -0.630 32.087 1.00 77.81 316 ASN A O 1
ATOM 2422 N N . PHE A 1 317 ? -27.994 1.488 32.160 1.00 74.62 317 PHE A N 1
ATOM 2423 C CA . PHE A 1 317 ? -26.612 1.210 32.535 1.00 74.62 317 PHE A CA 1
ATOM 2424 C C . PHE A 1 317 ? -26.454 0.481 33.876 1.00 74.62 317 PHE A C 1
ATOM 2426 O O . PHE A 1 317 ? -25.497 -0.269 34.067 1.00 74.62 317 PHE A O 1
ATOM 2433 N N . TRP A 1 318 ? -27.441 0.605 34.768 1.00 74.25 318 TRP A N 1
ATOM 2434 C CA . TRP A 1 318 ? -27.525 -0.141 36.028 1.00 74.25 318 TRP A CA 1
ATOM 2435 C C . TRP A 1 318 ? -27.551 -1.665 35.841 1.00 74.25 318 TRP A C 1
ATOM 2437 O O . TRP A 1 318 ? -27.210 -2.405 36.759 1.00 74.25 318 TRP A O 1
ATOM 2447 N N . GLN A 1 319 ? -27.943 -2.157 34.660 1.00 79.75 319 GLN A N 1
ATOM 2448 C CA . GLN A 1 319 ? -27.993 -3.592 34.367 1.00 79.75 319 GLN A CA 1
ATOM 2449 C C . GLN A 1 319 ? -26.774 -4.106 33.596 1.00 79.75 319 GLN A C 1
ATOM 2451 O O . GLN A 1 319 ? -26.631 -5.319 33.438 1.00 79.75 319 GLN A O 1
ATOM 2456 N N . PHE A 1 320 ? -25.850 -3.237 33.172 1.00 80.19 320 PHE A N 1
ATOM 2457 C CA . PHE A 1 320 ? -24.616 -3.676 32.518 1.00 80.19 320 PHE A CA 1
ATOM 2458 C C . PHE A 1 320 ? -23.783 -4.637 33.369 1.00 80.19 320 PHE A C 1
ATOM 2460 O O . PHE A 1 320 ? -23.352 -5.642 32.808 1.00 80.19 320 PHE A O 1
ATOM 2467 N N . PRO A 1 321 ? -23.633 -4.469 34.699 1.00 81.75 321 PRO A N 1
ATOM 2468 C CA . PRO A 1 321 ? -22.932 -5.454 35.522 1.00 81.75 321 PRO A CA 1
ATOM 2469 C C . PRO A 1 321 ? -23.484 -6.886 35.411 1.00 81.75 321 PRO A C 1
ATOM 2471 O O . PRO A 1 321 ? -22.716 -7.841 35.524 1.00 81.75 321 PRO A O 1
ATOM 2474 N N . ARG A 1 322 ? -24.787 -7.061 35.127 1.00 78.69 322 ARG A N 1
ATOM 2475 C CA . ARG A 1 322 ? -25.391 -8.389 34.899 1.00 78.69 322 ARG A CA 1
ATOM 2476 C C . ARG A 1 322 ? -24.862 -9.048 33.627 1.00 78.69 322 ARG A C 1
ATOM 2478 O O . ARG A 1 322 ? -24.561 -10.230 33.646 1.00 78.69 322 ARG A O 1
ATOM 2485 N N . VAL A 1 323 ? -24.639 -8.275 32.561 1.00 79.06 323 VAL A N 1
ATOM 2486 C CA . VAL A 1 323 ? -24.086 -8.764 31.281 1.00 79.06 323 VAL A CA 1
ATOM 2487 C C . VAL A 1 323 ? -22.707 -9.409 31.481 1.00 79.06 323 VAL A C 1
ATOM 2489 O O . VAL A 1 323 ? -22.419 -10.434 30.863 1.00 79.06 323 VAL A O 1
ATOM 2492 N N . PHE A 1 324 ? -21.874 -8.844 32.357 1.00 81.00 324 PHE A N 1
ATOM 2493 C CA . PHE A 1 324 ? -20.562 -9.403 32.704 1.00 81.00 324 PHE A CA 1
ATOM 2494 C C . PHE A 1 324 ? -20.686 -10.604 33.654 1.00 81.00 324 PHE A C 1
ATOM 2496 O O . PHE A 1 324 ? -20.040 -11.629 33.446 1.00 81.00 324 PHE A O 1
ATOM 2503 N N . ARG A 1 325 ? -21.557 -10.502 34.669 1.00 77.62 325 ARG A N 1
ATOM 2504 C CA . ARG A 1 325 ? -21.765 -11.547 35.687 1.00 77.62 325 ARG A CA 1
ATOM 2505 C C . ARG A 1 325 ? -22.349 -12.838 35.109 1.00 77.62 325 ARG A C 1
ATOM 2507 O O . ARG A 1 325 ? -21.848 -13.909 35.422 1.00 77.62 325 ARG A O 1
ATOM 2514 N N . ASP A 1 326 ? -23.345 -12.735 34.231 1.00 73.12 326 ASP A N 1
ATOM 2515 C CA . ASP A 1 326 ? -24.008 -13.881 33.586 1.00 73.12 326 ASP A CA 1
ATOM 2516 C C . ASP A 1 326 ? -23.045 -14.710 32.717 1.00 73.12 326 ASP A C 1
ATOM 2518 O O . ASP A 1 326 ? -23.350 -15.840 32.343 1.00 73.12 326 ASP A O 1
ATOM 2522 N N . ARG A 1 327 ? -21.886 -14.139 32.368 1.00 69.56 327 ARG A N 1
ATOM 2523 C CA . ARG A 1 327 ? -20.891 -14.738 31.472 1.00 69.56 327 ARG A CA 1
ATOM 2524 C C . ARG A 1 327 ? -19.632 -15.215 32.183 1.00 69.56 327 ARG A C 1
ATOM 2526 O O . ARG A 1 327 ? -18.749 -15.727 31.501 1.00 69.56 327 ARG A O 1
ATOM 2533 N N . ASP A 1 328 ? -19.525 -14.990 33.494 1.00 66.06 328 ASP A N 1
ATOM 2534 C CA . ASP A 1 328 ? -18.273 -15.137 34.251 1.00 66.06 328 ASP A CA 1
ATOM 2535 C C . ASP A 1 328 ? -17.078 -14.479 33.522 1.00 66.06 328 ASP A C 1
ATOM 2537 O O . ASP A 1 328 ? -15.945 -14.959 33.517 1.00 66.06 328 ASP A O 1
ATOM 2541 N N . ALA A 1 329 ? -17.367 -13.384 32.806 1.00 67.94 329 ALA A N 1
ATOM 2542 C CA . ALA A 1 329 ? -16.446 -12.740 31.886 1.00 67.94 329 ALA A CA 1
ATOM 2543 C C . ALA A 1 329 ? -16.305 -11.273 32.268 1.00 67.94 329 ALA A C 1
ATOM 2545 O O . ALA A 1 329 ? -17.258 -10.494 32.272 1.00 67.94 329 ALA A O 1
ATOM 2546 N N . TRP A 1 330 ? -15.076 -10.888 32.580 1.00 71.50 330 TRP A N 1
ATOM 2547 C CA . TRP A 1 330 ? -14.736 -9.538 33.022 1.00 71.50 330 TRP A CA 1
ATOM 2548 C C . TRP A 1 330 ? -14.493 -8.566 31.868 1.00 71.50 330 TRP A C 1
ATOM 2550 O O . TRP A 1 330 ? -14.582 -7.349 32.042 1.00 71.50 330 TRP A O 1
ATOM 2560 N N . VAL A 1 331 ? -14.218 -9.121 30.691 1.00 76.31 331 VAL A N 1
ATOM 2561 C CA . VAL A 1 331 ? -14.106 -8.415 29.422 1.00 76.31 331 VAL A CA 1
ATOM 2562 C C . VAL A 1 331 ? -15.054 -9.096 28.453 1.00 76.31 331 VAL A C 1
ATOM 2564 O O . VAL A 1 331 ? -15.025 -10.317 28.313 1.00 76.31 331 VAL A O 1
ATOM 2567 N N . VAL A 1 332 ? -15.884 -8.305 27.785 1.00 80.50 332 VAL A N 1
ATOM 2568 C CA . VAL A 1 332 ? -16.797 -8.796 26.758 1.00 80.50 332 VAL A CA 1
ATOM 2569 C C . VAL A 1 332 ? -16.408 -8.166 25.434 1.00 80.50 332 VAL A C 1
ATOM 2571 O O . VAL A 1 332 ? -16.192 -6.954 25.344 1.00 80.50 332 VAL A O 1
ATOM 2574 N N . THR A 1 333 ? -16.298 -8.993 24.400 1.00 80.31 333 THR A N 1
ATOM 2575 C CA . THR A 1 333 ? -15.983 -8.516 23.053 1.00 80.31 333 THR A CA 1
ATOM 2576 C C . THR A 1 333 ? -17.260 -8.234 22.275 1.00 80.31 333 THR A C 1
ATOM 2578 O O . THR A 1 333 ? -18.288 -8.893 22.450 1.00 80.31 333 THR A O 1
ATOM 2581 N N . ARG A 1 334 ? -17.199 -7.269 21.357 1.00 80.62 334 ARG A N 1
ATOM 2582 C CA . ARG A 1 334 ? -18.313 -6.966 20.450 1.00 80.62 334 ARG A CA 1
ATOM 2583 C C . ARG A 1 334 ? -18.750 -8.203 19.659 1.00 80.62 334 ARG A C 1
ATOM 2585 O O . ARG A 1 334 ? -19.935 -8.433 19.435 1.00 80.62 334 ARG A O 1
ATOM 2592 N N . ASP A 1 335 ? -17.783 -9.028 19.280 1.00 75.62 335 ASP A N 1
ATOM 2593 C CA . ASP A 1 335 ? -17.999 -10.256 18.526 1.00 75.62 335 ASP A CA 1
ATOM 2594 C C . ASP A 1 335 ? -18.751 -11.319 19.348 1.00 75.62 335 ASP A C 1
ATOM 2596 O O . ASP A 1 335 ? -19.623 -12.014 18.825 1.00 75.62 335 ASP A O 1
ATOM 2600 N N . GLN A 1 336 ? -18.471 -11.409 20.654 1.00 80.06 336 GLN A N 1
ATOM 2601 C CA . GLN A 1 336 ? -19.233 -12.242 21.589 1.00 80.06 336 GLN A CA 1
ATOM 2602 C C . GLN A 1 336 ? -20.671 -11.735 21.751 1.00 80.06 336 GLN A C 1
ATOM 2604 O O . GLN A 1 336 ? -21.600 -12.540 21.688 1.00 80.06 336 GLN A O 1
ATOM 2609 N N . LEU A 1 337 ? -20.875 -10.418 21.889 1.00 82.06 337 LEU A N 1
ATOM 2610 C CA . LEU A 1 337 ? -22.219 -9.826 21.980 1.00 82.06 337 LEU A CA 1
ATOM 2611 C C . LEU A 1 337 ? -23.041 -10.119 20.718 1.00 82.06 337 LEU A C 1
ATOM 2613 O O . LEU A 1 337 ? -24.177 -10.576 20.813 1.00 82.06 337 LEU A O 1
ATOM 2617 N N . ARG A 1 338 ? -22.443 -9.966 19.530 1.00 81.81 338 ARG A N 1
ATOM 2618 C CA . ARG A 1 338 ? -23.092 -10.291 18.248 1.00 81.81 338 ARG A CA 1
ATOM 2619 C C . ARG A 1 338 ? -23.463 -11.765 18.114 1.00 81.81 338 ARG A C 1
ATOM 2621 O O . ARG A 1 338 ? -24.501 -12.078 17.539 1.00 81.81 338 ARG A O 1
ATOM 2628 N N . ARG A 1 339 ? -22.630 -12.686 18.613 1.00 80.00 339 ARG A N 1
ATOM 2629 C CA . ARG A 1 339 ? -22.956 -14.125 18.618 1.00 80.00 339 ARG A CA 1
ATOM 2630 C C . ARG A 1 339 ? -24.128 -14.438 19.541 1.00 80.00 339 ARG A C 1
ATOM 2632 O O . ARG A 1 339 ? -24.944 -15.284 19.195 1.00 80.00 339 ARG A O 1
ATOM 2639 N N . GLU A 1 340 ? -24.221 -13.757 20.678 1.00 78.00 340 GLU A N 1
ATOM 2640 C CA . GLU A 1 340 ? -25.339 -13.904 21.615 1.00 78.00 340 GLU A CA 1
ATOM 2641 C C . GLU A 1 340 ? -26.646 -13.349 21.048 1.00 78.00 340 GLU A C 1
ATOM 2643 O O . GLU A 1 340 ? -27.673 -14.010 21.145 1.00 78.00 340 GLU A O 1
ATOM 2648 N N . LEU A 1 341 ? -26.608 -12.211 20.354 1.00 79.81 341 LEU A N 1
ATOM 2649 C CA . LEU A 1 341 ? -27.789 -11.648 19.685 1.00 79.81 341 LEU A CA 1
ATOM 2650 C C . LEU A 1 341 ? -28.342 -12.540 18.557 1.00 79.81 341 LEU A C 1
ATOM 2652 O O . LEU A 1 341 ? -29.471 -12.348 18.119 1.00 79.81 341 LEU A O 1
ATOM 2656 N N . ARG A 1 342 ? -27.571 -13.530 18.084 1.00 80.00 342 ARG A N 1
ATOM 2657 C CA . ARG A 1 342 ? -28.031 -14.539 17.110 1.00 80.00 342 ARG A CA 1
ATOM 2658 C C . ARG A 1 342 ? -28.732 -15.739 17.756 1.00 80.00 342 ARG A C 1
ATOM 2660 O O . ARG A 1 342 ? -29.289 -16.562 17.031 1.00 80.00 342 ARG A O 1
ATOM 2667 N N . LYS A 1 343 ? -28.666 -15.885 19.082 1.00 77.62 343 LYS A N 1
ATOM 2668 C CA . LYS A 1 343 ? -29.360 -16.943 19.830 1.00 77.62 343 LYS A CA 1
ATOM 2669 C C . LYS A 1 343 ? -30.814 -16.526 20.119 1.00 77.62 343 LYS A C 1
ATOM 2671 O O . LYS A 1 343 ? -31.140 -15.347 19.990 1.00 77.62 343 LYS A O 1
ATOM 2676 N N . PRO A 1 344 ? -31.705 -17.466 20.498 1.00 70.69 344 PRO A N 1
ATOM 2677 C CA . PRO A 1 344 ? -33.078 -17.134 20.871 1.00 70.69 344 PRO A CA 1
ATOM 2678 C C . PRO A 1 344 ? -33.107 -16.058 21.968 1.00 70.69 344 PRO A C 1
ATOM 2680 O O . PRO A 1 344 ? -32.264 -16.104 22.869 1.00 70.69 344 PRO A O 1
ATOM 2683 N N . PRO A 1 345 ? -34.052 -15.103 21.915 1.00 68.62 345 PRO A N 1
ATOM 2684 C CA . PRO A 1 345 ? -34.044 -13.950 22.804 1.00 68.62 345 PRO A CA 1
ATOM 2685 C C . PRO A 1 345 ? -34.194 -14.381 24.267 1.00 68.62 345 PRO A C 1
ATOM 2687 O O . PRO A 1 345 ? -35.236 -14.882 24.686 1.00 68.62 345 PRO A O 1
ATOM 2690 N N . ALA A 1 346 ? -33.133 -14.171 25.046 1.00 67.81 346 ALA A N 1
ATOM 2691 C CA . ALA A 1 346 ? -33.153 -14.263 26.499 1.00 67.81 346 ALA A CA 1
ATOM 2692 C C . ALA A 1 346 ? -33.579 -12.918 27.112 1.00 67.81 346 ALA A C 1
ATOM 2694 O O . ALA A 1 346 ? -33.450 -11.868 26.484 1.00 67.81 346 ALA A O 1
ATOM 2695 N N . ALA A 1 347 ? -34.004 -12.916 28.379 1.00 64.88 347 ALA A N 1
ATOM 2696 C CA . ALA A 1 347 ? -34.341 -11.688 29.113 1.00 64.88 347 ALA A CA 1
ATOM 2697 C C . ALA A 1 347 ? -33.176 -10.669 29.192 1.00 64.88 347 ALA A C 1
ATOM 2699 O O . ALA A 1 347 ? -33.396 -9.483 29.429 1.00 64.88 347 ALA A O 1
ATOM 2700 N N . SER A 1 348 ? -31.933 -11.110 28.965 1.00 67.12 348 SER A N 1
ATOM 2701 C CA . SER A 1 348 ? -30.738 -10.262 28.906 1.00 67.12 348 SER A CA 1
ATOM 2702 C C . SER A 1 348 ? -30.445 -9.670 27.518 1.00 67.12 348 SER A C 1
ATOM 2704 O O . SER A 1 348 ? -29.558 -8.822 27.418 1.00 67.12 348 SER A O 1
ATOM 2706 N N . ALA A 1 349 ? -31.185 -10.051 26.466 1.00 76.25 349 ALA A N 1
ATOM 2707 C CA . ALA A 1 349 ? -30.915 -9.651 25.080 1.00 76.25 349 ALA A CA 1
ATOM 2708 C C . ALA A 1 349 ? -30.910 -8.126 24.885 1.00 76.25 349 ALA A C 1
ATOM 2710 O O . ALA A 1 349 ? -30.018 -7.601 24.227 1.00 76.25 349 ALA A O 1
ATOM 2711 N N . TYR A 1 350 ? -31.822 -7.411 25.549 1.00 81.56 350 TYR A N 1
ATOM 2712 C CA . TYR A 1 350 ? -31.904 -5.949 25.470 1.00 81.56 350 TYR A CA 1
ATOM 2713 C C . TYR A 1 350 ? -30.633 -5.247 25.986 1.00 81.56 350 TYR A C 1
ATOM 2715 O O . TYR A 1 350 ? -30.137 -4.298 25.386 1.00 81.56 350 TYR A O 1
ATOM 2723 N N . HIS A 1 351 ? -30.049 -5.733 27.085 1.00 83.06 351 HIS A N 1
ATOM 2724 C CA . HIS A 1 351 ? -28.830 -5.146 27.661 1.00 83.06 351 HIS A CA 1
ATOM 2725 C C . HIS A 1 351 ? -27.586 -5.467 26.828 1.00 83.06 351 HIS A C 1
ATOM 2727 O O . HIS A 1 351 ? -26.667 -4.656 26.729 1.00 83.06 351 HIS A O 1
ATOM 2733 N N . VAL A 1 352 ? -27.567 -6.657 26.222 1.00 83.81 352 VAL A N 1
ATOM 2734 C CA . VAL A 1 352 ? -26.525 -7.095 25.284 1.00 83.81 352 VAL A CA 1
ATOM 2735 C C . VAL A 1 352 ? -26.549 -6.229 24.029 1.00 83.81 352 VAL A C 1
ATOM 2737 O O . VAL A 1 352 ? -25.492 -5.799 23.577 1.00 83.81 352 VAL A O 1
ATOM 2740 N N . GLU A 1 353 ? -27.740 -5.930 23.512 1.00 84.44 353 GLU A N 1
ATOM 2741 C CA . GLU A 1 353 ? -27.950 -5.050 22.363 1.00 84.44 353 GLU A CA 1
ATOM 2742 C C . GLU A 1 353 ? -27.497 -3.617 22.660 1.00 84.44 353 GLU A C 1
ATOM 2744 O O . GLU A 1 353 ? -26.728 -3.049 21.891 1.00 84.44 353 GLU A O 1
ATOM 2749 N N . GLN A 1 354 ? -27.866 -3.056 23.818 1.00 86.62 354 GLN A N 1
ATOM 2750 C CA . GLN A 1 354 ? -27.409 -1.719 24.215 1.00 86.62 354 GLN A CA 1
ATOM 2751 C C . GLN A 1 354 ? -25.883 -1.626 24.350 1.00 86.62 354 GLN A C 1
ATOM 2753 O O . GLN A 1 354 ? -25.294 -0.626 23.940 1.00 86.62 354 GLN A O 1
ATOM 2758 N N . LEU A 1 355 ? -25.231 -2.652 24.908 1.00 85.62 355 LEU A N 1
ATOM 2759 C CA . LEU A 1 355 ? -23.773 -2.674 25.033 1.00 85.62 355 LEU A CA 1
ATOM 2760 C C . LEU A 1 355 ? -23.081 -2.866 23.672 1.00 85.62 355 LEU A C 1
ATOM 2762 O O . LEU A 1 355 ? -22.034 -2.264 23.434 1.00 85.62 355 LEU A O 1
ATOM 2766 N N . GLU A 1 356 ? -23.655 -3.668 22.769 1.00 86.94 356 GLU A N 1
ATOM 2767 C CA . GLU A 1 356 ? -23.144 -3.837 21.400 1.00 86.94 356 GLU A CA 1
ATOM 2768 C C . GLU A 1 356 ? -23.263 -2.536 20.608 1.00 86.94 356 GLU A C 1
ATOM 2770 O O . GLU A 1 356 ? -22.275 -2.099 20.015 1.00 86.94 356 GLU A O 1
ATOM 2775 N N . TYR A 1 357 ? -24.412 -1.867 20.707 1.00 84.38 357 TYR A N 1
ATOM 2776 C CA . TYR A 1 357 ? -24.645 -0.561 20.105 1.00 84.38 357 TYR A CA 1
ATOM 2777 C C . TYR A 1 357 ? -23.699 0.506 20.666 1.00 84.38 357 TYR A C 1
ATOM 2779 O O . TYR A 1 357 ? -23.154 1.314 19.916 1.00 84.38 357 TYR A O 1
ATOM 2787 N N . LEU A 1 358 ? -23.453 0.507 21.979 1.00 85.06 358 LEU A N 1
ATOM 2788 C CA . LEU A 1 358 ? -22.501 1.424 22.603 1.00 85.06 358 LEU A CA 1
ATOM 2789 C C . LEU A 1 358 ? -21.079 1.203 22.065 1.00 85.06 358 LEU A C 1
ATOM 2791 O O . LEU A 1 358 ? -20.399 2.164 21.712 1.00 85.06 358 LEU A O 1
ATOM 2795 N N . LEU A 1 359 ? -20.642 -0.055 21.954 1.00 82.94 359 LEU A N 1
ATOM 2796 C CA . LEU A 1 359 ? -19.350 -0.402 21.358 1.00 82.94 359 LEU A CA 1
ATOM 2797 C C . LEU A 1 359 ? -19.274 0.006 19.882 1.00 82.94 359 LEU A C 1
ATOM 2799 O O . LEU A 1 359 ? -18.249 0.526 19.446 1.00 82.94 359 LEU A O 1
ATOM 2803 N N . GLU A 1 360 ? -20.351 -0.184 19.121 1.00 82.06 360 GLU A N 1
ATOM 2804 C CA . GLU A 1 360 ? -20.440 0.241 17.725 1.00 82.06 360 GLU A CA 1
ATOM 2805 C C . GLU A 1 360 ? -20.333 1.758 17.572 1.00 82.06 360 GLU A C 1
ATOM 2807 O O . GLU A 1 360 ? -19.484 2.242 16.819 1.00 82.06 360 GLU A O 1
ATOM 2812 N N . ARG A 1 361 ? -21.152 2.501 18.321 1.00 81.12 361 ARG A N 1
ATOM 2813 C CA . ARG A 1 361 ? -21.189 3.966 18.311 1.00 81.12 361 ARG A CA 1
ATOM 2814 C C . ARG A 1 361 ? -19.831 4.568 18.655 1.00 81.12 361 ARG A C 1
ATOM 2816 O O . ARG A 1 361 ? -19.433 5.567 18.063 1.00 81.12 361 ARG A O 1
ATOM 2823 N N . GLU A 1 362 ? -19.125 3.953 19.597 1.00 74.88 362 GLU A N 1
ATOM 2824 C CA . GLU A 1 362 ? -17.818 4.408 20.068 1.00 74.88 362 GLU A CA 1
ATOM 2825 C C . GLU A 1 362 ? -16.638 3.863 19.245 1.00 74.88 362 GLU A C 1
ATOM 2827 O O . GLU A 1 362 ? -15.489 4.236 19.483 1.00 74.88 362 GLU A O 1
ATOM 2832 N N . GLY A 1 363 ? -16.887 2.992 18.260 1.00 68.56 363 GLY A N 1
ATOM 2833 C CA . GLY A 1 363 ? -15.833 2.355 17.463 1.00 68.56 363 GLY A CA 1
ATOM 2834 C C . GLY A 1 363 ? -14.930 1.419 18.280 1.00 68.56 363 GLY A C 1
ATOM 2835 O O . GLY A 1 363 ? -13.787 1.154 17.898 1.00 68.56 363 GLY A O 1
ATOM 2836 N N . MET A 1 364 ? -15.426 0.925 19.412 1.00 79.06 364 MET A N 1
ATOM 2837 C CA . MET A 1 364 ? -14.690 0.101 20.363 1.00 79.06 364 MET A CA 1
ATOM 2838 C C . MET A 1 364 ? -14.984 -1.383 20.132 1.00 79.06 364 MET A C 1
ATOM 2840 O O . MET A 1 364 ? -16.025 -1.781 19.613 1.00 79.06 364 MET A O 1
ATOM 2844 N N . SER A 1 365 ? -14.029 -2.228 20.504 1.00 72.31 365 SER A N 1
ATOM 2845 C CA . SER A 1 365 ? -14.089 -3.677 20.243 1.00 72.31 365 SER A CA 1
ATOM 2846 C C . SER A 1 365 ? -14.348 -4.504 21.502 1.00 72.31 365 SER A C 1
ATOM 2848 O O . SER A 1 365 ? -14.895 -5.601 21.416 1.00 72.31 365 SER A O 1
ATOM 2850 N N . HIS A 1 366 ? -13.958 -3.976 22.661 1.00 78.69 366 HIS A N 1
ATOM 2851 C CA . HIS A 1 366 ? -14.003 -4.645 23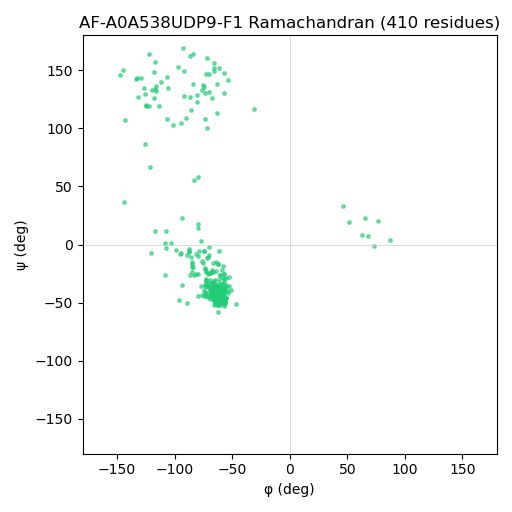.952 1.00 78.69 366 HIS A CA 1
ATOM 2852 C C . HIS A 1 366 ? -14.603 -3.698 24.985 1.00 78.69 366 HIS A C 1
ATOM 2854 O O . HIS A 1 366 ? -14.312 -2.504 24.968 1.00 78.69 366 HIS A O 1
ATOM 2860 N N . ALA A 1 367 ? -15.406 -4.231 25.896 1.00 83.31 367 ALA A N 1
ATOM 2861 C CA . ALA A 1 367 ? -15.849 -3.540 27.097 1.00 83.31 367 ALA A CA 1
ATOM 2862 C C . ALA A 1 367 ? -15.321 -4.297 28.316 1.00 83.31 367 ALA A C 1
ATOM 2864 O O . ALA A 1 367 ? -15.439 -5.520 28.376 1.00 83.31 367 ALA A O 1
ATOM 2865 N N . ALA A 1 368 ? -14.755 -3.584 29.282 1.00 82.31 368 ALA A N 1
ATOM 2866 C CA . ALA A 1 368 ? -14.360 -4.118 30.578 1.00 82.31 368 ALA A CA 1
ATOM 2867 C C . ALA A 1 368 ? -15.119 -3.380 31.685 1.00 82.31 368 ALA A C 1
ATOM 2869 O O . ALA A 1 368 ? -15.192 -2.150 31.681 1.00 82.31 368 ALA A O 1
ATOM 2870 N N . LEU A 1 369 ? -15.679 -4.127 32.634 1.00 83.12 369 LEU A N 1
ATOM 2871 C CA . LEU A 1 369 ? -16.310 -3.556 33.822 1.00 83.12 369 LEU A CA 1
ATOM 2872 C C . LEU A 1 369 ? -15.242 -3.330 34.896 1.00 83.12 369 LEU A C 1
ATOM 2874 O O . LEU A 1 369 ? -14.639 -4.301 35.358 1.00 83.12 369 LEU A O 1
ATOM 2878 N N . ILE A 1 370 ? -15.011 -2.067 35.266 1.00 77.44 370 ILE A N 1
ATOM 2879 C CA . ILE A 1 370 ? -14.052 -1.694 36.318 1.00 77.44 370 ILE A CA 1
ATOM 2880 C C . ILE A 1 370 ? -14.741 -1.682 37.681 1.00 77.44 370 ILE A C 1
ATOM 2882 O O . ILE A 1 370 ? -14.250 -2.307 38.613 1.00 77.44 370 ILE A O 1
ATOM 2886 N N . GLN A 1 371 ? -15.882 -1.000 37.773 1.00 75.69 371 GLN A N 1
ATOM 2887 C CA . GLN A 1 371 ? -16.650 -0.830 39.005 1.00 75.69 371 GLN A CA 1
ATOM 2888 C C . GLN A 1 371 ? -18.108 -1.202 38.747 1.00 75.69 371 GLN A C 1
ATOM 2890 O O . GLN A 1 371 ? -18.623 -0.951 37.655 1.00 75.69 371 GLN A O 1
ATOM 2895 N N . SER A 1 372 ? -18.764 -1.823 39.731 1.00 72.94 372 SER A N 1
ATOM 2896 C CA . SER A 1 372 ? -20.172 -2.238 39.615 1.00 72.94 372 SER A CA 1
ATOM 2897 C C . SER A 1 372 ? -21.147 -1.194 40.163 1.00 72.94 372 SER A C 1
ATOM 2899 O O . SER A 1 372 ? -22.229 -1.034 39.603 1.00 72.94 372 SER A O 1
ATOM 2901 N N . GLU A 1 373 ? -20.771 -0.475 41.225 1.00 75.12 373 GLU A N 1
ATOM 2902 C CA . GLU A 1 373 ? -21.622 0.506 41.907 1.00 75.12 373 GLU A CA 1
ATOM 2903 C C . GLU A 1 373 ? -20.781 1.712 42.378 1.00 75.12 373 GLU A C 1
ATOM 2905 O O . GLU A 1 373 ? -20.008 1.571 43.328 1.00 75.12 373 GLU A O 1
ATOM 2910 N N . PRO A 1 374 ? -20.900 2.894 41.736 1.00 76.62 374 PRO A N 1
ATOM 2911 C CA . PRO A 1 374 ? -21.582 3.150 40.461 1.00 76.62 374 PRO A CA 1
ATOM 2912 C C . PRO A 1 374 ? -20.877 2.450 39.280 1.00 76.62 374 PRO A C 1
ATOM 2914 O O . PRO A 1 374 ? -19.659 2.286 39.305 1.00 76.62 374 PRO A O 1
ATOM 2917 N N . PRO A 1 375 ? -21.600 2.033 38.226 1.00 77.62 375 PRO A N 1
ATOM 2918 C CA . PRO A 1 375 ? -20.993 1.304 37.120 1.00 77.62 375 PRO A CA 1
ATOM 2919 C C . PRO A 1 375 ? -20.026 2.187 36.325 1.00 77.62 375 PRO A C 1
ATOM 2921 O O . PRO A 1 375 ? -20.395 3.254 35.828 1.00 77.62 375 PRO A O 1
ATOM 2924 N N . VAL A 1 376 ? -18.791 1.705 36.179 1.00 80.31 376 VAL A N 1
ATOM 2925 C CA . VAL A 1 376 ? -17.747 2.333 35.361 1.00 80.31 376 VAL A CA 1
ATOM 2926 C C . VAL A 1 376 ? -17.280 1.332 34.315 1.00 80.31 376 VAL A C 1
ATOM 2928 O O . VAL A 1 376 ? -16.776 0.251 34.642 1.00 80.31 376 VAL A O 1
ATOM 2931 N N . LEU A 1 377 ? -17.452 1.701 33.046 1.00 81.12 377 LEU A N 1
ATOM 2932 C CA . LEU A 1 377 ? -17.063 0.893 31.897 1.00 81.12 377 LEU A CA 1
ATOM 2933 C C . LEU A 1 377 ? -15.813 1.459 31.240 1.00 81.12 377 LEU A C 1
ATOM 2935 O O . LEU A 1 377 ? -15.718 2.651 30.959 1.00 81.12 377 LEU A O 1
ATOM 2939 N N . LEU A 1 378 ? -14.882 0.572 30.922 1.00 80.06 378 LEU A N 1
ATOM 2940 C CA . LEU A 1 378 ? -13.731 0.870 30.090 1.00 80.06 378 LEU A CA 1
ATOM 2941 C C . LEU A 1 378 ? -13.940 0.225 28.725 1.00 80.06 378 LEU A C 1
ATOM 2943 O O . LEU A 1 378 ? -13.869 -0.997 28.584 1.00 80.06 378 LEU A O 1
ATOM 2947 N N . LEU A 1 379 ? -14.210 1.044 27.716 1.00 78.81 379 LEU A N 1
ATOM 2948 C CA . LEU A 1 379 ? -14.335 0.581 26.341 1.00 78.81 379 LEU A CA 1
ATOM 2949 C C . LEU A 1 379 ? -12.987 0.686 25.652 1.00 78.81 379 LEU A C 1
ATOM 2951 O O . LEU A 1 379 ? -12.402 1.759 25.662 1.00 78.81 379 LEU A O 1
ATOM 2955 N N . VAL A 1 380 ? -12.505 -0.386 25.034 1.00 72.19 380 VAL A N 1
ATOM 2956 C CA . VAL A 1 380 ? -11.181 -0.436 24.410 1.00 72.19 380 VAL A CA 1
ATOM 2957 C C . VAL A 1 380 ? -11.279 -0.897 22.962 1.00 72.19 380 VAL A C 1
ATOM 2959 O O . VAL A 1 380 ? -11.941 -1.886 22.616 1.00 72.19 380 VAL A O 1
ATOM 2962 N N . HIS A 1 381 ? -10.573 -0.193 22.088 1.00 67.12 381 HIS A N 1
ATOM 2963 C CA . HIS A 1 381 ? -10.273 -0.655 20.748 1.00 67.12 381 HIS A CA 1
ATOM 2964 C C . HIS A 1 381 ? -8.952 -1.427 20.770 1.00 67.12 381 HIS A C 1
ATOM 2966 O O . HIS A 1 381 ? -7.882 -0.845 20.942 1.00 67.12 381 HIS A O 1
ATOM 2972 N N . ILE A 1 382 ? -9.030 -2.745 20.604 1.00 64.31 382 ILE A N 1
ATOM 2973 C CA . ILE A 1 382 ? -7.873 -3.615 20.429 1.00 64.31 382 ILE A CA 1
ATOM 2974 C C . ILE A 1 382 ? -7.803 -3.900 18.924 1.00 64.31 382 ILE A C 1
ATOM 2976 O O . ILE A 1 382 ? -8.613 -4.679 18.421 1.00 64.31 382 ILE A O 1
ATOM 2980 N N . PRO A 1 383 ? -6.886 -3.243 18.190 1.00 51.47 383 PRO A N 1
ATOM 2981 C CA . PRO A 1 383 ? -6.890 -3.238 16.729 1.00 51.47 383 PRO A CA 1
ATOM 2982 C C . PRO A 1 383 ? -6.506 -4.582 16.100 1.00 51.47 383 PRO A C 1
ATOM 2984 O O . PRO A 1 383 ? -6.645 -4.730 14.891 1.00 51.47 383 PRO A O 1
ATOM 2987 N N . SER A 1 384 ? -6.039 -5.573 16.874 1.00 49.41 384 SER A N 1
ATOM 2988 C CA . SER A 1 384 ? -5.861 -6.924 16.340 1.00 49.41 384 SER A CA 1
ATOM 2989 C C . SER A 1 384 ? -6.089 -8.033 17.374 1.00 49.41 384 SER A C 1
ATOM 2991 O O . SER A 1 384 ? -5.716 -7.894 18.544 1.00 49.41 384 SER A O 1
ATOM 2993 N N . PRO A 1 385 ? -6.630 -9.180 16.938 1.00 41.41 385 PRO A N 1
ATOM 2994 C CA . PRO A 1 385 ? -6.897 -10.320 17.808 1.00 41.41 385 PRO A CA 1
ATOM 2995 C C . PRO A 1 385 ? -5.615 -11.050 18.282 1.00 41.41 385 PRO A C 1
ATOM 2997 O O . PRO A 1 385 ? -5.642 -11.804 19.250 1.00 41.41 385 PRO A O 1
ATOM 3000 N N . GLY A 1 386 ? -4.443 -10.746 17.703 1.00 41.22 386 GLY A N 1
ATOM 3001 C CA . GLY A 1 386 ? -3.139 -11.189 18.227 1.00 41.22 386 GLY A CA 1
ATOM 3002 C C . GLY A 1 386 ? -2.684 -10.455 19.497 1.00 41.22 386 GLY A C 1
ATOM 3003 O O . GLY A 1 386 ? -1.865 -10.975 20.253 1.00 41.22 386 GLY A O 1
ATOM 3004 N N . LEU A 1 387 ? -3.224 -9.258 19.755 1.00 49.03 387 LEU A N 1
ATOM 3005 C CA . LEU A 1 387 ? -3.024 -8.512 21.002 1.00 49.03 387 LEU A CA 1
ATOM 3006 C C . LEU A 1 387 ? -4.137 -8.773 22.021 1.00 49.03 387 LEU A C 1
ATOM 3008 O O . LEU A 1 387 ? -4.006 -8.347 23.162 1.00 49.03 387 LEU A O 1
ATOM 3012 N N . GLU A 1 388 ? -5.198 -9.488 21.643 1.00 53.38 388 GLU A N 1
ATOM 3013 C CA . GLU A 1 388 ? -6.386 -9.717 22.468 1.00 53.38 388 GLU A CA 1
ATOM 3014 C C . GLU A 1 388 ? -6.056 -10.440 23.768 1.00 53.38 388 GLU A C 1
ATOM 3016 O O . GLU A 1 388 ? -6.470 -9.967 24.815 1.00 53.38 388 GLU A O 1
ATOM 3021 N N . GLN A 1 389 ? -5.245 -11.503 23.752 1.00 54.62 389 GLN A N 1
ATOM 3022 C CA . GLN A 1 389 ? -4.852 -12.216 24.980 1.00 54.62 389 GLN A CA 1
ATOM 3023 C C . GLN A 1 389 ? -3.996 -11.359 25.924 1.00 54.62 389 GLN A C 1
ATOM 3025 O O . GLN A 1 389 ? -4.223 -11.333 27.131 1.00 54.62 389 GLN A O 1
ATOM 3030 N N . ALA A 1 390 ? -3.019 -10.625 25.387 1.00 56.62 390 ALA A N 1
ATOM 3031 C CA . ALA A 1 390 ? -2.187 -9.738 26.197 1.00 56.62 390 ALA A CA 1
ATOM 3032 C C . ALA A 1 390 ? -2.991 -8.543 26.738 1.00 56.62 390 ALA A C 1
ATOM 3034 O O . ALA A 1 390 ? -2.825 -8.157 27.893 1.00 56.62 390 ALA A O 1
ATOM 3035 N N . ALA A 1 391 ? -3.889 -7.979 25.931 1.00 59.25 391 ALA A N 1
ATOM 3036 C CA . ALA A 1 391 ? -4.726 -6.849 26.307 1.00 59.25 391 ALA A CA 1
ATOM 3037 C C . ALA A 1 391 ? -5.850 -7.255 27.271 1.00 59.25 391 ALA A C 1
ATOM 3039 O O . ALA A 1 391 ? -6.095 -6.539 28.231 1.00 59.25 391 ALA A O 1
ATOM 3040 N N . THR A 1 392 ? -6.483 -8.418 27.101 1.00 62.41 392 THR A N 1
ATOM 3041 C CA . THR A 1 392 ? -7.422 -8.984 28.089 1.00 62.41 392 THR A CA 1
ATOM 3042 C C . THR A 1 392 ? -6.728 -9.305 29.406 1.00 62.41 392 THR A C 1
ATOM 3044 O O . THR A 1 392 ? -7.282 -8.989 30.453 1.00 62.41 392 THR A O 1
ATOM 3047 N N . ALA A 1 393 ? -5.500 -9.836 29.390 1.00 62.53 393 ALA A N 1
ATOM 3048 C CA . ALA A 1 393 ? -4.710 -10.017 30.611 1.00 62.53 393 ALA A CA 1
ATOM 3049 C C . ALA A 1 393 ? -4.382 -8.674 31.291 1.00 62.53 393 ALA A C 1
ATOM 3051 O O . ALA A 1 393 ? -4.471 -8.559 32.512 1.00 62.53 393 ALA A O 1
ATOM 3052 N N . GLN A 1 394 ? -4.059 -7.636 30.514 1.00 64.69 394 GLN A N 1
ATOM 3053 C CA . GLN A 1 394 ? -3.835 -6.279 31.026 1.00 64.69 394 GLN A CA 1
ATOM 3054 C C . GLN A 1 394 ? -5.115 -5.633 31.575 1.00 64.69 394 GLN A C 1
ATOM 3056 O O . GLN A 1 394 ? -5.070 -5.011 32.632 1.00 64.69 394 GLN A O 1
ATOM 3061 N N . LEU A 1 395 ? -6.258 -5.807 30.908 1.00 68.75 395 LEU A N 1
ATOM 3062 C CA . LEU A 1 395 ? -7.564 -5.341 31.383 1.00 68.75 395 LEU A CA 1
ATOM 3063 C C . LEU A 1 395 ? -7.991 -6.084 32.650 1.00 68.75 395 LEU A C 1
ATOM 3065 O O . LEU A 1 395 ? -8.493 -5.463 33.584 1.00 68.75 395 LEU A O 1
ATOM 3069 N N . GLY A 1 396 ? -7.714 -7.387 32.714 1.00 66.50 396 GLY A N 1
ATOM 3070 C CA . GLY A 1 396 ? -7.864 -8.191 33.921 1.00 66.50 396 GLY A CA 1
ATOM 3071 C C . GLY A 1 396 ? -7.003 -7.657 35.064 1.00 66.50 396 GLY A C 1
ATOM 3072 O O . GLY A 1 396 ? -7.510 -7.474 36.162 1.00 66.50 396 GLY A O 1
ATOM 3073 N N . LEU A 1 397 ? -5.736 -7.317 34.807 1.00 67.75 397 LEU A N 1
ATOM 3074 C CA . LEU A 1 397 ? -4.845 -6.726 35.811 1.00 67.75 397 LEU A CA 1
ATOM 3075 C C . LEU A 1 397 ? -5.360 -5.368 36.316 1.00 67.75 397 LEU A C 1
ATOM 3077 O O . LEU A 1 397 ? -5.404 -5.151 37.524 1.00 67.75 397 LEU A O 1
ATOM 3081 N N . ILE A 1 398 ? -5.767 -4.472 35.407 1.00 69.88 398 ILE A N 1
ATOM 3082 C CA . ILE A 1 398 ? -6.334 -3.154 35.744 1.00 69.88 398 ILE A CA 1
ATOM 3083 C C . ILE A 1 398 ? -7.533 -3.316 36.675 1.00 69.88 398 ILE A C 1
ATOM 3085 O O . ILE A 1 398 ? -7.637 -2.633 37.692 1.00 69.88 398 ILE A O 1
ATOM 3089 N N . ARG A 1 399 ? -8.415 -4.256 36.342 1.00 71.44 399 ARG A N 1
ATOM 3090 C CA . ARG A 1 399 ? -9.581 -4.563 37.152 1.00 71.44 399 ARG A CA 1
ATOM 3091 C C . ARG A 1 399 ? -9.205 -5.153 38.507 1.00 71.44 399 ARG A C 1
ATOM 3093 O O . ARG A 1 399 ? -9.733 -4.694 39.507 1.00 71.44 399 ARG A O 1
ATOM 3100 N N . THR A 1 400 ? -8.313 -6.142 38.566 1.00 70.31 400 THR A N 1
ATOM 3101 C CA . THR A 1 400 ? -7.892 -6.744 39.841 1.00 70.31 400 THR A CA 1
ATOM 3102 C C . THR A 1 400 ? -7.337 -5.681 40.785 1.00 70.31 400 THR A C 1
ATOM 3104 O O . THR A 1 400 ? -7.644 -5.691 41.972 1.00 70.31 400 THR A O 1
ATOM 3107 N N . VAL A 1 401 ? -6.567 -4.725 40.260 1.00 70.75 401 VAL A N 1
ATOM 3108 C CA . VAL A 1 401 ? -6.078 -3.585 41.044 1.00 70.75 401 VAL A CA 1
ATOM 3109 C C . VAL A 1 401 ? -7.235 -2.695 41.505 1.00 70.75 401 VAL A C 1
ATOM 3111 O O . VAL A 1 401 ? -7.291 -2.365 42.686 1.00 70.75 401 VAL A O 1
ATOM 3114 N N . ALA A 1 402 ? -8.187 -2.363 40.629 1.00 68.81 402 ALA A N 1
ATOM 3115 C CA . ALA A 1 402 ? -9.371 -1.585 41.001 1.00 68.81 402 ALA A CA 1
ATOM 3116 C C . ALA A 1 402 ? -10.220 -2.278 42.088 1.00 68.81 402 ALA A C 1
ATOM 3118 O O . ALA A 1 402 ? -10.589 -1.644 43.073 1.00 68.81 402 ALA A O 1
ATOM 3119 N N . GLU A 1 403 ? -10.452 -3.589 41.974 1.00 72.94 403 GLU A N 1
ATOM 3120 C CA . GLU A 1 403 ? -11.180 -4.376 42.977 1.00 72.94 403 GLU A CA 1
ATOM 3121 C C . GLU A 1 403 ? -10.459 -4.411 44.328 1.00 72.94 403 GLU A C 1
ATOM 3123 O O . GLU A 1 403 ? -11.100 -4.334 45.375 1.00 72.94 403 GLU A O 1
ATOM 3128 N N . VAL A 1 404 ? -9.130 -4.546 44.329 1.00 73.75 404 VAL A N 1
ATOM 3129 C CA . VAL A 1 404 ? -8.336 -4.546 45.567 1.00 73.75 404 VAL A CA 1
ATOM 3130 C C . VAL A 1 404 ? -8.414 -3.185 46.260 1.00 73.75 404 VAL A C 1
ATOM 3132 O O . VAL A 1 404 ? -8.565 -3.139 47.481 1.00 73.75 404 VAL A O 1
ATOM 3135 N N . ILE A 1 405 ? -8.375 -2.088 45.496 1.00 70.88 405 ILE A N 1
ATOM 3136 C CA . ILE A 1 405 ? -8.548 -0.726 46.024 1.00 70.88 405 ILE A CA 1
ATOM 3137 C C . ILE A 1 405 ? -9.947 -0.562 46.638 1.00 70.88 405 ILE A C 1
ATOM 3139 O O . ILE A 1 405 ? -10.076 -0.022 47.736 1.00 70.88 405 ILE A O 1
ATOM 3143 N N . GLU A 1 406 ? -10.991 -1.073 45.982 1.00 69.12 406 GLU A N 1
ATOM 3144 C CA . GLU A 1 406 ? -12.361 -1.015 46.505 1.00 69.12 406 GLU A CA 1
ATOM 3145 C C . GLU A 1 406 ? -12.548 -1.844 47.776 1.00 69.12 406 GLU A C 1
ATOM 3147 O O . GLU A 1 406 ? -13.090 -1.338 48.758 1.00 69.12 406 GLU A O 1
ATOM 3152 N N . ARG A 1 407 ? -12.055 -3.089 47.812 1.00 69.12 407 ARG A N 1
ATOM 3153 C CA . ARG A 1 407 ? -12.153 -3.943 49.011 1.00 69.12 407 ARG A CA 1
ATOM 3154 C C . ARG A 1 407 ? -11.363 -3.375 50.188 1.00 69.12 407 ARG A C 1
ATOM 3156 O O . ARG A 1 407 ? -11.833 -3.448 51.319 1.00 69.12 407 ARG A O 1
ATOM 3163 N N . GLY A 1 408 ? -10.206 -2.762 49.928 1.00 60.56 408 GLY A N 1
ATOM 3164 C CA . GLY A 1 408 ? -9.427 -2.059 50.949 1.00 60.56 408 GLY A CA 1
ATOM 3165 C C . GLY A 1 408 ? -10.183 -0.889 51.588 1.00 60.56 408 GLY A C 1
ATOM 3166 O O . GLY A 1 408 ? -9.943 -0.573 52.748 1.00 60.56 408 GLY A O 1
ATOM 3167 N N . ARG A 1 409 ? -11.139 -0.293 50.867 1.00 54.25 409 ARG A N 1
ATOM 3168 C CA . ARG A 1 409 ? -11.983 0.813 51.342 1.00 54.25 409 ARG A CA 1
ATOM 3169 C C . ARG A 1 409 ? -13.206 0.361 52.147 1.00 54.25 409 ARG A C 1
ATOM 3171 O O . ARG A 1 409 ? -13.773 1.168 52.863 1.00 54.25 409 ARG A O 1
ATOM 3178 N N . VAL A 1 410 ? -13.621 -0.901 52.020 1.00 53.16 410 VAL A N 1
ATOM 3179 C CA . VAL A 1 410 ? -14.742 -1.494 52.782 1.00 53.16 410 VAL A CA 1
ATOM 3180 C C . VAL A 1 410 ? -14.280 -2.022 54.153 1.00 53.16 410 VAL A C 1
ATOM 3182 O O . VAL A 1 410 ? -15.098 -2.294 55.029 1.00 53.16 410 VAL A O 1
ATOM 3185 N N . HIS A 1 411 ? -12.968 -2.178 54.351 1.00 47.00 411 HIS A N 1
ATOM 3186 C CA . HIS A 1 411 ? -12.360 -2.664 55.597 1.00 47.00 411 HIS A CA 1
ATOM 3187 C C . HIS A 1 411 ? -11.608 -1.588 56.400 1.00 47.00 411 HIS A C 1
ATOM 3189 O O . HIS A 1 411 ? -11.051 -1.909 57.450 1.00 47.00 411 HIS A O 1
ATOM 3195 N N . ALA A 1 412 ? -11.597 -0.346 55.916 1.00 44.22 412 ALA A N 1
ATOM 3196 C CA . ALA A 1 412 ? -11.157 0.848 56.637 1.00 44.22 412 ALA A CA 1
ATOM 3197 C C . ALA A 1 412 ? -12.388 1.670 57.027 1.00 44.22 412 ALA A C 1
ATOM 3199 O O . ALA A 1 412 ? -12.359 2.269 58.124 1.00 44.22 412 ALA A O 1
#

Mean predicted aligned error: 12.08 Å

Secondary structure (DSSP, 8-state):
---S-HHHHHHHHHHHHHHHHHHHHHHHHHHT-SS--HHHHHHHHHHHHHHHHHHHHHHHHHH--HHHHHHHHHHHHHHHHHHHHHHHHHH--PPPHHHHHHHHHHHHHHHHHHHTT-TTT-TTHHHHHHHHHHHHHHHHHHHHHT--STTS-HHHHHHHHHHHHHHHHHHHHHHHHHHHHTT------HHHHHHHHHHHHHHHTSTT--HHHHHHHHHHHHHHHHHHHHHHHHHHT---HHHHHHHHHHHHHHHHHHHHHHHHHHHHHHHT-HHHHHHHHHS-TT-HHHHHHHHHT-GGGGGEEEE-GGGGTTS-GGGHHHHHHTTT-SEEEHHHHHHHHTSS--TTHHHHHHHHHHHHHTT-SEEEEEEETTEEEEEE--S-TTTHHHHHHHHHHHHHHHHHHHHHHH--

pLDDT: mean 81.45, std 13.52, range [38.19, 97.0]

Sequence (412 aa):
MPPGDPRGVLAEALVSWLSLYGVIAALRVYWIQTTRTRLELCVMFLLECLGVLLFVRGFYWISGLPVFGITTYLVAAVIPLAILLFVEALLRRHFPLGVKLFVLAGSLLFVVLALAGRLHASPFWLPAFTFYVFAMQLVLTGAIVFRDRADLTPVEDRAAGTIAVAVALIVPFVITDLARDLGLHVVRVGSVGILMFVHATVVASEPRGNARTVLAGDLAVIGLAALWGTVQAYVIGDLRLATVERGAALFACVLLLVMIHSRVRAHRQIARGPGLVRSIAAADTRSTESFLQVLELLPIVAGYRLLRAADLEAYNFWQFPRVFRDRDAWVVTRDQLRRELRKPPAASAYHVEQLEYLLEREGMSHAALIQSEPPVLLLVHIPSPGLEQAATAQLGLIRTVAEVIERGRVHA

Nearest PDB structures (foldseek):
  8oyy-assembly2_B  TM=6.191E-01  e=9.600E-01  synthetic construct
  8jgf-assembly1_R  TM=5.157E-01  e=1.425E+00  Homo sapiens
  4kly-assembly1_E  TM=5.949E-01  e=4.455E+00  gamma proteobacterium 'Hot 75m4'
  4kly-assembly1_A  TM=5.969E-0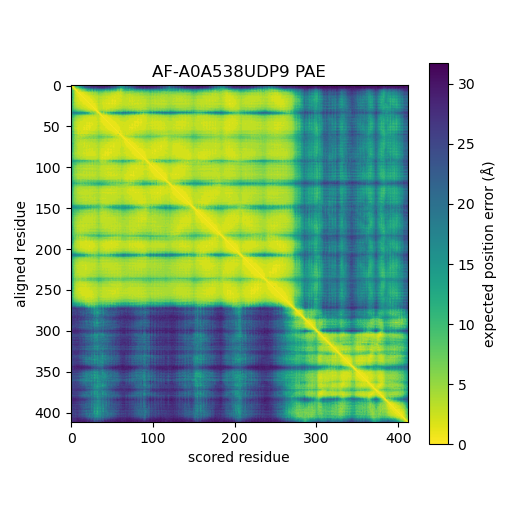1  e=4.654E+00  gamma proteobacterium 'Hot 75m4'